Protein AF-0000000075585404 (afdb_homodimer)

Secondary structure (DSSP, 8-state):
--EEE---TT-SS-EEE-SSEEEE---GGGHHHHHHHHH-HHHHTTT-SSPPPHHHHHHHHHHHHHHHHHHS--EEEEEETTT--EEEEEEEE------SS--TTPPEEEEEE-GGGTTTTHHHHHHHHHHHHHHHH---SEEEEEE-TT-HHHHHHHHHTT-EEEEEEEETTEEEEEEEEE-----TT-------SGGGG---/--EEE---TT-SS-EEE-SSEEEE---GGGHHHHHHHHH-HHHHTTT-SSPPPHHHHHHHHHHHHHHHHHHS--EEEEEETTT--EEEEEEEE------SS--TTPPEEEEEE-GGGTTTTHHHHHHHHHHHHHHHH---SEEEEEE-TT-HHHHHHHHHTT-EEEEEEEETTEEEEEEEEE-----TT--------GGG----

Sequence (408 aa):
MQQQVDGGADSLAPVIETARLILSGPRLEDFDGSRALWADPDVTRLIRDEPFTSEECWLRLLRYVGHWRLLGFGYWMAREKDTGRFIGEVGFADAKRDIVPPLDDAPELGGALAPAAWGQGIAREGLHAVLEWADANLTARRTVCLIGPKNRFSMRLAAEFGYREVAVAEYKGEPIRVFERPAAGPRAGEARPPADAAERGGRAMQQQVDGGADSLAPVIETARLILSGPRLEDFDGSRALWADPDVTRLIRDEPFTSEECWLRLLRYVGHWRLLGFGYWMAREKDTGRFIGEVGFADAKRDIVPPLDDAPELGGALAPAAWGQGIAREGLHAVLEWADANLTARRTVCLIGPKNRFSMRLAAEFGYREVAVAEYKGEPIRVFERPAAGPRAGEARPPADAAERGGRA

Nearest PDB structures (foldseek):
  3juw-assembly1_A  TM=8.883E-01  e=2.682E-13  Bordetella pertussis
  3juw-assembly2_C-2  TM=8.925E-01  e=3.826E-12  Bordetella pertussis
  3juw-assembly1_B  TM=8.939E-01  e=5.371E-12  Bordetella pertussis
  6edd-assembly2_B  TM=8.218E-01  e=4.352E-11  Pseudomonas aeruginosa PAO1
  1u6m-assembly4_D  TM=6.354E-01  e=3.605E-05  Enterococcus faecalis

pLDDT: mean 89.32, std 19.7, range [23.06, 98.88]

InterPro domains:
  IPR000182 GNAT domain [PF13302] (20-163)
  IPR000182 GNAT domain [PS51186] (26-185)
  IPR016181 Acyl-CoA N-acyltransferase [SSF55729] (13-168)
  IPR051531 N-acetyltransferase [PTHR43792] (12-173)

Foldseek 3Di:
DWDFDPDPPPFLAIWTDDPWKIWGAFDPVCLVVQQVQQQDCVFCVQPDPHGDDSVRSVVLSVVQSVCCVPPVWGKTFIATPVPRDTWKIWTWDDPQFDKPPGPPPATETDMTTHPVCPPPCVVVRVCVRRVVVCLVPPPDQKHKYKGAPVCVVVVVSCVVVAWDWDDWIDGPRGIITMIMHGRDPDPVPPPPPDPDDVVVPDDD/DWDFDPDPPPFLAIWTDFPWKIWGAFDPVCLVVQQVQQQDCVFCVQPDPHGDDSVRSVVLSVVQSVCCVPPVWGKTFIATPVPRDTWKIWTWDDPQFDKPPGPPPATETDMTTHPVCPPPCVVVRVCVRRVVVCLVPPPDQKHKYKGAPVCVVVVVSCVVVAWDWDDWIDGPRGIITMIMHGRDPDPVPPPPPDPDPVVPPPDD

Structure (mmCIF, N/CA/C/O backbone):
data_AF-0000000075585404-model_v1
#
loop_
_entity.id
_entity.type
_entity.pdbx_description
1 polymer 'Acetyltransferase, GNAT family'
#
loop_
_atom_site.group_PDB
_atom_site.id
_atom_site.type_symbol
_atom_site.label_atom_id
_atom_site.label_alt_id
_atom_site.label_comp_id
_atom_site.label_asym_id
_atom_site.label_entity_id
_atom_site.label_seq_id
_atom_site.pdbx_PDB_ins_code
_atom_site.Cartn_x
_atom_site.Cartn_y
_atom_site.Cartn_z
_atom_site.occupancy
_atom_site.B_iso_or_equiv
_atom_site.auth_seq_id
_atom_site.auth_comp_id
_atom_site.auth_asym_id
_atom_site.auth_atom_id
_atom_site.pdbx_PDB_model_num
ATOM 1 N N . MET A 1 1 ? -5.906 -18.969 -26.625 1 39.25 1 MET A N 1
ATOM 2 C CA . MET A 1 1 ? -5.172 -17.828 -27.172 1 39.25 1 MET A CA 1
ATOM 3 C C . MET A 1 1 ? -5.348 -16.594 -26.297 1 39.25 1 MET A C 1
ATOM 5 O O . MET A 1 1 ? -6.477 -16.156 -26.047 1 39.25 1 MET A O 1
ATOM 9 N N . GLN A 1 2 ? -4.426 -16.344 -25.453 1 48.78 2 GLN A N 1
ATOM 10 C CA . GLN A 1 2 ? -4.449 -15.203 -24.547 1 48.78 2 GLN A CA 1
ATOM 11 C C . GLN A 1 2 ? -4.43 -13.883 -25.312 1 48.78 2 GLN A C 1
ATOM 13 O O . GLN A 1 2 ? -3.621 -13.695 -26.219 1 48.78 2 GLN A O 1
ATOM 18 N N . GLN A 1 3 ? -5.551 -13.133 -25.438 1 54.06 3 GLN A N 1
ATOM 19 C CA . GLN A 1 3 ? -5.516 -11.828 -26.094 1 54.06 3 GLN A CA 1
ATOM 20 C C . GLN A 1 3 ? -5.227 -10.719 -25.078 1 54.06 3 GLN A C 1
ATOM 22 O O . GLN A 1 3 ? -5.891 -10.617 -24.047 1 54.06 3 GLN A O 1
ATOM 27 N N . GLN A 1 4 ? -4.039 -10.203 -25.203 1 54.97 4 GLN A N 1
ATOM 28 C CA . GLN A 1 4 ? -3.779 -8.969 -24.469 1 54.97 4 GLN A CA 1
ATOM 29 C C . GLN A 1 4 ? -4.566 -7.805 -25.062 1 54.97 4 GLN A C 1
ATOM 31 O O . GLN A 1 4 ? -4.523 -7.57 -26.281 1 54.97 4 GLN A O 1
ATOM 36 N N . VAL A 1 5 ? -5.645 -7.352 -24.484 1 51.84 5 VAL A N 1
ATOM 37 C CA . VAL A 1 5 ? -6.41 -6.207 -24.969 1 51.84 5 VAL A CA 1
ATOM 38 C C . VAL A 1 5 ? -5.82 -4.918 -24.406 1 51.84 5 VAL A C 1
ATOM 40 O O . VAL A 1 5 ? -5.418 -4.867 -23.234 1 51.84 5 VAL A O 1
ATOM 43 N N . ASP A 1 6 ? -5.086 -4.23 -25.203 1 47.72 6 ASP A N 1
ATOM 44 C CA . ASP A 1 6 ? -4.461 -2.973 -24.812 1 47.72 6 ASP A CA 1
ATOM 45 C C . ASP A 1 6 ? -5.445 -2.082 -24.047 1 47.72 6 ASP A C 1
ATOM 47 O O . ASP A 1 6 ? -6.547 -1.818 -24.531 1 47.72 6 ASP A O 1
ATOM 51 N N . GLY A 1 7 ? -5.574 -2.266 -22.875 1 45.69 7 GLY A N 1
ATOM 52 C CA . GLY A 1 7 ? -6.316 -1.197 -22.219 1 45.69 7 GLY A CA 1
ATOM 53 C C . GLY A 1 7 ? -5.902 0.186 -22.688 1 45.69 7 GLY A C 1
ATOM 54 O O . GLY A 1 7 ? -4.84 0.352 -23.281 1 45.69 7 GLY A O 1
ATOM 55 N N . GLY A 1 8 ? -6.727 1.071 -22.938 1 46.19 8 GLY A N 1
ATOM 56 C CA . GLY A 1 8 ? -6.355 2.406 -23.391 1 46.19 8 GLY A CA 1
ATOM 57 C C . GLY A 1 8 ? -5.051 2.893 -22.781 1 46.19 8 GLY A C 1
ATOM 58 O O . GLY A 1 8 ? -4.559 2.314 -21.812 1 46.19 8 GLY A O 1
ATOM 59 N N . ALA A 1 9 ? -4.164 3.631 -23.5 1 48.88 9 ALA A N 1
ATOM 60 C CA . ALA A 1 9 ? -2.867 4.238 -23.219 1 48.88 9 ALA A CA 1
ATOM 61 C C . ALA A 1 9 ? -2.746 4.586 -21.734 1 48.88 9 ALA A C 1
ATOM 63 O O . ALA A 1 9 ? -1.646 4.586 -21.172 1 48.88 9 ALA A O 1
ATOM 64 N N . ASP A 1 10 ? -3.779 4.586 -21.031 1 64.06 10 ASP A N 1
ATOM 65 C CA . ASP A 1 10 ? -3.768 5.148 -19.688 1 64.06 10 ASP A CA 1
ATOM 66 C C . ASP A 1 10 ? -4.035 4.074 -18.641 1 64.06 10 ASP A C 1
ATOM 68 O O . ASP A 1 10 ? -4.281 4.383 -17.469 1 64.06 10 ASP A O 1
ATOM 72 N N . SER A 1 11 ? -3.803 2.719 -19.156 1 85.06 11 SER A N 1
ATOM 73 C CA . SER A 1 11 ? -4.227 1.703 -18.188 1 85.06 11 SER A CA 1
ATOM 74 C C . SER A 1 11 ? -3.098 1.345 -17.234 1 85.06 11 SER A C 1
ATOM 76 O O . SER A 1 11 ? -1.925 1.365 -17.609 1 85.06 11 SER A O 1
ATOM 78 N N . LEU A 1 12 ? -3.414 1.184 -16 1 92.19 12 LEU A N 1
ATOM 79 C CA . LEU A 1 12 ? -2.48 0.852 -14.938 1 92.19 12 LEU A CA 1
ATOM 80 C C . LEU A 1 12 ? -1.776 -0.471 -15.219 1 92.19 12 LEU A C 1
ATOM 82 O O . LEU A 1 12 ? -0.575 -0.605 -14.977 1 92.19 12 LEU A O 1
ATOM 86 N N . ALA A 1 13 ? -2.451 -1.46 -15.773 1 97.25 13 ALA A N 1
ATOM 87 C CA . ALA A 1 13 ? -2 -2.826 -16.031 1 97.25 13 ALA A CA 1
ATOM 88 C C . ALA A 1 13 ? -2.545 -3.346 -17.359 1 97.25 13 ALA A C 1
ATOM 90 O O . ALA A 1 13 ? -3.6 -2.902 -17.812 1 97.25 13 ALA A O 1
ATOM 91 N N . PRO A 1 14 ? -1.833 -4.223 -17.984 1 97.38 14 PRO A N 1
ATOM 92 C CA . PRO A 1 14 ? -2.432 -4.867 -19.156 1 97.38 14 PRO A CA 1
ATOM 93 C C . PRO A 1 14 ? -3.711 -5.629 -18.828 1 97.38 14 PRO A C 1
ATOM 95 O O . PRO A 1 14 ? -3.846 -6.164 -17.719 1 97.38 14 PRO A O 1
ATOM 98 N N . VAL A 1 15 ? -4.527 -5.656 -19.766 1 97.94 15 VAL A N 1
ATOM 99 C CA . VAL A 1 15 ? -5.734 -6.465 -19.641 1 97.94 15 VAL A CA 1
ATOM 100 C C . VAL A 1 15 ? -5.539 -7.805 -20.344 1 97.94 15 VAL A C 1
ATOM 102 O O . VAL A 1 15 ? -5.148 -7.848 -21.516 1 97.94 15 VAL A O 1
ATOM 105 N N . ILE A 1 16 ? -5.773 -8.906 -19.625 1 98 16 ILE A N 1
ATOM 106 C CA . ILE A 1 16 ? -5.66 -10.242 -20.188 1 98 16 ILE A CA 1
ATOM 107 C C . ILE A 1 16 ? -7.039 -10.898 -20.25 1 98 16 ILE A C 1
ATOM 109 O O . ILE A 1 16 ? -7.773 -10.914 -19.266 1 98 16 ILE A O 1
ATOM 113 N N . GLU A 1 17 ? -7.359 -11.359 -21.391 1 98.06 17 GLU A N 1
ATOM 114 C CA . GLU A 1 17 ? -8.602 -12.109 -21.562 1 98.06 17 GLU A CA 1
ATOM 115 C C . GLU A 1 17 ? -8.328 -13.586 -21.812 1 98.06 17 GLU A C 1
ATOM 117 O O . GLU A 1 17 ? -7.512 -13.938 -22.656 1 98.06 17 GLU A O 1
ATOM 122 N N . THR A 1 18 ? -8.953 -14.391 -21 1 98 18 THR A N 1
ATOM 123 C CA . THR A 1 18 ? -8.906 -15.836 -21.219 1 98 18 THR A CA 1
ATOM 124 C C . THR A 1 18 ? -10.266 -16.344 -21.688 1 98 18 THR A C 1
ATOM 126 O O . THR A 1 18 ? -11.109 -15.57 -22.141 1 98 18 THR A O 1
ATOM 129 N N . ALA A 1 19 ? -10.406 -17.656 -21.703 1 98.06 19 ALA A N 1
ATOM 130 C CA . ALA A 1 19 ? -11.672 -18.234 -22.141 1 98.06 19 ALA A CA 1
ATOM 131 C C . ALA A 1 19 ? -12.82 -17.781 -21.25 1 98.06 19 ALA A C 1
ATOM 133 O O . ALA A 1 19 ? -13.898 -17.438 -21.734 1 98.06 19 ALA A O 1
ATOM 134 N N . ARG A 1 20 ? -12.562 -17.719 -19.938 1 98.38 20 ARG A N 1
ATOM 135 C CA . ARG A 1 20 ? -13.664 -17.438 -19.016 1 98.38 20 ARG A CA 1
ATOM 136 C C . ARG A 1 20 ? -13.375 -16.203 -18.172 1 98.38 20 ARG A C 1
ATOM 138 O O . ARG A 1 20 ? -14.25 -15.719 -17.453 1 98.38 20 ARG A O 1
ATOM 145 N N . LEU A 1 21 ? -12.141 -15.617 -18.297 1 98.5 21 LEU A N 1
ATOM 146 C CA . LEU A 1 21 ? -11.75 -14.578 -17.344 1 98.5 21 LEU A CA 1
ATOM 147 C C . LEU A 1 21 ? -11.367 -13.297 -18.062 1 98.5 21 LEU A C 1
ATOM 149 O O . LEU A 1 21 ? -10.867 -13.336 -19.188 1 98.5 21 LEU A O 1
ATOM 153 N N . ILE A 1 22 ? -11.641 -12.156 -17.422 1 98.62 22 ILE A N 1
ATOM 154 C CA . ILE A 1 22 ? -10.961 -10.891 -17.688 1 98.62 22 ILE A CA 1
ATOM 155 C C . ILE A 1 22 ? -10.086 -10.516 -16.484 1 98.62 22 ILE A C 1
ATOM 157 O O . ILE A 1 22 ? -10.578 -10.422 -15.359 1 98.62 22 ILE A O 1
ATOM 161 N N . LEU A 1 23 ? -8.805 -10.391 -16.719 1 98.5 23 LEU A N 1
ATOM 162 C CA . LEU A 1 23 ? -7.828 -9.938 -15.727 1 98.5 23 LEU A CA 1
ATOM 163 C C . LEU A 1 23 ? -7.414 -8.492 -15.992 1 98.5 23 LEU A C 1
ATOM 165 O O . LEU A 1 23 ? -6.922 -8.172 -17.078 1 98.5 23 LEU A O 1
ATOM 169 N N . SER A 1 24 ? -7.652 -7.641 -15.062 1 98.38 24 SER A N 1
ATOM 170 C CA . SER A 1 24 ? -7.301 -6.23 -15.219 1 98.38 24 SER A CA 1
ATOM 171 C C . SER A 1 24 ? -6.703 -5.664 -13.938 1 98.38 24 SER A C 1
ATOM 173 O O . SER A 1 24 ? -6.734 -6.316 -12.891 1 98.38 24 SER A O 1
ATOM 175 N N . GLY A 1 25 ? -6.113 -4.5 -14.039 1 98.44 25 GLY A N 1
ATOM 176 C CA . GLY A 1 25 ? -5.531 -3.863 -12.867 1 98.44 25 GLY A CA 1
ATOM 177 C C . GLY A 1 25 ? -6.562 -3.473 -11.828 1 98.44 25 GLY A C 1
ATOM 178 O O . GLY A 1 25 ? -7.754 -3.375 -12.133 1 98.44 25 GLY A O 1
ATOM 179 N N . PRO A 1 26 ? -6.086 -3.244 -10.617 1 98.38 26 PRO A N 1
ATOM 180 C CA . PRO A 1 26 ? -7.012 -2.881 -9.539 1 98.38 26 PRO A CA 1
ATOM 181 C C . PRO A 1 26 ? -7.633 -1.5 -9.734 1 98.38 26 PRO A C 1
ATOM 183 O O . PRO A 1 26 ? -6.965 -0.583 -10.227 1 98.38 26 PRO A O 1
ATOM 186 N N . ARG A 1 27 ? -8.859 -1.422 -9.359 1 97 27 ARG A N 1
ATOM 187 C CA . ARG A 1 27 ? -9.625 -0.178 -9.328 1 97 27 ARG A CA 1
ATOM 188 C C . ARG A 1 27 ? -10.367 -0.023 -8.008 1 97 27 ARG A C 1
ATOM 190 O O . ARG A 1 27 ? -10.492 -0.981 -7.242 1 97 27 ARG A O 1
ATOM 197 N N . LEU A 1 28 ? -10.867 1.203 -7.828 1 97.38 28 LEU A N 1
ATOM 198 C CA . LEU A 1 28 ? -11.602 1.477 -6.602 1 97.38 28 LEU A CA 1
ATOM 199 C C . LEU A 1 28 ? -12.789 0.525 -6.453 1 97.38 28 LEU A C 1
ATOM 201 O O . LEU A 1 28 ? -13.078 0.059 -5.352 1 97.38 28 LEU A O 1
ATOM 205 N N . GLU A 1 29 ? -13.375 0.154 -7.484 1 97.44 29 GLU A N 1
ATOM 206 C CA . GLU A 1 29 ? -14.586 -0.662 -7.504 1 97.44 29 GLU A CA 1
ATOM 207 C C . GLU A 1 29 ? -14.281 -2.109 -7.125 1 97.44 29 GLU A C 1
ATOM 209 O O . GLU A 1 29 ? -15.195 -2.889 -6.852 1 97.44 29 GLU A O 1
ATOM 214 N N . ASP A 1 30 ? -13.078 -2.43 -7.109 1 98.31 30 ASP A N 1
ATOM 215 C CA . ASP A 1 30 ? -12.688 -3.801 -6.789 1 98.31 30 ASP A CA 1
ATOM 216 C C . ASP A 1 30 ? -12.672 -4.023 -5.277 1 98.31 30 ASP A C 1
ATOM 218 O O . ASP A 1 30 ? -12.617 -5.164 -4.812 1 98.31 30 ASP A O 1
ATOM 222 N N . PHE A 1 31 ? -12.812 -2.91 -4.5 1 98.62 31 PHE A N 1
ATOM 223 C CA . PHE A 1 31 ? -12.602 -3.014 -3.062 1 98.62 31 PHE A CA 1
ATOM 224 C C . PHE A 1 31 ? -13.641 -3.936 -2.428 1 98.62 31 PHE A C 1
ATOM 226 O O . PHE A 1 31 ? -13.297 -4.781 -1.596 1 98.62 31 PHE A O 1
ATOM 233 N N . ASP A 1 32 ? -14.812 -3.832 -2.801 1 98.56 32 ASP A N 1
ATOM 234 C CA . ASP A 1 32 ? -15.852 -4.645 -2.182 1 98.56 32 ASP A CA 1
ATOM 235 C C . ASP A 1 32 ? -15.609 -6.133 -2.428 1 98.56 32 ASP A C 1
ATOM 237 O O . ASP A 1 32 ? -15.742 -6.949 -1.515 1 98.56 32 ASP A O 1
ATOM 241 N N . GLY A 1 33 ? -15.281 -6.488 -3.646 1 98.69 33 GLY A N 1
ATOM 242 C CA . GLY A 1 33 ? -14.969 -7.871 -3.963 1 98.69 33 GLY A CA 1
ATOM 243 C C . GLY A 1 33 ? -13.742 -8.383 -3.238 1 98.69 33 GLY A C 1
ATOM 244 O O . GLY A 1 33 ? -13.742 -9.5 -2.711 1 98.69 33 GLY A O 1
ATOM 245 N N . SER A 1 34 ? -12.758 -7.574 -3.221 1 98.81 34 SER A N 1
ATOM 246 C CA . SER A 1 34 ? -11.523 -7.922 -2.521 1 98.81 34 SER A CA 1
ATOM 247 C C . SER A 1 34 ? -11.781 -8.148 -1.035 1 98.81 34 SER A C 1
ATOM 249 O O . SER A 1 34 ? -11.344 -9.156 -0.472 1 98.81 34 SER A O 1
ATOM 251 N N . ARG A 1 35 ? -12.484 -7.219 -0.443 1 98.75 35 ARG A N 1
ATOM 252 C CA . ARG A 1 35 ? -12.812 -7.316 0.976 1 98.75 35 ARG A CA 1
ATOM 253 C C . ARG A 1 35 ? -13.586 -8.594 1.272 1 98.75 35 ARG A C 1
ATOM 255 O O . ARG A 1 35 ? -13.281 -9.305 2.234 1 98.75 35 ARG A O 1
ATOM 262 N N . ALA A 1 36 ? -14.562 -8.898 0.464 1 98.75 36 ALA A N 1
ATOM 263 C CA . ALA A 1 36 ? -15.344 -10.117 0.657 1 98.75 36 ALA A CA 1
ATOM 264 C C . ALA A 1 36 ? -14.469 -11.359 0.537 1 98.75 36 ALA A C 1
ATOM 266 O O . ALA A 1 36 ? -14.594 -12.289 1.33 1 98.75 36 ALA A O 1
ATOM 267 N N . LEU A 1 37 ? -13.617 -11.383 -0.405 1 98.75 37 LEU A N 1
ATOM 268 C CA . LEU A 1 37 ? -12.695 -12.484 -0.649 1 98.75 37 LEU A CA 1
ATOM 269 C C . LEU A 1 37 ? -11.828 -12.75 0.577 1 98.75 37 LEU A C 1
ATOM 271 O O . LEU A 1 37 ? -11.789 -13.875 1.085 1 98.75 37 LEU A O 1
ATOM 275 N N . TRP A 1 38 ? -11.234 -11.734 1.101 1 98.56 38 TRP A N 1
ATOM 276 C CA . TRP A 1 38 ? -10.195 -11.883 2.113 1 98.56 38 TRP A CA 1
ATOM 277 C C . TRP A 1 38 ? -10.805 -11.922 3.512 1 98.56 38 TRP A C 1
ATOM 279 O O . TRP A 1 38 ? -10.125 -12.273 4.48 1 98.56 38 TRP A O 1
ATOM 289 N N . ALA A 1 39 ? -12.055 -11.594 3.555 1 98.12 39 ALA A N 1
ATOM 290 C CA . ALA A 1 39 ? -12.773 -11.742 4.82 1 98.12 39 ALA A CA 1
ATOM 291 C C . ALA A 1 39 ? -13.328 -13.148 4.98 1 98.12 39 ALA A C 1
ATOM 293 O O . ALA A 1 39 ? -13.789 -13.523 6.062 1 98.12 39 ALA A O 1
ATOM 294 N N . ASP A 1 40 ? -13.281 -13.938 4.004 1 98.31 40 ASP A N 1
ATOM 295 C CA . ASP A 1 40 ? -13.828 -15.289 4.023 1 98.31 40 ASP A CA 1
ATOM 296 C C . ASP A 1 40 ? -12.844 -16.266 4.66 1 98.31 40 ASP A C 1
ATOM 298 O O . ASP A 1 40 ? -11.766 -16.516 4.117 1 98.31 40 ASP A O 1
ATOM 302 N N . PRO A 1 41 ? -13.258 -16.891 5.754 1 97.62 41 PRO A N 1
ATOM 303 C CA . PRO A 1 41 ? -12.344 -17.812 6.434 1 97.62 41 PRO A CA 1
ATOM 304 C C . PRO A 1 41 ? -11.992 -19.031 5.582 1 97.62 41 PRO A C 1
ATOM 306 O O . PRO A 1 41 ? -10.906 -19.609 5.73 1 97.62 41 PRO A O 1
ATOM 309 N N . ASP A 1 42 ? -12.844 -19.422 4.727 1 97.06 42 ASP A N 1
ATOM 310 C CA . ASP A 1 42 ? -12.516 -20.547 3.846 1 97.06 42 ASP A CA 1
ATOM 311 C C . ASP A 1 42 ? -11.328 -20.203 2.943 1 97.06 42 ASP A C 1
ATOM 313 O O . ASP A 1 42 ? -10.523 -21.078 2.615 1 97.06 42 ASP A O 1
ATOM 317 N N . VAL A 1 43 ? -11.258 -19 2.594 1 97.56 43 VAL A N 1
ATOM 318 C CA . VAL A 1 43 ? -10.195 -18.531 1.708 1 97.56 43 VAL A CA 1
ATOM 319 C C . VAL A 1 43 ? -8.898 -18.359 2.498 1 97.56 43 VAL A C 1
ATOM 321 O O . VAL A 1 43 ? -7.82 -18.734 2.025 1 97.56 43 VAL A O 1
ATOM 324 N N . THR A 1 44 ? -9.023 -17.891 3.746 1 97.31 44 THR A N 1
ATOM 325 C CA . THR A 1 44 ? -7.828 -17.406 4.43 1 97.31 44 THR A CA 1
ATOM 326 C C . THR A 1 44 ? -7.297 -18.469 5.398 1 97.31 44 THR A C 1
ATOM 328 O O . THR A 1 44 ? -6.18 -18.344 5.906 1 97.31 44 THR A O 1
ATOM 331 N N . ARG A 1 45 ? -7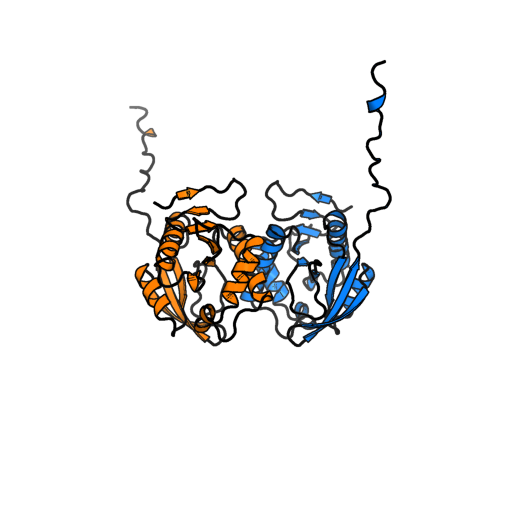.941 -19.531 5.633 1 94.5 45 ARG A N 1
ATOM 332 C CA . ARG A 1 45 ? -7.637 -20.453 6.727 1 94.5 45 ARG A CA 1
ATOM 333 C C . ARG A 1 45 ? -6.266 -21.094 6.539 1 94.5 45 ARG A C 1
ATOM 335 O O . ARG A 1 45 ? -5.645 -21.531 7.504 1 94.5 45 ARG A O 1
ATOM 342 N N . LEU A 1 46 ? -5.844 -21.203 5.336 1 92.25 46 LEU A N 1
ATOM 343 C CA . LEU A 1 46 ? -4.531 -21.797 5.105 1 92.25 46 LEU A CA 1
ATOM 344 C C . LEU A 1 46 ? -3.467 -20.719 4.949 1 92.25 46 LEU A C 1
ATOM 346 O O . LEU A 1 46 ? -2.295 -21.031 4.719 1 92.25 46 LEU A O 1
ATOM 350 N N . ILE A 1 47 ? -3.82 -19.484 5.02 1 91.31 47 ILE A N 1
ATOM 351 C CA . ILE A 1 47 ? -2.914 -18.359 4.844 1 91.31 47 ILE A CA 1
ATOM 352 C C . ILE A 1 47 ? -2.578 -17.75 6.203 1 91.31 47 ILE A C 1
ATOM 354 O O . ILE A 1 47 ? -1.419 -17.438 6.484 1 91.31 47 ILE A O 1
ATOM 358 N N . ARG A 1 48 ? -3.59 -17.562 7.055 1 91.75 48 ARG A N 1
ATOM 359 C CA . ARG A 1 48 ? -3.402 -16.984 8.383 1 91.75 48 ARG A CA 1
ATOM 360 C C . ARG A 1 48 ? -4.562 -17.344 9.305 1 91.75 48 ARG A C 1
ATOM 362 O O . ARG A 1 48 ? -5.598 -17.828 8.844 1 91.75 48 ARG A O 1
ATOM 369 N N . ASP A 1 49 ? -4.375 -17.094 10.57 1 90.31 49 ASP A N 1
ATOM 370 C CA . ASP A 1 49 ? -5.312 -17.562 11.594 1 90.31 49 ASP A CA 1
ATOM 371 C C . ASP A 1 49 ? -6.621 -16.766 11.531 1 90.31 49 ASP A C 1
ATOM 373 O O . ASP A 1 49 ? -7.703 -17.344 11.625 1 90.31 49 ASP A O 1
ATOM 377 N N . GLU A 1 50 ? -6.512 -15.477 11.492 1 94.5 50 GLU A N 1
ATOM 378 C CA . GLU A 1 50 ? -7.691 -14.625 11.43 1 94.5 50 GLU A CA 1
ATOM 379 C C . GLU A 1 50 ? -7.852 -14 10.039 1 94.5 50 GLU A C 1
ATOM 381 O O . GLU A 1 50 ? -6.867 -13.586 9.43 1 94.5 50 GLU A O 1
ATOM 386 N N . PRO A 1 51 ? -9.141 -13.891 9.609 1 97.12 51 PRO A N 1
ATOM 387 C CA . PRO A 1 51 ? -9.344 -13.234 8.32 1 97.12 51 PRO A CA 1
ATOM 388 C C . PRO A 1 51 ? -8.859 -11.789 8.305 1 97.12 51 PRO A C 1
ATOM 390 O O . PRO A 1 51 ? -8.625 -11.203 9.367 1 97.12 51 PRO A O 1
ATOM 393 N N . PHE A 1 52 ? -8.695 -11.344 7.129 1 97.69 52 PHE A N 1
ATOM 394 C CA . PHE A 1 52 ? -8.234 -9.969 6.988 1 97.69 52 PHE A CA 1
ATOM 395 C C . PHE A 1 52 ? -9.352 -8.984 7.332 1 97.69 52 PHE A C 1
ATOM 397 O O . PHE A 1 52 ? -10.516 -9.234 7.02 1 97.69 52 PHE A O 1
ATOM 404 N N . THR A 1 53 ? -8.945 -7.887 7.961 1 97.44 53 THR A N 1
ATOM 405 C CA . THR A 1 53 ? -9.883 -6.809 8.242 1 97.44 53 THR A CA 1
ATOM 406 C C . THR A 1 53 ? -10.117 -5.957 6.996 1 97.44 53 THR A C 1
ATOM 408 O O . THR A 1 53 ? -9.352 -6.031 6.035 1 97.44 53 THR A O 1
ATOM 411 N N . SER A 1 54 ? -11.18 -5.168 7.059 1 97.62 54 SER A N 1
ATOM 412 C CA . SER A 1 54 ? -11.469 -4.242 5.969 1 97.62 54 SER A CA 1
ATOM 413 C C . SER A 1 54 ? -10.297 -3.301 5.715 1 97.62 54 SER A C 1
ATOM 415 O O . SER A 1 54 ? -9.938 -3.039 4.566 1 97.62 54 SER A O 1
ATOM 417 N N . GLU A 1 55 ? -9.664 -2.787 6.73 1 97.75 55 GLU A N 1
ATOM 418 C CA . GLU A 1 55 ? -8.492 -1.922 6.629 1 97.75 55 GLU A CA 1
ATOM 419 C C . GLU A 1 55 ? -7.34 -2.631 5.922 1 97.75 55 GLU A C 1
ATOM 421 O O . GLU A 1 55 ? -6.727 -2.072 5.008 1 97.75 55 GLU A O 1
ATOM 426 N N . GLU A 1 56 ? -7.094 -3.83 6.312 1 97.88 56 GLU A N 1
ATOM 427 C CA . GLU A 1 56 ? -6.012 -4.598 5.703 1 97.88 56 GLU A CA 1
ATOM 428 C C . GLU A 1 56 ? -6.266 -4.816 4.215 1 97.88 56 GLU A C 1
ATOM 430 O O . GLU A 1 56 ? -5.34 -4.73 3.402 1 97.88 56 GLU A O 1
ATOM 435 N N . CYS A 1 57 ? -7.516 -5.074 3.869 1 98.62 57 CYS A N 1
ATOM 436 C CA . CYS A 1 57 ? -7.883 -5.297 2.475 1 98.62 57 CYS A CA 1
ATOM 437 C C . CYS A 1 57 ? -7.695 -4.027 1.651 1 98.62 57 CYS A C 1
ATOM 439 O O . CYS A 1 57 ? -7.199 -4.082 0.525 1 98.62 57 CYS A O 1
ATOM 441 N N . TRP A 1 58 ? -8.078 -2.961 2.219 1 98.62 58 TRP A N 1
ATOM 442 C CA . TRP A 1 58 ? -7.941 -1.666 1.561 1 98.62 58 TRP A CA 1
ATOM 443 C C . TRP A 1 58 ? -6.473 -1.338 1.303 1 98.62 58 TRP A C 1
ATOM 445 O O . TRP A 1 58 ? -6.098 -0.977 0.184 1 98.62 58 TRP A O 1
ATOM 455 N N . LEU A 1 59 ? -5.676 -1.521 2.279 1 98.56 59 LEU A N 1
ATOM 456 C CA . LEU A 1 59 ? -4.254 -1.222 2.158 1 98.56 59 LEU A CA 1
ATOM 457 C C . LEU A 1 59 ? -3.582 -2.164 1.166 1 98.56 59 LEU A C 1
ATOM 459 O O . LEU A 1 59 ? -2.648 -1.771 0.463 1 98.56 59 LEU A O 1
ATOM 463 N N . ARG A 1 60 ? -4.055 -3.371 1.116 1 98.56 60 ARG A N 1
ATOM 464 C CA . ARG A 1 60 ? -3.559 -4.316 0.123 1 98.56 60 ARG A CA 1
ATOM 465 C C . ARG A 1 60 ? -3.883 -3.85 -1.292 1 98.56 60 ARG A C 1
ATOM 467 O O . ARG A 1 60 ? -3.027 -3.893 -2.178 1 98.56 60 ARG A O 1
ATOM 474 N N . LEU A 1 61 ? -5.094 -3.369 -1.515 1 98.81 61 LEU A N 1
ATOM 475 C CA . LEU A 1 61 ? -5.496 -2.873 -2.826 1 98.81 61 LEU A CA 1
ATOM 476 C C . LEU A 1 61 ? -4.617 -1.704 -3.26 1 98.81 61 LEU A C 1
ATOM 478 O O . LEU A 1 61 ? -4.18 -1.646 -4.41 1 98.81 61 LEU A O 1
ATOM 482 N N . LEU A 1 62 ? -4.352 -0.83 -2.354 1 98.81 62 LEU A N 1
ATOM 483 C CA . LEU A 1 62 ? -3.48 0.302 -2.646 1 98.81 62 LEU A CA 1
ATOM 484 C C . LEU A 1 62 ? -2.086 -0.173 -3.043 1 98.81 62 LEU A C 1
ATOM 486 O O . LEU A 1 62 ? -1.484 0.365 -3.975 1 98.81 62 LEU A O 1
ATOM 490 N N . ARG A 1 63 ? -1.603 -1.153 -2.4 1 98.81 63 ARG A N 1
ATOM 491 C CA . ARG A 1 63 ? -0.268 -1.669 -2.689 1 98.81 63 ARG A CA 1
ATOM 492 C C . ARG A 1 63 ? -0.216 -2.311 -4.07 1 98.81 63 ARG A C 1
ATOM 494 O O . ARG A 1 63 ? 0.806 -2.24 -4.758 1 98.81 63 ARG A O 1
ATOM 501 N N . TYR A 1 64 ? -1.311 -2.916 -4.434 1 98.75 64 TYR A N 1
ATOM 502 C CA . TYR A 1 64 ? -1.353 -3.496 -5.77 1 98.75 64 TYR A CA 1
ATOM 503 C C . TYR A 1 64 ? -1.129 -2.428 -6.836 1 98.75 64 TYR A C 1
ATOM 505 O O . TYR A 1 64 ? -0.374 -2.641 -7.789 1 98.75 64 TYR A O 1
ATOM 513 N N . VAL A 1 65 ? -1.738 -1.351 -6.637 1 98.62 65 VAL A N 1
ATOM 514 C CA . VAL A 1 65 ? -1.574 -0.226 -7.551 1 98.62 65 VAL A CA 1
ATOM 515 C C . VAL A 1 65 ? -0.115 0.224 -7.562 1 98.62 65 VAL A C 1
ATOM 517 O O . VAL A 1 65 ? 0.468 0.434 -8.625 1 98.62 65 VAL A O 1
ATOM 520 N N . GLY A 1 66 ? 0.434 0.306 -6.422 1 98.62 66 GLY A N 1
ATOM 521 C CA . GLY A 1 66 ? 1.833 0.69 -6.316 1 98.62 66 GLY A CA 1
ATOM 522 C C . GLY A 1 66 ? 2.771 -0.264 -7.031 1 98.62 66 GLY A C 1
ATOM 523 O O . GLY A 1 66 ? 3.766 0.16 -7.621 1 98.62 66 GLY A O 1
ATOM 524 N N . HIS A 1 67 ? 2.453 -1.478 -6.977 1 98.75 67 HIS A N 1
ATOM 525 C CA . HIS A 1 67 ? 3.273 -2.477 -7.652 1 98.75 67 HIS A CA 1
ATOM 526 C C . HIS A 1 67 ? 3.316 -2.23 -9.156 1 98.75 67 HIS A C 1
ATOM 528 O O . HIS A 1 67 ? 4.395 -2.174 -9.75 1 98.75 67 HIS A O 1
ATOM 534 N N . TRP A 1 68 ? 2.188 -2.072 -9.727 1 98.44 68 TRP A N 1
ATOM 535 C CA . TRP A 1 68 ? 2.143 -1.851 -11.164 1 98.44 68 TRP A CA 1
ATOM 536 C C . TRP A 1 68 ? 2.857 -0.556 -11.539 1 98.44 68 TRP A C 1
ATOM 538 O O . TRP A 1 68 ? 3.637 -0.522 -12.492 1 98.44 68 TRP A O 1
ATOM 548 N N . ARG A 1 69 ? 2.643 0.425 -10.797 1 97.19 69 ARG A N 1
ATOM 549 C CA . ARG A 1 69 ? 3.154 1.744 -11.156 1 97.19 69 ARG A CA 1
ATOM 550 C C . ARG A 1 69 ? 4.664 1.814 -10.969 1 97.19 69 ARG A C 1
ATOM 552 O O . ARG A 1 69 ? 5.363 2.455 -11.758 1 97.19 69 ARG A O 1
ATOM 559 N N . LEU A 1 70 ? 5.168 1.191 -9.953 1 97.06 70 LEU A N 1
ATOM 560 C CA . LEU A 1 70 ? 6.578 1.377 -9.625 1 97.06 70 LEU A CA 1
ATOM 561 C C . LEU A 1 70 ? 7.426 0.252 -10.211 1 97.06 70 LEU A C 1
ATOM 563 O O . LEU A 1 70 ? 8.602 0.451 -10.516 1 97.06 70 LEU A O 1
ATOM 567 N N . LEU A 1 71 ? 6.781 -0.905 -10.375 1 97.62 71 LEU A N 1
ATOM 568 C CA . LEU A 1 71 ? 7.621 -2.061 -10.664 1 97.62 71 LEU A CA 1
ATOM 569 C C . LEU A 1 71 ? 7.297 -2.643 -12.031 1 97.62 71 LEU A C 1
ATOM 571 O O . LEU A 1 71 ? 8.055 -3.455 -12.57 1 97.62 71 LEU A O 1
ATOM 575 N N . GLY A 1 72 ? 6.141 -2.305 -12.555 1 97 72 GLY A N 1
ATOM 576 C CA . GLY A 1 72 ? 5.766 -2.797 -13.867 1 97 72 GLY A CA 1
ATOM 577 C C . GLY A 1 72 ? 5.098 -4.156 -13.828 1 97 72 GLY A C 1
ATOM 578 O O . GLY A 1 72 ? 4.867 -4.773 -14.875 1 97 72 GLY A O 1
ATOM 579 N N . PHE A 1 73 ? 4.922 -4.641 -12.633 1 98.31 73 PHE A N 1
ATOM 580 C CA . PHE A 1 73 ? 4.113 -5.836 -12.414 1 98.31 73 PHE A CA 1
ATOM 581 C C . PHE A 1 73 ? 3.262 -5.688 -11.156 1 98.31 73 PHE A C 1
ATOM 583 O O . PHE A 1 73 ? 3.504 -4.805 -10.336 1 98.31 73 PHE A O 1
ATOM 590 N N . GLY A 1 74 ? 2.238 -6.559 -11.031 1 98.69 74 GLY A N 1
ATOM 591 C CA . GLY A 1 74 ? 1.312 -6.52 -9.914 1 98.69 74 GLY A CA 1
ATOM 592 C C . GLY A 1 74 ? 0.2 -7.547 -10.016 1 98.69 74 GLY A C 1
ATOM 593 O O . GLY A 1 74 ? 0.304 -8.5 -10.789 1 98.69 74 GLY A O 1
ATOM 594 N N . TYR A 1 75 ? -0.754 -7.324 -9.164 1 98.88 75 TYR A N 1
ATOM 595 C CA . TYR A 1 75 ? -1.898 -8.227 -9.164 1 98.88 75 TYR A CA 1
ATOM 596 C C . TYR A 1 75 ? -2.949 -7.785 -10.172 1 98.88 75 TYR A C 1
ATOM 598 O O . TYR A 1 75 ? -3.209 -6.59 -10.32 1 98.88 75 TYR A O 1
ATOM 606 N N . TRP A 1 76 ? -3.518 -8.805 -10.781 1 98.88 76 TRP A N 1
ATOM 607 C CA . TRP A 1 76 ? -4.758 -8.594 -11.523 1 98.88 76 TRP A CA 1
ATOM 608 C C . TRP A 1 76 ? -5.969 -8.93 -10.656 1 98.88 76 TRP A C 1
ATOM 610 O O . TRP A 1 76 ? -5.914 -9.828 -9.82 1 98.88 76 TRP A O 1
ATOM 620 N N . MET A 1 77 ? -6.977 -8.195 -10.914 1 98.81 77 MET A N 1
ATOM 621 C CA . MET A 1 77 ? -8.312 -8.562 -10.453 1 98.81 77 MET A CA 1
ATOM 622 C C . MET A 1 77 ? -9.008 -9.453 -11.477 1 98.81 77 MET A C 1
ATOM 624 O O . MET A 1 77 ? -9.086 -9.109 -12.656 1 98.81 77 MET A O 1
ATOM 628 N N . ALA A 1 78 ? -9.5 -10.57 -11.031 1 98.88 78 ALA A N 1
ATOM 629 C CA . ALA A 1 78 ? -10.125 -11.547 -11.922 1 98.88 78 ALA A CA 1
ATOM 630 C C . ALA A 1 78 ? -11.641 -11.414 -11.898 1 98.88 78 ALA A C 1
ATOM 632 O O . ALA A 1 78 ? -12.258 -11.406 -10.828 1 98.88 78 ALA A O 1
ATOM 633 N N . ARG A 1 79 ? -12.172 -11.336 -13.086 1 98.69 79 ARG A N 1
ATOM 634 C CA . ARG A 1 79 ? -13.617 -11.289 -13.258 1 98.69 79 ARG A CA 1
ATOM 635 C C . ARG A 1 79 ? -14.086 -12.344 -14.258 1 98.69 79 ARG A C 1
ATOM 637 O O . ARG A 1 79 ? -13.375 -12.656 -15.219 1 98.69 79 ARG A O 1
ATOM 644 N N . GLU A 1 80 ? -15.266 -12.812 -13.953 1 98.19 80 GLU A N 1
ATOM 645 C CA . GLU A 1 80 ? -15.914 -13.664 -14.953 1 98.19 80 GLU A CA 1
ATOM 646 C C . GLU A 1 80 ? -16.281 -12.859 -16.203 1 98.19 80 GLU A C 1
ATOM 648 O O . GLU A 1 80 ? -16.891 -11.789 -16.094 1 98.19 80 GLU A O 1
ATOM 653 N N . LYS A 1 81 ? -15.969 -13.438 -17.312 1 96.44 81 LYS A N 1
ATOM 654 C CA . LYS A 1 81 ? -16.203 -12.742 -18.578 1 96.44 81 LYS A CA 1
ATOM 655 C C . LYS A 1 81 ? -17.703 -12.523 -18.812 1 96.44 81 LYS A C 1
ATOM 657 O O . LYS A 1 81 ? -18.125 -11.445 -19.234 1 96.44 81 LYS A O 1
ATOM 662 N N . ASP A 1 82 ? -18.453 -13.453 -18.547 1 95.62 82 ASP A N 1
ATOM 663 C CA . ASP A 1 82 ? -19.875 -13.445 -18.922 1 95.62 82 ASP A CA 1
ATOM 664 C C . ASP A 1 82 ? -20.672 -12.523 -18 1 95.62 82 ASP A C 1
ATOM 666 O O . ASP A 1 82 ? -21.625 -11.883 -18.438 1 95.62 82 ASP A O 1
ATOM 670 N N . THR A 1 83 ? -20.25 -12.344 -16.75 1 96.81 83 THR A N 1
ATOM 671 C CA . THR A 1 83 ? -21.094 -11.664 -15.773 1 96.81 83 THR A CA 1
ATOM 672 C C . THR A 1 83 ? -20.422 -10.398 -15.258 1 96.81 83 THR A C 1
ATOM 674 O O . THR A 1 83 ? -21.094 -9.531 -14.68 1 96.81 83 THR A O 1
ATOM 677 N N . GLY A 1 84 ? -19.172 -10.328 -15.359 1 97.19 84 GLY A N 1
ATOM 678 C CA . GLY A 1 84 ? -18.422 -9.219 -14.781 1 97.19 84 GLY A CA 1
ATOM 679 C C . GLY A 1 84 ? -18.188 -9.375 -13.297 1 97.19 84 GLY A C 1
ATOM 680 O O . GLY A 1 84 ? -17.578 -8.516 -12.664 1 97.19 84 GLY A O 1
ATOM 681 N N . ARG A 1 85 ? -18.547 -10.5 -12.805 1 97.62 85 ARG A N 1
ATOM 682 C CA . ARG A 1 85 ? -18.438 -10.734 -11.367 1 97.62 85 ARG A CA 1
ATOM 683 C C . ARG A 1 85 ? -16.984 -10.914 -10.945 1 97.62 85 ARG A C 1
ATOM 685 O O . ARG A 1 85 ? -16.234 -11.664 -11.578 1 97.62 85 ARG A O 1
ATOM 692 N N . PHE A 1 86 ? -16.625 -10.195 -9.867 1 98.69 86 PHE A N 1
ATOM 693 C CA . PHE A 1 86 ? -15.32 -10.398 -9.25 1 98.69 86 PHE A CA 1
ATOM 694 C C . PHE A 1 86 ? -15.211 -11.805 -8.664 1 98.69 86 PHE A C 1
ATOM 696 O O . PHE A 1 86 ? -16.094 -12.234 -7.91 1 98.69 86 PHE A O 1
ATOM 703 N N . ILE A 1 87 ? -14.07 -12.484 -8.969 1 98.56 87 ILE A N 1
ATOM 704 C CA . ILE A 1 87 ? -14.023 -13.844 -8.445 1 98.56 87 ILE A CA 1
ATOM 705 C C . ILE A 1 87 ? -12.664 -14.109 -7.805 1 98.56 87 ILE A C 1
ATOM 707 O O . ILE A 1 87 ? -12.406 -15.203 -7.297 1 98.56 87 ILE A O 1
ATOM 711 N N . GLY A 1 88 ? -11.727 -13.133 -7.902 1 98.81 88 GLY A N 1
ATOM 712 C CA . GLY A 1 88 ? -10.461 -13.352 -7.211 1 98.81 88 GLY A CA 1
ATOM 713 C C . GLY A 1 88 ? -9.359 -12.406 -7.656 1 98.81 88 GLY A C 1
ATOM 714 O O . GLY A 1 88 ? -9.633 -11.406 -8.32 1 98.81 88 GLY A O 1
ATOM 715 N N . GLU A 1 89 ? -8.172 -12.672 -7.203 1 98.88 89 GLU A N 1
ATOM 716 C CA . GLU A 1 89 ? -6.949 -11.922 -7.477 1 98.88 89 GLU A CA 1
ATOM 717 C C . GLU A 1 89 ? -5.785 -12.859 -7.781 1 98.88 89 GLU A C 1
ATOM 719 O O . GLU A 1 89 ? -5.684 -13.945 -7.199 1 98.88 89 GLU A O 1
ATOM 724 N N . VAL A 1 90 ? -4.961 -12.422 -8.664 1 98.88 90 VAL A N 1
ATOM 725 C CA . VAL A 1 90 ? -3.777 -13.219 -8.977 1 98.88 90 VAL A CA 1
ATOM 726 C C . VAL A 1 90 ? -2.695 -12.32 -9.57 1 98.88 90 VAL A C 1
ATOM 728 O O . VAL A 1 90 ? -2.994 -11.398 -10.336 1 98.88 90 VAL A O 1
ATOM 731 N N . GLY A 1 91 ? -1.5 -12.539 -9.211 1 98.81 91 GLY A N 1
ATOM 732 C CA . GLY A 1 91 ? -0.421 -11.773 -9.812 1 98.81 91 GLY A CA 1
ATOM 733 C C . GLY A 1 91 ? 0.869 -11.828 -9.016 1 98.81 91 GLY A C 1
ATOM 734 O O . GLY A 1 91 ? 1.165 -12.836 -8.375 1 98.81 91 GLY A O 1
ATOM 735 N N . PHE A 1 92 ? 1.687 -10.828 -9.18 1 98.88 92 PHE A N 1
ATOM 736 C CA . PHE A 1 92 ? 3.031 -10.805 -8.617 1 98.88 92 PHE A CA 1
ATOM 737 C C . PHE A 1 92 ? 3.205 -9.617 -7.68 1 98.88 92 PHE A C 1
ATOM 739 O O . PHE A 1 92 ? 2.666 -8.539 -7.93 1 98.88 92 PHE A O 1
ATOM 746 N N . ALA A 1 93 ? 3.953 -9.828 -6.672 1 98.81 93 ALA A N 1
ATOM 747 C CA . ALA A 1 93 ? 4.305 -8.758 -5.742 1 98.81 93 ALA A CA 1
ATOM 748 C C . ALA A 1 93 ? 5.781 -8.812 -5.367 1 98.81 93 ALA A C 1
ATOM 750 O O . ALA A 1 93 ? 6.441 -9.836 -5.586 1 98.81 93 ALA A O 1
ATOM 751 N N . ASP A 1 94 ? 6.309 -7.77 -4.961 1 98.5 94 ASP A N 1
ATOM 752 C CA . ASP A 1 94 ? 7.527 -7.66 -4.164 1 98.5 94 ASP A CA 1
ATOM 753 C C . ASP A 1 94 ? 7.246 -7.012 -2.811 1 98.5 94 ASP A C 1
ATOM 755 O O . ASP A 1 94 ? 7.16 -5.789 -2.707 1 98.5 94 ASP A O 1
ATOM 759 N N . ALA A 1 95 ? 7.16 -7.844 -1.827 1 97.62 95 ALA A N 1
ATOM 760 C CA . ALA A 1 95 ? 6.836 -7.34 -0.496 1 97.62 95 ALA A CA 1
ATOM 761 C C . ALA A 1 95 ? 8.102 -7.082 0.316 1 97.62 95 ALA A C 1
ATOM 763 O O . ALA A 1 95 ? 8.031 -6.609 1.453 1 97.62 95 ALA A O 1
ATOM 764 N N . LYS A 1 96 ? 9.266 -7.402 -0.309 1 97.88 96 LYS A N 1
ATOM 765 C CA . LYS A 1 96 ? 10.539 -7.277 0.397 1 97.88 96 LYS A CA 1
ATOM 766 C C . LYS A 1 96 ? 10.461 -7.906 1.785 1 97.88 96 LYS A C 1
ATOM 768 O O . LYS A 1 96 ? 10.844 -7.285 2.777 1 97.88 96 LYS A O 1
ATOM 773 N N . ARG A 1 97 ? 9.906 -9.094 1.786 1 97.62 97 ARG A N 1
ATOM 774 C CA . ARG A 1 97 ? 9.711 -9.82 3.037 1 97.62 97 ARG A CA 1
ATOM 775 C C . ARG A 1 97 ? 11.039 -10.07 3.744 1 97.62 97 ARG A C 1
ATOM 777 O O . ARG A 1 97 ? 12.031 -10.414 3.104 1 97.62 97 ARG A O 1
ATOM 784 N N . ASP A 1 98 ? 10.922 -9.898 5.012 1 94.75 98 ASP A N 1
ATOM 785 C CA . ASP A 1 98 ? 12.086 -10.164 5.848 1 94.75 98 ASP A CA 1
ATOM 786 C C . ASP A 1 98 ? 12.172 -11.648 6.215 1 94.75 98 ASP A C 1
ATOM 788 O O . ASP A 1 98 ? 11.758 -12.047 7.301 1 94.75 98 ASP A O 1
ATOM 792 N N . ILE A 1 99 ? 12.703 -12.445 5.301 1 96.81 99 ILE A N 1
ATOM 793 C CA . ILE A 1 99 ? 12.828 -13.875 5.531 1 96.81 99 ILE A CA 1
ATOM 794 C C . ILE A 1 99 ? 14.234 -14.336 5.152 1 96.81 99 ILE A C 1
ATOM 796 O O . ILE A 1 99 ? 14.969 -13.617 4.465 1 96.81 99 ILE A O 1
ATOM 800 N N . VAL A 1 100 ? 14.57 -15.547 5.641 1 96.38 100 VAL A N 1
ATOM 801 C CA . VAL A 1 100 ? 15.836 -16.188 5.324 1 96.38 100 VAL A CA 1
ATOM 802 C C . VAL A 1 100 ? 15.586 -17.547 4.68 1 96.38 100 VAL A C 1
ATOM 804 O O . VAL A 1 100 ? 14.938 -18.406 5.273 1 96.38 100 VAL A O 1
ATOM 807 N N . PRO A 1 101 ? 16.156 -17.719 3.49 1 96.81 101 PRO A N 1
ATOM 808 C CA . PRO A 1 101 ? 16.953 -16.797 2.684 1 96.81 101 PRO A CA 1
ATOM 809 C C . PRO A 1 101 ? 16.109 -15.68 2.062 1 96.81 101 PRO A C 1
ATOM 811 O O . PRO A 1 101 ? 14.898 -15.828 1.92 1 96.81 101 PRO A O 1
ATOM 814 N N . PRO A 1 102 ? 16.797 -14.586 1.719 1 96.75 102 PRO A N 1
ATOM 815 C CA . PRO A 1 102 ? 16.047 -13.508 1.069 1 96.75 102 PRO A CA 1
ATOM 816 C C . PRO A 1 102 ? 15.57 -13.883 -0.332 1 96.75 102 PRO A C 1
ATOM 818 O O . PRO A 1 102 ? 16.188 -14.711 -0.999 1 96.75 102 PRO A O 1
ATOM 821 N N . LEU A 1 103 ? 14.508 -13.219 -0.707 1 96.88 103 LEU A N 1
ATOM 822 C CA . LEU A 1 103 ? 13.953 -13.461 -2.037 1 96.88 103 LEU A CA 1
ATOM 823 C C . LEU A 1 103 ? 14.617 -12.555 -3.07 1 96.88 103 LEU A C 1
ATOM 825 O O . LEU A 1 103 ? 14.445 -12.742 -4.277 1 96.88 103 LEU A O 1
ATOM 829 N N . ASP A 1 104 ? 15.344 -11.594 -2.574 1 92.5 104 ASP A N 1
ATOM 830 C CA . ASP A 1 104 ? 15.93 -10.578 -3.438 1 92.5 104 ASP A CA 1
ATOM 831 C C . ASP A 1 104 ? 14.859 -9.859 -4.254 1 92.5 104 ASP A C 1
ATOM 833 O O . ASP A 1 104 ? 13.828 -9.445 -3.713 1 92.5 104 ASP A O 1
ATOM 837 N N . ASP A 1 105 ? 15.055 -9.617 -5.559 1 91.69 105 ASP A N 1
ATOM 838 C CA . ASP A 1 105 ? 14.109 -8.828 -6.336 1 91.69 105 ASP A CA 1
ATOM 839 C C . ASP A 1 105 ? 13.172 -9.727 -7.141 1 91.69 105 ASP A C 1
ATOM 841 O O . ASP A 1 105 ? 12.531 -9.281 -8.094 1 91.69 105 ASP A O 1
ATOM 845 N N . ALA A 1 106 ? 13.094 -11.016 -6.746 1 97.75 106 ALA A N 1
ATOM 846 C CA . ALA A 1 106 ? 12.242 -11.938 -7.484 1 97.75 106 ALA A CA 1
ATOM 847 C C . ALA A 1 106 ? 10.766 -11.617 -7.273 1 97.75 106 ALA A C 1
ATOM 849 O O . ALA A 1 106 ? 10.297 -11.547 -6.137 1 97.75 106 ALA A O 1
ATOM 850 N N . PRO A 1 107 ? 10.008 -11.43 -8.375 1 98.75 107 PRO A N 1
ATOM 851 C CA . PRO A 1 107 ? 8.555 -11.297 -8.219 1 98.75 107 PRO A CA 1
ATOM 852 C C . PRO A 1 107 ? 7.914 -12.516 -7.562 1 98.75 107 PRO A C 1
ATOM 854 O O . PRO A 1 107 ? 8.25 -13.656 -7.91 1 98.75 107 PRO A O 1
ATOM 857 N N . GLU A 1 108 ? 7.094 -12.281 -6.613 1 98.88 108 GLU A N 1
ATOM 858 C CA . GLU A 1 108 ? 6.398 -13.328 -5.879 1 98.88 108 GLU A CA 1
ATOM 859 C C . GLU A 1 108 ? 4.984 -13.539 -6.41 1 98.88 108 GLU A C 1
ATOM 861 O O . GLU A 1 108 ? 4.152 -12.633 -6.348 1 98.88 108 GLU A O 1
ATOM 866 N N . LEU A 1 109 ? 4.723 -14.727 -6.898 1 98.81 109 LEU A N 1
ATOM 867 C CA . LEU A 1 109 ? 3.404 -15.102 -7.398 1 98.81 109 LEU A CA 1
ATOM 868 C C . LEU A 1 109 ? 2.453 -15.406 -6.246 1 98.81 109 LEU A C 1
ATOM 870 O O . LEU A 1 109 ? 2.834 -16.078 -5.285 1 98.81 109 LEU A O 1
ATOM 874 N N . GLY A 1 110 ? 1.266 -14.891 -6.359 1 98.31 110 GLY A N 1
ATOM 875 C CA . GLY A 1 110 ? 0.224 -15.219 -5.398 1 98.31 110 GLY A CA 1
ATOM 876 C C . GLY A 1 110 ? -1.176 -14.961 -5.926 1 98.31 110 GLY A C 1
ATOM 877 O O . GLY A 1 110 ? -1.344 -14.5 -7.055 1 98.31 110 GLY A O 1
ATOM 878 N N . GLY A 1 111 ? -2.135 -15.375 -5.117 1 98 111 GLY A N 1
ATOM 879 C CA . GLY A 1 111 ? -3.527 -15.156 -5.477 1 98 111 GLY A CA 1
ATOM 880 C C . GLY A 1 111 ? -4.496 -15.961 -4.633 1 98 111 GLY A C 1
ATOM 881 O O . GLY A 1 111 ? -4.082 -16.719 -3.75 1 98 111 GLY A O 1
ATOM 882 N N . ALA A 1 112 ? -5.75 -15.695 -4.898 1 98.5 112 ALA A N 1
ATOM 883 C CA . ALA A 1 112 ? -6.871 -16.422 -4.301 1 98.5 112 ALA A CA 1
ATOM 884 C C . ALA A 1 112 ? -8.133 -16.266 -5.141 1 98.5 112 ALA A C 1
ATOM 886 O O . ALA A 1 112 ? -8.305 -15.266 -5.84 1 98.5 112 ALA A O 1
ATOM 887 N N . LEU A 1 113 ? -8.93 -17.297 -5.07 1 98.56 113 LEU A N 1
ATOM 888 C CA . LEU A 1 113 ? -10.234 -17.281 -5.715 1 98.56 113 LEU A CA 1
ATOM 889 C C . LEU A 1 113 ? -11.352 -17.391 -4.684 1 98.56 113 LEU A C 1
ATOM 891 O O . LEU A 1 113 ? -11.195 -18.062 -3.662 1 98.56 113 LEU A O 1
ATOM 895 N N . ALA A 1 114 ? -12.445 -16.766 -5.012 1 98.44 114 ALA A N 1
ATOM 896 C CA . ALA A 1 114 ? -13.648 -16.953 -4.215 1 98.44 114 ALA A CA 1
ATOM 897 C C . ALA A 1 114 ? -14.133 -18.406 -4.293 1 98.44 114 ALA A C 1
ATOM 899 O O . ALA A 1 114 ? -14.016 -19.047 -5.336 1 98.44 114 ALA A O 1
ATOM 900 N N . PRO A 1 115 ? -14.758 -18.844 -3.24 1 98 115 PRO A N 1
ATOM 901 C CA . PRO A 1 115 ? -15.18 -20.25 -3.178 1 98 115 PRO A CA 1
ATOM 902 C C . PRO A 1 115 ? -16.094 -20.641 -4.328 1 98 115 PRO A C 1
ATOM 904 O O . PRO A 1 115 ? -16.016 -21.766 -4.832 1 98 115 PRO A O 1
ATOM 907 N N . ALA A 1 116 ? -16.875 -19.797 -4.797 1 96.81 116 ALA A N 1
ATOM 908 C CA . ALA A 1 116 ? -17.812 -20.078 -5.879 1 96.81 116 ALA A CA 1
ATOM 909 C C . ALA A 1 116 ? -17.078 -20.469 -7.16 1 96.81 116 ALA A C 1
ATOM 911 O O . ALA A 1 116 ? -17.656 -21.062 -8.062 1 96.81 116 ALA A O 1
ATOM 912 N N . ALA A 1 117 ? -15.82 -20.156 -7.242 1 97.5 117 ALA A N 1
ATOM 913 C CA . ALA A 1 117 ? -15.039 -20.438 -8.445 1 97.5 117 ALA A CA 1
ATOM 914 C C . ALA A 1 117 ? -14.195 -21.703 -8.273 1 97.5 117 ALA A C 1
ATOM 916 O O . ALA A 1 117 ? -13.508 -22.141 -9.195 1 97.5 117 ALA A O 1
ATOM 917 N N . TRP A 1 118 ? -14.273 -22.328 -7.125 1 97.31 118 TRP A N 1
ATOM 918 C CA . TRP A 1 118 ? -13.438 -23.484 -6.84 1 97.31 118 TRP A CA 1
ATOM 919 C C . TRP A 1 118 ? -13.938 -24.719 -7.594 1 97.31 118 TRP A C 1
ATOM 921 O O . TRP A 1 118 ? -15.125 -24.844 -7.883 1 97.31 118 TRP A O 1
ATOM 931 N N . GLY A 1 119 ? -12.938 -25.547 -7.922 1 96.94 119 GLY A N 1
ATOM 932 C CA . GLY A 1 119 ? -13.281 -26.844 -8.508 1 96.94 119 GLY A CA 1
ATOM 933 C C . GLY A 1 119 ? -13.68 -26.75 -9.969 1 96.94 119 GLY A C 1
ATOM 934 O O . GLY A 1 119 ? -14.273 -27.672 -10.516 1 96.94 119 GLY A O 1
ATOM 935 N N . GLN A 1 120 ? -13.344 -25.641 -10.625 1 97.25 120 GLN A N 1
ATOM 936 C CA . GLN A 1 120 ? -13.797 -25.422 -11.992 1 97.25 120 GLN A CA 1
ATOM 937 C C . GLN A 1 120 ? -12.609 -25.203 -12.93 1 97.25 120 GLN A C 1
ATOM 939 O O . GLN A 1 120 ? -12.781 -24.812 -14.086 1 97.25 120 GLN A O 1
ATOM 944 N N . GLY A 1 121 ? -11.453 -25.359 -12.438 1 97.81 121 GLY A N 1
ATOM 945 C CA . GLY A 1 121 ? -10.266 -25.203 -13.25 1 97.81 121 GLY A CA 1
ATOM 946 C C . GLY A 1 121 ? -9.875 -23.75 -13.453 1 97.81 121 GLY A C 1
ATOM 947 O O . GLY A 1 121 ? -8.992 -23.438 -14.25 1 97.81 121 GLY A O 1
ATOM 948 N N . ILE A 1 122 ? -10.461 -22.844 -12.719 1 98.31 122 ILE A N 1
ATOM 949 C CA . ILE A 1 122 ? -10.273 -21.406 -12.891 1 98.31 122 ILE A CA 1
ATOM 950 C C . ILE A 1 122 ? -8.867 -21.016 -12.438 1 98.31 122 ILE A C 1
ATOM 952 O O . ILE A 1 122 ? -8.227 -20.156 -13.047 1 98.31 122 ILE A O 1
ATOM 956 N N . ALA A 1 123 ? -8.391 -21.594 -11.367 1 98.44 123 ALA A N 1
ATOM 957 C CA . ALA A 1 123 ? -7.043 -21.297 -10.883 1 98.44 123 ALA A CA 1
ATOM 958 C C . ALA A 1 123 ? -6 -21.594 -11.953 1 98.44 123 ALA A C 1
ATOM 960 O O . ALA A 1 123 ? -5.113 -20.781 -12.219 1 98.44 123 ALA A O 1
ATOM 961 N N . ARG A 1 124 ? -6.113 -22.75 -12.555 1 98.38 124 ARG A N 1
ATOM 962 C CA . ARG A 1 124 ? -5.18 -23.141 -13.602 1 98.38 124 ARG A CA 1
ATOM 963 C C . ARG A 1 124 ? -5.25 -22.188 -14.789 1 98.38 124 ARG A C 1
ATOM 965 O O . ARG A 1 124 ? -4.219 -21.781 -15.328 1 98.38 124 ARG A O 1
ATOM 972 N N . GLU A 1 125 ? -6.488 -21.859 -15.172 1 98.56 125 GLU A N 1
ATOM 973 C CA . GLU A 1 125 ? -6.703 -20.938 -16.281 1 98.56 125 GLU A CA 1
ATOM 974 C C . GLU A 1 125 ? -6.059 -19.578 -16 1 98.56 125 GLU A C 1
ATOM 976 O O . GLU A 1 125 ? -5.344 -19.047 -16.859 1 98.56 125 GLU A O 1
ATOM 981 N N . GLY A 1 126 ? -6.254 -19.016 -14.836 1 98.56 126 GLY A N 1
ATOM 982 C CA . GLY A 1 126 ? -5.66 -17.75 -14.445 1 98.56 126 GLY A CA 1
ATOM 983 C C . GLY A 1 126 ? -4.148 -17.797 -14.367 1 98.56 126 GLY A C 1
ATOM 984 O O . GLY A 1 126 ? -3.467 -16.891 -14.859 1 98.56 126 GLY A O 1
ATOM 985 N N . LEU A 1 127 ? -3.625 -18.828 -13.781 1 98.5 127 LEU A N 1
ATOM 986 C CA . LEU A 1 127 ? -2.182 -18.969 -13.625 1 98.5 127 LEU A CA 1
ATOM 987 C C . LEU A 1 127 ? -1.494 -19.094 -14.977 1 98.5 127 LEU A C 1
ATOM 989 O O . LEU A 1 127 ? -0.422 -18.516 -15.188 1 98.5 127 LEU A O 1
ATOM 993 N N . HIS A 1 128 ? -2.105 -19.844 -15.844 1 98.31 128 HIS A N 1
ATOM 994 C CA . HIS A 1 128 ? -1.55 -19.938 -17.188 1 98.31 128 HIS A CA 1
ATOM 995 C C . HIS A 1 128 ? -1.398 -18.547 -17.812 1 98.31 128 HIS A C 1
ATOM 997 O O . HIS A 1 128 ? -0.336 -18.219 -18.344 1 98.31 128 HIS A O 1
ATOM 1003 N N . ALA A 1 129 ? -2.414 -17.797 -17.734 1 98.44 129 ALA A N 1
ATOM 1004 C CA . ALA A 1 129 ? -2.43 -16.469 -18.359 1 98.44 129 ALA A CA 1
ATOM 1005 C C . ALA A 1 129 ? -1.389 -15.555 -17.719 1 98.44 129 ALA A C 1
ATOM 1007 O O . ALA A 1 129 ? -0.637 -14.875 -18.438 1 98.44 129 ALA A O 1
ATOM 1008 N N . VAL A 1 130 ? -1.296 -15.516 -16.391 1 98.38 130 VAL A N 1
ATOM 1009 C CA . VAL A 1 130 ? -0.416 -14.562 -15.719 1 98.38 130 VAL A CA 1
ATOM 1010 C C . VAL A 1 130 ? 1.037 -15.008 -15.875 1 98.38 130 VAL A C 1
ATOM 1012 O O . VAL A 1 130 ? 1.938 -14.172 -15.992 1 98.38 130 VAL A O 1
ATOM 1015 N N . LEU A 1 131 ? 1.254 -16.281 -15.906 1 98.06 131 LEU A N 1
ATOM 1016 C CA . LEU A 1 131 ? 2.621 -16.766 -16.062 1 98.06 131 LEU A CA 1
ATOM 1017 C C . LEU A 1 131 ? 3.1 -16.594 -17.5 1 98.06 131 LEU A C 1
ATOM 1019 O O . LEU A 1 131 ? 4.281 -16.328 -17.734 1 98.06 131 LEU A O 1
ATOM 1023 N N . GLU A 1 132 ? 2.211 -16.781 -18.438 1 97.31 132 GLU A N 1
ATOM 1024 C CA . GLU A 1 132 ? 2.559 -16.453 -19.828 1 97.31 132 GLU A CA 1
ATOM 1025 C C . GLU A 1 132 ? 2.961 -14.984 -19.969 1 97.31 132 GLU A C 1
ATOM 1027 O O . GLU A 1 132 ? 3.951 -14.672 -20.625 1 97.31 132 GLU A O 1
ATOM 1032 N N . TRP A 1 133 ? 2.201 -14.141 -19.406 1 97.56 133 TRP A N 1
ATOM 1033 C CA . TRP A 1 133 ? 2.551 -12.719 -19.406 1 97.56 133 TRP A CA 1
ATOM 1034 C C . TRP A 1 133 ? 3.916 -12.492 -18.766 1 97.56 133 TRP A C 1
ATOM 1036 O O . TRP A 1 133 ? 4.738 -11.734 -19.297 1 97.56 133 TRP A O 1
ATOM 1046 N N . ALA A 1 134 ? 4.113 -13.102 -17.609 1 97.69 134 ALA A N 1
ATOM 1047 C CA . ALA A 1 134 ? 5.367 -12.938 -16.875 1 97.69 134 ALA A CA 1
ATOM 1048 C C . ALA A 1 134 ? 6.559 -13.367 -17.734 1 97.69 134 ALA A C 1
ATOM 1050 O O . ALA A 1 134 ? 7.574 -12.664 -17.781 1 97.69 134 ALA A O 1
ATOM 1051 N N . ASP A 1 135 ? 6.434 -14.469 -18.344 1 96.75 135 ASP A N 1
ATOM 1052 C CA . ASP A 1 135 ? 7.504 -15 -19.188 1 96.75 135 ASP A CA 1
ATOM 1053 C C . ASP A 1 135 ? 7.836 -14.031 -20.328 1 96.75 135 ASP A C 1
ATOM 1055 O O . ASP A 1 135 ? 8.992 -13.922 -20.734 1 96.75 135 ASP A O 1
ATOM 1059 N N . ALA A 1 136 ? 6.875 -13.305 -20.75 1 95.62 136 ALA A N 1
ATOM 1060 C CA . ALA A 1 136 ? 7.039 -12.422 -21.906 1 95.62 136 ALA A CA 1
ATOM 1061 C C . ALA A 1 136 ? 7.504 -11.039 -21.469 1 95.62 136 ALA A C 1
ATOM 1063 O O . ALA A 1 136 ? 8.109 -10.305 -22.266 1 95.62 136 ALA A O 1
ATOM 1064 N N . ASN A 1 137 ? 7.242 -10.672 -20.25 1 96 137 ASN A N 1
ATOM 1065 C CA . ASN A 1 137 ? 7.352 -9.25 -19.953 1 96 137 ASN A CA 1
ATOM 1066 C C . ASN A 1 137 ? 8.312 -8.992 -18.812 1 96 137 ASN A C 1
ATOM 1068 O O . ASN A 1 137 ? 8.828 -7.879 -18.656 1 96 137 ASN A O 1
ATOM 1072 N N . LEU A 1 138 ? 8.5 -9.953 -17.969 1 96.56 138 LEU A N 1
ATOM 1073 C CA . LEU A 1 138 ? 9.383 -9.734 -16.828 1 96.56 138 LEU A CA 1
ATOM 1074 C C . LEU A 1 138 ? 10.844 -9.984 -17.219 1 96.56 138 LEU A C 1
ATOM 1076 O O . LEU A 1 138 ? 11.133 -10.898 -17.984 1 96.56 138 LEU A O 1
ATOM 1080 N N . THR A 1 139 ? 11.734 -9.156 -16.594 1 94.38 139 THR A N 1
ATOM 1081 C CA . THR A 1 139 ? 13.164 -9.312 -16.828 1 94.38 139 THR A CA 1
ATOM 1082 C C . THR A 1 139 ? 13.828 -10.102 -15.703 1 94.38 139 THR A C 1
ATOM 1084 O O . THR A 1 139 ? 15.008 -10.438 -15.781 1 94.38 139 THR A O 1
ATOM 1087 N N . ALA A 1 140 ? 13.086 -10.461 -14.742 1 95.25 140 ALA A N 1
ATOM 1088 C CA . ALA A 1 140 ? 13.609 -11.203 -13.594 1 95.25 140 ALA A CA 1
ATOM 1089 C C . ALA A 1 140 ? 14.086 -12.586 -14.016 1 95.25 140 ALA A C 1
ATOM 1091 O O . ALA A 1 140 ? 13.492 -13.219 -14.891 1 95.25 140 ALA A O 1
ATOM 1092 N N . ARG A 1 141 ? 15.102 -13.102 -13.32 1 94.75 141 ARG A N 1
ATOM 1093 C CA . ARG A 1 141 ? 15.688 -14.406 -13.633 1 94.75 141 ARG A CA 1
ATOM 1094 C C . ARG A 1 141 ? 14.805 -15.539 -13.133 1 94.75 141 ARG A C 1
ATOM 1096 O O . ARG A 1 141 ? 14.961 -16.688 -13.547 1 94.75 141 ARG A O 1
ATOM 1103 N N . ARG A 1 142 ? 13.992 -15.211 -12.234 1 97.75 142 ARG A N 1
ATOM 1104 C CA . ARG A 1 142 ? 13.078 -16.172 -11.648 1 97.75 142 ARG A CA 1
ATOM 1105 C C . ARG A 1 142 ? 11.883 -15.484 -11.008 1 97.75 142 ARG A C 1
ATOM 1107 O O . ARG A 1 142 ? 11.93 -14.281 -10.719 1 97.75 142 ARG A O 1
ATOM 1114 N N . THR A 1 143 ? 10.836 -16.234 -10.859 1 98.62 143 THR A N 1
ATOM 1115 C CA . THR A 1 143 ? 9.758 -15.891 -9.945 1 98.62 143 THR A CA 1
ATOM 1116 C C . THR A 1 143 ? 9.711 -16.859 -8.773 1 98.62 143 THR A C 1
ATOM 1118 O O . THR A 1 143 ? 10.305 -17.938 -8.828 1 98.62 143 THR A O 1
ATOM 1121 N N . VAL A 1 144 ? 9.062 -16.406 -7.691 1 98.81 144 VAL A N 1
ATOM 1122 C CA . VAL A 1 144 ? 8.961 -17.25 -6.512 1 98.81 144 VAL A CA 1
ATOM 1123 C C . VAL A 1 144 ? 7.516 -17.281 -6.023 1 98.81 144 VAL A C 1
ATOM 1125 O O . VAL A 1 144 ? 6.684 -16.484 -6.473 1 98.81 144 VAL A O 1
ATOM 1128 N N . CYS A 1 145 ? 7.188 -18.188 -5.195 1 98.62 145 CYS A N 1
ATOM 1129 C CA . CYS A 1 145 ? 5.973 -18.172 -4.395 1 98.62 145 CYS A CA 1
ATOM 1130 C C . CYS A 1 145 ? 6.219 -18.797 -3.021 1 98.62 145 CYS A C 1
ATOM 1132 O O . CYS A 1 145 ? 7.117 -19.625 -2.863 1 98.62 145 CYS A O 1
ATOM 1134 N N . LEU A 1 146 ? 5.523 -18.312 -2.107 1 98.56 146 LEU A N 1
ATOM 1135 C CA . LEU A 1 146 ? 5.57 -18.781 -0.725 1 98.56 146 LEU A CA 1
ATOM 1136 C C . LEU A 1 146 ? 4.273 -19.484 -0.338 1 98.56 146 LEU A C 1
ATOM 1138 O O . LEU A 1 146 ? 3.189 -18.906 -0.475 1 98.56 146 LEU A O 1
ATOM 1142 N N . ILE A 1 147 ? 4.371 -20.734 0.161 1 98.38 147 ILE A N 1
ATOM 1143 C CA . ILE A 1 147 ? 3.191 -21.547 0.428 1 98.38 147 ILE A CA 1
ATOM 1144 C C . ILE A 1 147 ? 3.281 -22.141 1.833 1 98.38 147 ILE A C 1
ATOM 1146 O O . ILE A 1 147 ? 4.305 -22.719 2.207 1 98.38 147 ILE A O 1
ATOM 1150 N N . GLY A 1 148 ? 2.193 -21.953 2.623 1 97.5 148 GLY A N 1
ATOM 1151 C CA . GLY A 1 148 ? 2.139 -22.609 3.914 1 97.5 148 GLY A CA 1
ATOM 1152 C C . GLY A 1 148 ? 2.232 -24.125 3.812 1 97.5 148 GLY A C 1
ATOM 1153 O O . GLY A 1 148 ? 1.688 -24.719 2.881 1 97.5 148 GLY A O 1
ATOM 1154 N N . PRO A 1 149 ? 2.797 -24.734 4.828 1 96.38 149 PRO A N 1
ATOM 1155 C CA . PRO A 1 149 ? 3.074 -26.172 4.723 1 96.38 149 PRO A CA 1
ATOM 1156 C C . PRO A 1 149 ? 1.804 -27.016 4.684 1 96.38 149 PRO A C 1
ATOM 1158 O O . PRO A 1 149 ? 1.834 -28.156 4.234 1 96.38 149 PRO A O 1
ATOM 1161 N N . LYS A 1 150 ? 0.715 -26.5 5.082 1 96.31 150 LYS A N 1
ATOM 1162 C CA . LYS A 1 150 ? -0.526 -27.266 5.113 1 96.31 150 LYS A CA 1
ATOM 1163 C C . LYS A 1 150 ? -1.299 -27.109 3.805 1 96.31 150 LYS A C 1
ATOM 1165 O O . LYS A 1 150 ? -2.287 -27.812 3.576 1 96.31 150 LYS A O 1
ATOM 1170 N N . ASN A 1 151 ? -0.84 -26.25 2.938 1 96.81 151 ASN A N 1
ATOM 1171 C CA . ASN A 1 151 ? -1.561 -25.969 1.702 1 96.81 151 ASN A CA 1
ATOM 1172 C C . ASN A 1 151 ? -1.108 -26.875 0.564 1 96.81 151 ASN A C 1
ATOM 1174 O O . ASN A 1 151 ? -0.458 -26.422 -0.379 1 96.81 151 ASN A O 1
ATOM 1178 N N . ARG A 1 152 ? -1.589 -28.031 0.581 1 96.44 152 ARG A N 1
ATOM 1179 C CA . ARG A 1 152 ? -1.162 -29.047 -0.369 1 96.44 152 ARG A CA 1
ATOM 1180 C C . ARG A 1 152 ? -1.654 -28.719 -1.776 1 96.44 152 ARG A C 1
ATOM 1182 O O . ARG A 1 152 ? -0.963 -29 -2.76 1 96.44 152 ARG A O 1
ATOM 1189 N N . PHE A 1 153 ? -2.799 -28.25 -1.843 1 94.94 153 PHE A N 1
ATOM 1190 C CA . PHE A 1 153 ? -3.35 -27.875 -3.143 1 94.94 153 PHE A CA 1
ATOM 1191 C C . PHE A 1 153 ? -2.443 -26.875 -3.852 1 94.94 153 PHE A C 1
ATOM 1193 O O . PHE A 1 153 ? -2.088 -27.078 -5.016 1 94.94 153 PHE A O 1
ATOM 1200 N N . SER A 1 154 ? -2.066 -25.812 -3.207 1 97.44 154 SER A N 1
ATOM 1201 C CA . SER A 1 154 ? -1.213 -24.781 -3.803 1 97.44 154 SER A CA 1
ATOM 1202 C C . SER A 1 154 ? 0.151 -25.359 -4.18 1 97.44 154 SER A C 1
ATOM 1204 O O . SER A 1 154 ? 0.731 -24.969 -5.195 1 97.44 154 SER A O 1
ATOM 1206 N N . MET A 1 155 ? 0.633 -26.266 -3.34 1 97.94 155 MET A N 1
ATOM 1207 C CA . MET A 1 155 ? 1.924 -26.875 -3.637 1 97.94 155 MET A CA 1
ATOM 1208 C C . MET A 1 155 ? 1.855 -27.688 -4.922 1 97.94 155 MET A C 1
ATOM 1210 O O . MET A 1 155 ? 2.746 -27.594 -5.77 1 97.94 155 MET A O 1
ATOM 1214 N N . ARG A 1 156 ? 0.865 -28.469 -5.074 1 97.56 156 ARG A N 1
ATOM 1215 C CA . ARG A 1 156 ? 0.679 -29.266 -6.285 1 97.56 156 ARG A CA 1
ATOM 1216 C C . ARG A 1 156 ? 0.51 -28.359 -7.504 1 97.56 156 ARG A C 1
ATOM 1218 O O . ARG A 1 156 ? 1.107 -28.609 -8.555 1 97.56 156 ARG A O 1
ATOM 1225 N N . LEU A 1 157 ? -0.327 -27.406 -7.34 1 98.12 157 LEU A N 1
ATOM 1226 C CA . LEU A 1 157 ? -0.572 -26.453 -8.43 1 98.12 157 LEU A CA 1
ATOM 1227 C C . LEU A 1 157 ? 0.722 -25.781 -8.852 1 98.12 157 LEU A C 1
ATOM 1229 O O . LEU A 1 157 ? 1.003 -25.656 -10.047 1 98.12 157 LEU A O 1
ATOM 1233 N N . ALA A 1 158 ? 1.489 -25.281 -7.902 1 98.5 158 ALA A N 1
ATOM 1234 C CA . ALA A 1 158 ? 2.775 -24.656 -8.195 1 98.5 158 ALA A CA 1
ATOM 1235 C C . ALA A 1 158 ? 3.674 -25.594 -9 1 98.5 158 ALA A C 1
ATOM 1237 O O . ALA A 1 158 ? 4.312 -25.172 -9.961 1 98.5 158 ALA A O 1
ATOM 1238 N N . ALA A 1 159 ? 3.699 -26.812 -8.609 1 98.19 159 ALA A N 1
ATOM 1239 C CA . ALA A 1 159 ? 4.523 -27.812 -9.289 1 98.19 159 ALA A CA 1
ATOM 1240 C C . ALA A 1 159 ? 4.078 -27.984 -10.742 1 98.19 159 ALA A C 1
ATOM 1242 O O . ALA A 1 159 ? 4.91 -28.125 -11.641 1 98.19 159 ALA A O 1
ATOM 1243 N N . GLU A 1 160 ? 2.836 -27.969 -10.938 1 98.25 160 GLU A N 1
ATOM 1244 C CA . GLU A 1 160 ? 2.281 -28.094 -12.281 1 98.25 160 GLU A CA 1
ATOM 1245 C C . GLU A 1 160 ? 2.785 -26.984 -13.195 1 98.25 160 GLU A C 1
ATOM 1247 O O . GLU A 1 160 ? 2.855 -27.156 -14.414 1 98.25 160 GLU A O 1
ATOM 1252 N N . PHE A 1 161 ? 3.145 -25.875 -12.641 1 98.12 161 PHE A N 1
ATOM 1253 C CA . PHE A 1 161 ? 3.525 -24.719 -13.445 1 98.12 161 PHE A CA 1
ATOM 1254 C C . PHE A 1 161 ? 5.027 -24.484 -13.367 1 98.12 161 PHE A C 1
ATOM 1256 O O . PHE A 1 161 ? 5.504 -23.391 -13.672 1 98.12 161 PHE A O 1
ATOM 1263 N N . GLY A 1 162 ? 5.766 -25.359 -12.922 1 97.94 162 GLY A N 1
ATOM 1264 C CA . GLY A 1 162 ? 7.215 -25.328 -13.039 1 97.94 162 GLY A CA 1
ATOM 1265 C C . GLY A 1 162 ? 7.902 -24.797 -11.805 1 97.94 162 GLY A C 1
ATOM 1266 O O . GLY A 1 162 ? 9.117 -24.578 -11.805 1 97.94 162 GLY A O 1
ATOM 1267 N N . TYR A 1 163 ? 7.18 -24.641 -10.742 1 98.75 163 TYR A N 1
ATOM 1268 C CA . TYR A 1 163 ? 7.797 -24.234 -9.492 1 98.75 163 TYR A CA 1
ATOM 1269 C C . TYR A 1 163 ? 8.367 -25.422 -8.742 1 98.75 163 TYR A C 1
ATOM 1271 O O . TYR A 1 163 ? 7.746 -26.5 -8.703 1 98.75 163 TYR A O 1
ATOM 1279 N N . ARG A 1 164 ? 9.586 -25.172 -8.156 1 98.56 164 ARG A N 1
ATOM 1280 C CA . ARG A 1 164 ? 10.234 -26.188 -7.328 1 98.56 164 ARG A CA 1
ATOM 1281 C C . ARG A 1 164 ? 10.594 -25.625 -5.957 1 98.56 164 ARG A C 1
ATOM 1283 O O . ARG A 1 164 ? 11.039 -24.484 -5.844 1 98.56 164 ARG A O 1
ATOM 1290 N N . GLU A 1 165 ? 10.445 -26.469 -4.984 1 98.56 165 GLU A N 1
ATOM 1291 C CA . GLU A 1 165 ? 10.805 -26.047 -3.633 1 98.56 165 GLU A CA 1
ATOM 1292 C C . GLU A 1 165 ? 12.305 -25.828 -3.502 1 98.56 165 GLU A C 1
ATOM 1294 O O . GLU A 1 165 ? 13.102 -26.672 -3.914 1 98.56 165 GLU A O 1
ATOM 1299 N N . VAL A 1 166 ? 12.68 -24.688 -2.848 1 98.31 166 VAL A N 1
ATOM 1300 C CA . VAL A 1 166 ? 14.109 -24.391 -2.791 1 98.31 166 VAL A CA 1
ATOM 1301 C C . VAL A 1 166 ? 14.516 -24.078 -1.354 1 98.31 166 VAL A C 1
ATOM 1303 O O . VAL A 1 166 ? 15.703 -24.047 -1.032 1 98.31 166 VAL A O 1
ATOM 1306 N N . ALA A 1 167 ? 13.57 -23.859 -0.487 1 98.44 167 ALA A N 1
ATOM 1307 C CA . ALA A 1 167 ? 13.922 -23.516 0.891 1 98.44 167 ALA A CA 1
ATOM 1308 C C . ALA A 1 167 ? 12.719 -23.641 1.813 1 98.44 167 ALA A C 1
ATOM 1310 O O . ALA A 1 167 ? 11.57 -23.641 1.352 1 98.44 167 ALA A O 1
ATOM 1311 N N . VAL A 1 168 ? 12.977 -23.797 3.055 1 98.06 168 VAL A N 1
ATOM 1312 C CA . VAL A 1 168 ? 12.031 -23.594 4.145 1 98.06 168 VAL A CA 1
ATOM 1313 C C . VAL A 1 168 ? 12.406 -22.344 4.93 1 98.06 168 VAL A C 1
ATOM 1315 O O . VAL A 1 168 ? 13.586 -22.109 5.203 1 98.06 168 VAL A O 1
ATOM 1318 N N . ALA A 1 169 ? 11.414 -21.547 5.207 1 98.06 169 ALA A N 1
ATOM 1319 C CA . ALA A 1 169 ? 11.656 -20.297 5.918 1 98.06 169 ALA A CA 1
ATOM 1320 C C . ALA A 1 169 ? 10.562 -20.031 6.949 1 98.06 169 ALA A C 1
ATOM 1322 O O . ALA A 1 169 ? 9.68 -20.875 7.16 1 98.06 169 ALA A O 1
ATOM 1323 N N . GLU A 1 170 ? 10.781 -19 7.711 1 97.75 170 GLU A N 1
ATOM 1324 C CA . GLU A 1 170 ? 9.797 -18.5 8.664 1 97.75 170 GLU A CA 1
ATOM 1325 C C . GLU A 1 170 ? 9.422 -17.062 8.367 1 97.75 170 GLU A C 1
ATOM 1327 O O . GLU A 1 170 ? 10.297 -16.219 8.125 1 97.75 170 GLU A O 1
ATOM 1332 N N . TYR A 1 171 ? 8.211 -16.812 8.312 1 97.06 171 TYR A N 1
ATOM 1333 C CA . TYR A 1 171 ? 7.727 -15.453 8.102 1 97.06 171 TYR A CA 1
ATOM 1334 C C . TYR A 1 171 ? 6.738 -15.055 9.188 1 97.06 171 TYR A C 1
ATOM 1336 O O . TYR A 1 171 ? 5.68 -15.672 9.328 1 97.06 171 TYR A O 1
ATOM 1344 N N . LYS A 1 172 ? 7.082 -14.016 9.875 1 94.5 172 LYS A N 1
ATOM 1345 C CA . LYS A 1 172 ? 6.277 -13.5 10.977 1 94.5 172 LYS A CA 1
ATOM 1346 C C . LYS A 1 172 ? 5.879 -14.625 11.93 1 94.5 172 LYS A C 1
ATOM 1348 O O . LYS A 1 172 ? 4.711 -14.734 12.32 1 94.5 172 LYS A O 1
ATOM 1353 N N . GLY A 1 173 ? 6.758 -15.453 12.172 1 94.38 173 GLY A N 1
ATOM 1354 C CA . GLY A 1 173 ? 6.609 -16.5 13.172 1 94.38 173 GLY A CA 1
ATOM 1355 C C . GLY A 1 173 ? 5.957 -17.766 12.625 1 94.38 173 GLY A C 1
ATOM 1356 O O . GLY A 1 173 ? 5.781 -18.734 13.352 1 94.38 173 GLY A O 1
ATOM 1357 N N . GLU A 1 174 ? 5.605 -17.766 11.359 1 95.69 174 GLU A N 1
ATOM 1358 C CA . GLU A 1 174 ? 4.938 -18.922 10.75 1 95.69 174 GLU A CA 1
ATOM 1359 C C . GLU A 1 174 ? 5.832 -19.594 9.719 1 95.69 174 GLU A C 1
ATOM 1361 O O . GLU A 1 174 ? 6.512 -18.922 8.938 1 95.69 174 GLU A O 1
ATOM 1366 N N . PRO A 1 175 ? 5.785 -20.906 9.75 1 96.44 175 PRO A N 1
ATOM 1367 C CA . PRO A 1 175 ? 6.57 -21.609 8.734 1 96.44 175 PRO A CA 1
ATOM 1368 C C . PRO A 1 175 ? 6.023 -21.422 7.324 1 96.44 175 PRO A C 1
ATOM 1370 O O . PRO A 1 175 ? 4.805 -21.375 7.133 1 96.44 175 PRO A O 1
ATOM 1373 N N . ILE A 1 176 ? 7.027 -21.297 6.34 1 97.88 176 ILE A N 1
ATOM 1374 C CA . ILE A 1 176 ? 6.645 -21.203 4.934 1 97.88 176 ILE A CA 1
ATOM 1375 C C . ILE A 1 176 ? 7.633 -21.984 4.078 1 97.88 176 ILE A C 1
ATOM 1377 O O . ILE A 1 176 ? 8.789 -22.172 4.461 1 97.88 176 ILE A O 1
ATOM 1381 N N . ARG A 1 177 ? 7.109 -22.484 3.004 1 98.5 177 ARG A N 1
ATOM 1382 C CA . ARG A 1 177 ? 7.938 -23.109 1.975 1 98.5 177 ARG A CA 1
ATOM 1383 C C . ARG A 1 177 ? 8.148 -22.156 0.798 1 98.5 177 ARG A C 1
ATOM 1385 O O . ARG A 1 177 ? 7.215 -21.484 0.358 1 98.5 177 ARG A O 1
ATOM 1392 N N . VAL A 1 178 ? 9.391 -22.109 0.347 1 98.81 178 VAL A N 1
ATOM 1393 C CA . VAL A 1 178 ? 9.742 -21.219 -0.757 1 98.81 178 VAL A CA 1
ATOM 1394 C C . VAL A 1 178 ? 9.914 -22.031 -2.039 1 98.81 178 VAL A C 1
ATOM 1396 O O . VAL A 1 178 ? 10.672 -23 -2.07 1 98.81 178 VAL A O 1
ATOM 1399 N N . PHE A 1 179 ? 9.203 -21.641 -3.07 1 98.81 179 PHE A N 1
ATOM 1400 C CA . PHE A 1 179 ? 9.281 -22.25 -4.391 1 98.81 179 PHE A CA 1
ATOM 1401 C C . PHE A 1 179 ? 9.797 -21.25 -5.418 1 98.81 179 PHE A C 1
ATOM 1403 O O . PHE A 1 179 ? 9.523 -20.047 -5.32 1 98.81 179 PHE A O 1
ATOM 1410 N N . GLU A 1 180 ? 10.539 -21.734 -6.402 1 98.69 180 GLU A N 1
ATOM 1411 C CA . GLU A 1 180 ? 11.016 -20.844 -7.469 1 98.69 180 GLU A CA 1
ATOM 1412 C C . GLU A 1 180 ? 10.727 -21.438 -8.844 1 98.69 180 GLU A C 1
ATOM 1414 O O . GLU A 1 180 ? 10.586 -22.656 -8.984 1 98.69 180 GLU A O 1
ATOM 1419 N N . ARG A 1 181 ? 10.594 -20.609 -9.82 1 98.5 181 ARG A N 1
ATOM 1420 C CA . ARG A 1 181 ? 10.438 -20.906 -11.234 1 98.5 181 ARG A CA 1
ATOM 1421 C C . ARG A 1 181 ? 11.375 -20.047 -12.078 1 98.5 181 ARG A C 1
ATOM 1423 O O . ARG A 1 181 ? 11.242 -18.812 -12.109 1 98.5 181 ARG A O 1
ATOM 1430 N N . PRO A 1 182 ? 12.367 -20.688 -12.719 1 96.62 182 PRO A N 1
ATOM 1431 C CA . PRO A 1 182 ? 13.281 -19.906 -13.555 1 96.62 182 PRO A CA 1
ATOM 1432 C C . PRO A 1 182 ? 12.578 -19.25 -14.75 1 96.62 182 PRO A C 1
ATOM 1434 O O . PRO A 1 182 ? 11.609 -19.797 -15.273 1 96.62 182 PRO A O 1
ATOM 1437 N N . ALA A 1 183 ? 13.094 -18.109 -15.062 1 91.44 183 ALA A N 1
ATOM 1438 C CA . ALA A 1 183 ? 12.586 -17.469 -16.266 1 91.44 183 ALA A CA 1
ATOM 1439 C C . ALA A 1 183 ? 12.805 -18.344 -17.5 1 91.44 183 ALA A C 1
ATOM 1441 O O . ALA A 1 183 ? 13.781 -19.109 -17.547 1 91.44 183 ALA A O 1
ATOM 1442 N N . ALA A 1 184 ? 11.852 -18.219 -18.344 1 74.62 184 ALA A N 1
ATOM 1443 C CA . ALA A 1 184 ? 12.016 -18.953 -19.594 1 74.62 184 ALA A CA 1
ATOM 1444 C C . ALA A 1 184 ? 13.227 -18.438 -20.375 1 74.62 184 ALA A C 1
ATOM 1446 O O . ALA A 1 184 ? 13.469 -17.234 -20.438 1 74.62 184 ALA A O 1
ATOM 1447 N N . GLY A 1 185 ? 14.398 -19.125 -20.203 1 61.41 185 GLY A N 1
ATOM 1448 C CA . GLY A 1 185 ? 15.523 -18.719 -21.031 1 61.41 185 GLY A CA 1
ATOM 1449 C C . GLY A 1 185 ? 15.102 -18.188 -22.391 1 61.41 185 GLY A C 1
ATOM 1450 O O . GLY A 1 185 ? 13.945 -18.328 -22.781 1 61.41 185 GLY A O 1
ATOM 1451 N N . PRO A 1 186 ? 15.969 -17.078 -22.828 1 54.69 186 PRO A N 1
ATOM 1452 C CA . PRO A 1 186 ? 15.633 -16.625 -24.188 1 54.69 186 PRO A CA 1
ATOM 1453 C C . PRO A 1 186 ? 15.188 -17.766 -25.094 1 54.69 186 PRO A C 1
ATOM 1455 O O . PRO A 1 186 ? 15.68 -18.891 -24.969 1 54.69 186 PRO A O 1
ATOM 1458 N N . ARG A 1 187 ? 13.922 -17.75 -25.422 1 46.47 187 ARG A N 1
ATOM 1459 C CA . ARG A 1 187 ? 13.586 -18.75 -26.438 1 46.47 187 ARG A CA 1
ATOM 1460 C C . ARG A 1 187 ? 14.664 -18.812 -27.516 1 46.47 187 ARG A C 1
ATOM 1462 O O . ARG A 1 187 ? 15.195 -17.781 -27.922 1 46.47 187 ARG A O 1
ATOM 1469 N N . ALA A 1 188 ? 15.406 -19.828 -27.672 1 43.75 188 ALA A N 1
ATOM 1470 C CA . ALA A 1 188 ? 16.531 -20.047 -28.578 1 43.75 188 ALA A CA 1
ATOM 1471 C C . ALA A 1 188 ? 16.375 -19.219 -29.844 1 43.75 188 ALA A C 1
ATOM 1473 O O . ALA A 1 188 ? 17.375 -18.828 -30.469 1 43.75 188 ALA A O 1
ATOM 1474 N N . GLY A 1 189 ? 15.219 -19.109 -30.562 1 42.75 189 GLY A N 1
ATOM 1475 C CA . GLY A 1 189 ? 15.148 -18.641 -31.938 1 42.75 189 GLY A CA 1
ATOM 1476 C C . GLY A 1 189 ? 15.414 -17.156 -32.062 1 42.75 189 GLY A C 1
ATOM 1477 O O . GLY A 1 189 ? 15.461 -16.625 -33.188 1 42.75 189 GLY A O 1
ATOM 1478 N N . GLU A 1 190 ? 15.031 -16.375 -31.062 1 42.41 190 GLU A N 1
ATOM 1479 C CA . GLU A 1 190 ? 14.984 -14.969 -31.469 1 42.41 190 GLU A CA 1
ATOM 1480 C C . GLU A 1 190 ? 16.375 -14.328 -31.422 1 42.41 190 GLU A C 1
ATOM 1482 O O . GLU A 1 190 ? 16.688 -13.609 -30.469 1 42.41 190 GLU A O 1
ATOM 1487 N N . ALA A 1 191 ? 17.391 -15.07 -31.484 1 43.94 191 ALA A N 1
ATOM 1488 C CA . ALA A 1 191 ? 18.656 -14.414 -31.844 1 43.94 191 ALA A CA 1
ATOM 1489 C C . ALA A 1 191 ? 18.469 -13.5 -33.062 1 43.94 191 ALA A C 1
ATOM 1491 O O . ALA A 1 191 ? 18.141 -13.969 -34.125 1 43.94 191 ALA A O 1
ATOM 1492 N N . ARG A 1 192 ? 18.141 -12.203 -32.875 1 41.78 192 ARG A N 1
ATOM 1493 C CA . ARG A 1 192 ? 18.203 -11.305 -34.031 1 41.78 192 ARG A CA 1
ATOM 1494 C C . ARG A 1 192 ? 19.578 -11.367 -34.688 1 41.78 192 ARG A C 1
ATOM 1496 O O . ARG A 1 192 ? 20.609 -11.195 -34.062 1 41.78 192 ARG A O 1
ATOM 1503 N N . PRO A 1 193 ? 19.719 -11.844 -35.875 1 40.19 193 PRO A N 1
ATOM 1504 C CA . PRO A 1 193 ? 21 -11.875 -36.562 1 40.19 193 PRO A CA 1
ATOM 1505 C C . PRO A 1 193 ? 21.719 -10.523 -36.531 1 40.19 193 PRO A C 1
ATOM 1507 O O . PRO A 1 193 ? 21.062 -9.477 -36.5 1 40.19 193 PRO A O 1
ATOM 1510 N N . PRO A 1 194 ? 22.844 -10.547 -36 1 40.34 194 PRO A N 1
ATOM 1511 C CA . PRO A 1 194 ? 23.562 -9.266 -36.031 1 40.34 194 PRO A CA 1
ATOM 1512 C C . PRO A 1 194 ? 23.438 -8.562 -37.375 1 40.34 194 PRO A C 1
ATOM 1514 O O . PRO A 1 194 ? 23.312 -9.211 -38.406 1 40.34 194 PRO A O 1
ATOM 1517 N N . ALA A 1 195 ? 22.859 -7.426 -37.594 1 41.09 195 ALA A N 1
ATOM 1518 C CA . ALA A 1 195 ? 22.922 -6.605 -38.812 1 41.09 195 ALA A CA 1
ATOM 1519 C C . ALA A 1 195 ? 24.328 -6.586 -39.406 1 41.09 195 ALA A C 1
ATOM 1521 O O . ALA A 1 195 ? 25.266 -6.062 -38.781 1 41.09 195 ALA A O 1
ATOM 1522 N N . ASP A 1 196 ? 24.797 -7.562 -40.062 1 34.97 196 ASP A N 1
ATOM 1523 C CA . ASP A 1 196 ? 26.047 -7.797 -40.781 1 34.97 196 ASP A CA 1
ATOM 1524 C C . ASP A 1 196 ? 26.531 -6.52 -41.469 1 34.97 196 ASP A C 1
ATOM 1526 O O . ASP A 1 196 ? 25.75 -5.609 -41.75 1 34.97 196 ASP A O 1
ATOM 1530 N N . ALA A 1 197 ? 27.891 -6.562 -42 1 38.5 197 ALA A N 1
ATOM 1531 C CA . ALA A 1 197 ? 29.078 -5.922 -42.562 1 38.5 197 ALA A CA 1
ATOM 1532 C C . ALA A 1 197 ? 28.781 -5.367 -43.969 1 38.5 197 ALA A C 1
ATOM 1534 O O . ALA A 1 197 ? 29.688 -5.246 -44.78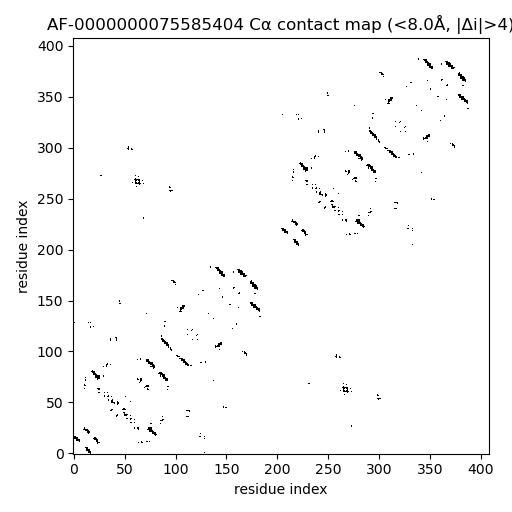1 1 38.5 197 ALA A O 1
ATOM 1535 N N . ALA A 1 198 ? 27.578 -5.367 -44.438 1 37.53 198 ALA A N 1
ATOM 1536 C CA . ALA A 1 198 ? 27.531 -5.059 -45.875 1 37.53 198 ALA A CA 1
ATOM 1537 C C . ALA A 1 198 ? 28.172 -3.703 -46.156 1 37.53 198 ALA A C 1
ATOM 1539 O O . 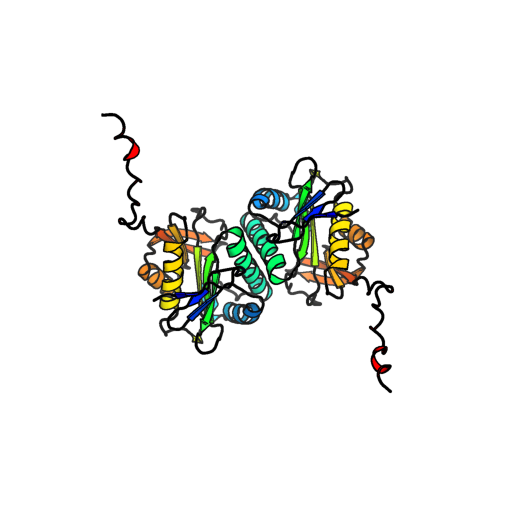ALA A 1 198 ? 28.234 -3.281 -47.312 1 37.53 198 ALA A O 1
ATOM 1540 N N . GLU A 1 199 ? 28.203 -2.885 -45.094 1 35.22 199 GLU A N 1
ATOM 1541 C CA . GLU A 1 199 ? 28.438 -1.568 -45.688 1 35.22 199 GLU A CA 1
ATOM 1542 C C . GLU A 1 199 ? 29.859 -1.439 -46.219 1 35.22 199 GLU A C 1
ATOM 1544 O O . GLU A 1 199 ? 30.281 -0.348 -46.594 1 35.22 199 GLU A O 1
ATOM 1549 N N . ARG A 1 200 ? 30.734 -2.484 -46 1 34.97 200 ARG A N 1
ATOM 1550 C CA . ARG A 1 200 ? 32.031 -2.004 -46.406 1 34.97 200 ARG A CA 1
ATOM 1551 C C . ARG A 1 200 ? 32.125 -1.896 -47.938 1 34.97 200 ARG A C 1
ATOM 1553 O O . ARG A 1 200 ? 33.219 -1.671 -48.469 1 34.97 200 ARG A O 1
ATOM 1560 N N . GLY A 1 201 ? 31.156 -2.502 -48.688 1 31.19 201 GLY A N 1
ATOM 1561 C CA . GLY A 1 201 ? 31.578 -2.666 -50.062 1 31.19 201 GLY A CA 1
ATOM 1562 C C . GLY A 1 201 ? 31.828 -1.348 -50.781 1 31.19 201 GLY A C 1
ATOM 1563 O O . GLY A 1 201 ? 32.094 -1.325 -51.969 1 31.19 201 GLY A O 1
ATOM 1564 N N . GLY A 1 202 ? 31.25 -0.259 -50.25 1 28.2 202 GLY A N 1
ATOM 1565 C CA . GLY A 1 202 ? 31.125 0.583 -51.406 1 28.2 202 GLY A CA 1
ATOM 1566 C C . GLY A 1 202 ? 32.438 0.799 -52.125 1 28.2 202 GLY A C 1
ATOM 1567 O O . GLY A 1 202 ? 32.656 0.293 -53.25 1 28.2 202 GLY A O 1
ATOM 1568 N N . ARG A 1 203 ? 32.906 2.145 -52.344 1 27.16 203 ARG A N 1
ATOM 1569 C CA . ARG A 1 203 ? 33.469 2.846 -53.5 1 27.16 203 ARG A CA 1
ATOM 1570 C C . ARG A 1 203 ? 34.969 2.615 -53.625 1 27.16 203 ARG A C 1
ATOM 1572 O O . ARG A 1 203 ? 35.719 2.906 -52.688 1 27.16 203 ARG A O 1
ATOM 1579 N N . ALA A 1 204 ? 35.375 1.646 -54.438 1 24.19 204 ALA A N 1
ATOM 1580 C CA . ALA A 1 204 ? 36.5 1.798 -55.312 1 24.19 204 ALA A CA 1
ATOM 1581 C C . ALA A 1 204 ? 36.469 3.141 -56.062 1 24.19 204 ALA A C 1
ATOM 1583 O O . ALA A 1 204 ? 35.375 3.594 -56.469 1 24.19 204 ALA A O 1
ATOM 1584 N N . MET B 1 1 ? 5.094 32.281 -2.402 1 39.59 1 MET B N 1
ATOM 1585 C CA . MET B 1 1 ? 4.273 32 -3.572 1 39.59 1 MET B CA 1
ATOM 1586 C C . MET B 1 1 ? 4.453 30.547 -4.008 1 39.59 1 MET B C 1
ATOM 1588 O O . MET B 1 1 ? 5.57 30.109 -4.301 1 39.59 1 MET B O 1
ATOM 1592 N N . GLN B 1 2 ? 3.555 29.703 -3.66 1 49.38 2 GLN B N 1
ATOM 1593 C CA . GLN B 1 2 ? 3.584 28.281 -3.98 1 49.38 2 GLN B CA 1
ATOM 1594 C C . GLN B 1 2 ? 3.465 28.062 -5.484 1 49.38 2 GLN B C 1
ATOM 1596 O O . GLN B 1 2 ? 2.592 28.641 -6.137 1 49.38 2 GLN B O 1
ATOM 1601 N N . GLN B 1 3 ? 4.543 27.719 -6.215 1 54.06 3 GLN B N 1
ATOM 1602 C CA . GLN B 1 3 ? 4.414 27.406 -7.637 1 54.06 3 GLN B CA 1
ATOM 1603 C C . GLN B 1 3 ? 4.156 25.922 -7.855 1 54.06 3 GLN B C 1
ATOM 1605 O O . GLN B 1 3 ? 4.891 25.078 -7.336 1 54.06 3 GLN B O 1
ATOM 1610 N N . GLN B 1 4 ? 2.951 25.641 -8.25 1 54.97 4 GLN B N 1
ATOM 1611 C CA . GLN B 1 4 ? 2.703 24.297 -8.742 1 54.97 4 GLN B CA 1
ATOM 1612 C C . GLN B 1 4 ? 3.408 24.062 -10.07 1 54.97 4 GLN B C 1
ATOM 1614 O O . GLN B 1 4 ? 3.27 24.859 -11.008 1 54.97 4 GLN B O 1
ATOM 1619 N N . VAL B 1 5 ? 4.5 23.344 -10.148 1 51.5 5 VAL B N 1
ATOM 1620 C CA . VAL B 1 5 ? 5.191 23.031 -11.391 1 51.5 5 VAL B CA 1
ATOM 1621 C C . VAL B 1 5 ? 4.598 21.766 -12 1 51.5 5 VAL B C 1
ATOM 1623 O O . VAL B 1 5 ? 4.293 20.797 -11.281 1 51.5 5 VAL B O 1
ATOM 1626 N N . ASP B 1 6 ? 3.775 21.906 -12.953 1 47.56 6 ASP B N 1
ATOM 1627 C CA . ASP B 1 6 ? 3.137 20.781 -13.633 1 47.56 6 ASP B CA 1
ATOM 1628 C C . ASP B 1 6 ? 4.145 19.672 -13.938 1 47.56 6 ASP B C 1
ATOM 1630 O O . ASP B 1 6 ? 5.191 19.938 -14.539 1 47.56 6 ASP B O 1
ATOM 1634 N N . GLY B 1 7 ? 4.348 18.859 -13.094 1 45.66 7 GLY B N 1
ATOM 1635 C CA . GLY B 1 7 ? 5.094 17.719 -13.578 1 45.66 7 GLY B CA 1
ATOM 1636 C C . GLY B 1 7 ? 4.598 17.203 -14.914 1 45.66 7 GLY B C 1
ATOM 1637 O O . GLY B 1 7 ? 3.482 17.516 -15.336 1 45.66 7 GLY B O 1
ATOM 1638 N N . GLY B 1 8 ? 5.355 16.906 -15.836 1 46.66 8 GLY B N 1
ATOM 1639 C CA . GLY B 1 8 ? 4.902 16.406 -17.125 1 46.66 8 GLY B CA 1
ATOM 1640 C C . GLY B 1 8 ? 3.637 15.57 -17.031 1 46.66 8 GLY B C 1
ATOM 1641 O O . GLY B 1 8 ? 3.24 15.156 -15.945 1 46.66 8 GLY B O 1
ATOM 1642 N N . ALA B 1 9 ? 2.701 15.625 -18.016 1 48.16 9 ALA B N 1
ATOM 1643 C CA . ALA B 1 9 ? 1.405 14.977 -18.219 1 48.16 9 ALA B CA 1
ATOM 1644 C C . ALA B 1 9 ? 1.371 13.602 -17.562 1 48.16 9 ALA B C 1
ATOM 1646 O O . ALA B 1 9 ? 0.309 13.125 -17.156 1 48.16 9 ALA B O 1
ATOM 1647 N N . ASP B 1 10 ? 2.434 13.117 -17.188 1 64.25 10 ASP B N 1
ATOM 1648 C CA . ASP B 1 10 ? 2.498 11.711 -16.797 1 64.25 10 ASP B CA 1
ATOM 1649 C C . ASP B 1 10 ? 2.881 11.57 -15.32 1 64.25 10 ASP B C 1
ATOM 1651 O O . ASP B 1 10 ? 3.189 10.469 -14.852 1 64.25 10 ASP B O 1
ATOM 1655 N N . SER B 1 11 ? 2.656 12.82 -14.555 1 85.25 11 SER B N 1
ATOM 1656 C CA . SER B 1 11 ? 3.18 12.727 -13.203 1 85.25 11 SER B CA 1
ATOM 1657 C C . SER B 1 11 ? 2.133 12.172 -12.242 1 85.25 11 SER B C 1
ATOM 1659 O O . SER B 1 11 ? 0.936 12.406 -12.414 1 85.25 11 SER B O 1
ATOM 1661 N N . LEU B 1 12 ? 2.539 11.328 -11.359 1 92.19 12 LEU B N 1
ATOM 1662 C CA . LEU B 1 12 ? 1.693 10.672 -10.367 1 92.19 12 LEU B CA 1
ATOM 1663 C C . LEU B 1 12 ? 1.021 11.695 -9.461 1 92.19 12 LEU B C 1
ATOM 1665 O O . LEU B 1 12 ? -0.155 11.547 -9.117 1 92.19 12 LEU B O 1
ATOM 1669 N N . ALA B 1 13 ? 1.695 12.766 -9.094 1 97.31 13 ALA B N 1
ATOM 1670 C CA . ALA B 1 13 ? 1.277 13.805 -8.148 1 97.31 13 ALA B CA 1
ATOM 1671 C C . ALA B 1 13 ? 1.749 15.18 -8.602 1 97.31 13 ALA B C 1
ATOM 1673 O O . ALA B 1 13 ? 2.754 15.297 -9.312 1 97.31 13 ALA B O 1
ATOM 1674 N N . PRO B 1 14 ? 1.029 16.219 -8.266 1 97.38 14 PRO B N 1
ATOM 1675 C CA . PRO B 1 14 ? 1.567 17.547 -8.539 1 97.38 14 PRO B CA 1
ATOM 1676 C C . PRO B 1 14 ? 2.893 17.812 -7.82 1 97.38 14 PRO B C 1
ATOM 1678 O O . PRO B 1 14 ? 3.119 17.281 -6.727 1 97.38 14 PRO B O 1
ATOM 1681 N N . VAL B 1 15 ? 3.645 18.578 -8.445 1 98 15 VAL B N 1
ATOM 1682 C CA . VAL B 1 15 ? 4.883 19.016 -7.809 1 98 15 VAL B CA 1
ATOM 1683 C C . VAL B 1 15 ? 4.684 20.406 -7.188 1 98 15 VAL B C 1
ATOM 1685 O O . VAL B 1 15 ? 4.211 21.328 -7.852 1 98 15 VAL B O 1
ATOM 1688 N N . ILE B 1 16 ? 5 20.547 -5.906 1 98 16 ILE B N 1
ATOM 1689 C CA . ILE B 1 16 ? 4.887 21.812 -5.199 1 98 16 ILE B CA 1
ATOM 1690 C C . ILE B 1 16 ? 6.277 22.312 -4.82 1 98 16 ILE B C 1
ATOM 1692 O O . ILE B 1 16 ? 7.078 21.578 -4.242 1 98 16 ILE B O 1
ATOM 1696 N N . GLU B 1 17 ? 6.535 23.5 -5.191 1 98.06 17 GLU B N 1
ATOM 1697 C CA . GLU B 1 17 ? 7.785 24.141 -4.809 1 98.06 17 GLU B CA 1
ATOM 1698 C C . GLU B 1 17 ? 7.543 25.25 -3.789 1 98.06 17 GLU B C 1
ATOM 1700 O O . GLU B 1 17 ? 6.684 26.109 -3.99 1 98.06 17 GLU B O 1
ATOM 1705 N N . THR B 1 18 ? 8.242 25.141 -2.699 1 98 18 THR B N 1
ATOM 1706 C CA . THR B 1 18 ? 8.234 26.203 -1.709 1 98 18 THR B CA 1
ATOM 1707 C C . THR B 1 18 ? 9.57 26.938 -1.692 1 98 18 THR B C 1
ATOM 1709 O O . THR B 1 18 ? 10.352 26.844 -2.641 1 98 18 THR B O 1
ATOM 1712 N N . ALA B 1 19 ? 9.75 27.781 -0.701 1 98 19 ALA B N 1
ATOM 1713 C CA . ALA B 1 19 ? 11.008 28.516 -0.613 1 98 19 ALA B CA 1
ATOM 1714 C C . ALA B 1 19 ? 12.195 27.562 -0.489 1 98 19 ALA B C 1
ATOM 1716 O O . ALA B 1 19 ? 13.234 27.781 -1.125 1 98 19 ALA B O 1
ATOM 1717 N N . ARG B 1 20 ? 12.023 26.5 0.3 1 98.38 20 ARG B N 1
ATOM 1718 C CA . ARG B 1 20 ? 13.172 25.641 0.578 1 98.38 20 ARG B CA 1
ATOM 1719 C C . ARG B 1 20 ? 12.906 24.203 0.153 1 98.38 20 ARG B C 1
ATOM 1721 O O . ARG B 1 20 ? 13.805 23.359 0.17 1 98.38 20 A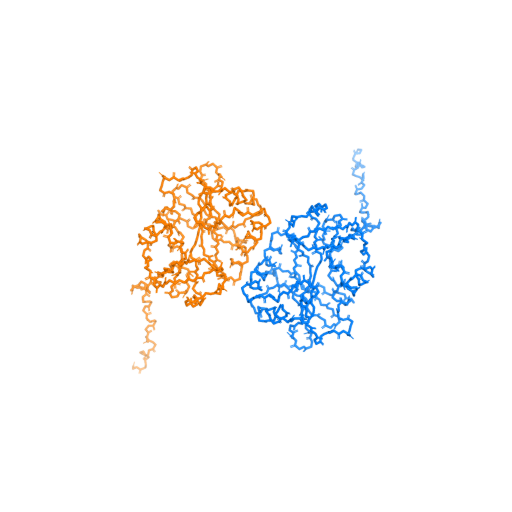RG B O 1
ATOM 1728 N N . LEU B 1 21 ? 11.648 23.891 -0.278 1 98.5 21 LEU B N 1
ATOM 1729 C CA . LEU B 1 21 ? 11.289 22.484 -0.47 1 98.5 21 LEU B CA 1
ATOM 1730 C C . LEU B 1 21 ? 10.812 22.234 -1.898 1 98.5 21 LEU B C 1
ATOM 1732 O O . LEU B 1 21 ? 10.234 23.125 -2.529 1 98.5 21 LEU B O 1
ATOM 1736 N N . ILE B 1 22 ? 11.086 21.047 -2.395 1 98.62 22 ILE B N 1
ATOM 1737 C CA . ILE B 1 22 ? 10.359 20.438 -3.5 1 98.62 22 ILE B CA 1
ATOM 1738 C C . ILE B 1 22 ? 9.555 19.25 -2.988 1 98.62 22 ILE B C 1
ATOM 1740 O O . ILE B 1 22 ? 10.109 18.312 -2.4 1 98.62 22 ILE B O 1
ATOM 1744 N N . LEU B 1 23 ? 8.258 19.297 -3.148 1 98.5 23 LEU B N 1
ATOM 1745 C CA . LEU B 1 23 ? 7.336 18.203 -2.822 1 98.5 23 LEU B CA 1
ATOM 1746 C C . LEU B 1 23 ? 6.863 17.5 -4.086 1 98.5 23 LEU B C 1
ATOM 1748 O O . LEU B 1 23 ? 6.297 18.125 -4.98 1 98.5 23 LEU B O 1
ATOM 1752 N N . SER B 1 24 ? 7.129 16.25 -4.172 1 98.38 24 SER B N 1
ATOM 1753 C CA . SER B 1 24 ? 6.727 15.484 -5.348 1 98.38 24 SER B CA 1
ATOM 1754 C C . SER B 1 24 ? 6.191 14.109 -4.953 1 98.38 24 SER B C 1
ATOM 1756 O O . SER B 1 24 ? 6.316 13.695 -3.797 1 98.38 24 SER B O 1
ATOM 1758 N N . GLY B 1 25 ? 5.559 13.453 -5.891 1 98.44 25 GLY B N 1
ATOM 1759 C CA . GLY B 1 25 ? 5.035 12.117 -5.621 1 98.44 25 GLY B CA 1
ATOM 1760 C C . GLY B 1 25 ? 6.121 11.094 -5.352 1 98.44 25 GLY B C 1
ATOM 1761 O O . GLY B 1 25 ? 7.285 11.312 -5.691 1 98.44 25 GLY B O 1
ATOM 1762 N N . PRO B 1 26 ? 5.719 9.984 -4.742 1 98.38 26 PRO B N 1
ATOM 1763 C CA . PRO B 1 26 ? 6.699 8.945 -4.418 1 98.38 26 PRO B CA 1
ATOM 1764 C C . PRO B 1 26 ? 7.262 8.258 -5.66 1 98.38 26 PRO B C 1
ATOM 1766 O O . PRO B 1 26 ? 6.535 8.039 -6.633 1 98.38 26 PRO B O 1
ATOM 1769 N N . ARG B 1 27 ? 8.516 7.953 -5.559 1 97 27 ARG B N 1
ATOM 1770 C CA . ARG B 1 27 ? 9.242 7.18 -6.559 1 97 27 ARG B CA 1
ATOM 1771 C C . ARG B 1 27 ? 10.062 6.07 -5.91 1 97 27 ARG B C 1
ATOM 1773 O O . ARG B 1 27 ? 10.258 6.07 -4.691 1 97 27 ARG B O 1
ATOM 1780 N N . LEU B 1 28 ? 10.523 5.172 -6.801 1 97.31 28 LEU B N 1
ATOM 1781 C CA . LEU B 1 28 ? 11.328 4.066 -6.301 1 97.31 28 LEU B CA 1
ATOM 1782 C C . LEU B 1 28 ? 12.555 4.582 -5.547 1 97.31 28 LEU B C 1
ATOM 1784 O O . LEU B 1 28 ? 12.938 4.02 -4.516 1 97.31 28 LEU B O 1
ATOM 1788 N N . GLU B 1 29 ? 13.078 5.641 -5.93 1 97.38 29 GLU B N 1
ATOM 1789 C CA . GLU B 1 29 ? 14.305 6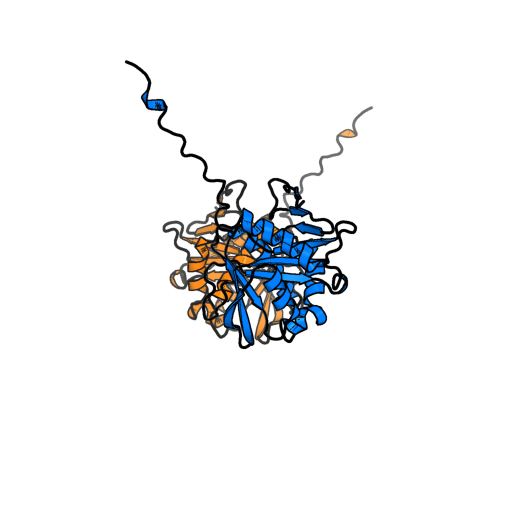.203 -5.383 1 97.38 29 GLU B CA 1
ATOM 1790 C C . GLU B 1 29 ? 14.078 6.801 -4 1 97.38 29 GLU B C 1
ATOM 1792 O O . GLU B 1 29 ? 15.031 7.105 -3.281 1 97.38 29 GLU B O 1
ATOM 1797 N N . ASP B 1 30 ? 12.883 6.949 -3.668 1 98.31 30 ASP B N 1
ATOM 1798 C CA . ASP B 1 30 ? 12.562 7.543 -2.373 1 98.31 30 ASP B CA 1
ATOM 1799 C C . ASP B 1 30 ? 12.656 6.508 -1.257 1 98.31 30 ASP B C 1
ATOM 1801 O O . ASP B 1 30 ? 12.664 6.859 -0.075 1 98.31 30 ASP B O 1
ATOM 1805 N N . PHE B 1 31 ? 12.828 5.207 -1.646 1 98.62 31 PHE B N 1
ATOM 1806 C CA . PHE B 1 31 ? 12.711 4.145 -0.654 1 98.62 31 PHE B CA 1
ATOM 1807 C C . PHE B 1 31 ? 13.812 4.258 0.392 1 98.62 31 PHE B C 1
ATOM 1809 O O . PHE B 1 31 ? 13.555 4.129 1.591 1 98.62 31 PHE B O 1
ATOM 1816 N N . ASP B 1 32 ? 14.953 4.527 0.007 1 98.56 32 ASP B N 1
ATOM 1817 C CA . ASP B 1 32 ? 16.062 4.582 0.958 1 98.56 32 ASP B CA 1
ATOM 1818 C C . ASP B 1 32 ? 15.844 5.699 1.979 1 98.56 32 ASP B C 1
ATOM 1820 O O . ASP B 1 32 ? 16.062 5.5 3.176 1 98.56 32 ASP B O 1
ATOM 1824 N N . GLY B 1 33 ? 15.461 6.859 1.514 1 98.69 33 GLY B N 1
ATOM 1825 C CA . GLY B 1 33 ? 15.172 7.965 2.416 1 98.69 33 GLY B CA 1
ATOM 1826 C C . GLY B 1 33 ? 14.008 7.68 3.348 1 98.69 33 GLY B C 1
ATOM 1827 O O . GLY B 1 33 ? 14.078 7.965 4.543 1 98.69 33 GLY B O 1
ATOM 1828 N N . SER B 1 34 ? 13 7.121 2.795 1 98.75 34 SER B N 1
ATOM 1829 C CA . SER B 1 34 ? 11.828 6.754 3.584 1 98.75 34 SER B CA 1
ATOM 1830 C C . SER B 1 34 ? 12.188 5.746 4.672 1 98.75 34 SER B C 1
ATOM 1832 O O . SER B 1 34 ? 11.82 5.926 5.836 1 98.75 34 SER B O 1
ATOM 1834 N N . ARG B 1 35 ? 12.898 4.73 4.262 1 98.75 35 ARG B N 1
ATOM 1835 C CA . ARG B 1 35 ? 13.32 3.697 5.203 1 98.75 35 ARG B CA 1
ATOM 1836 C C . ARG B 1 35 ? 14.148 4.293 6.332 1 98.75 35 ARG B C 1
ATOM 1838 O O . ARG B 1 35 ? 13.93 3.975 7.504 1 98.75 35 ARG B O 1
ATOM 1845 N N . ALA B 1 36 ? 15.078 5.133 6 1 98.75 36 ALA B N 1
ATOM 1846 C CA . ALA B 1 36 ? 15.914 5.77 7.016 1 98.75 36 ALA B CA 1
ATOM 1847 C C . ALA B 1 36 ? 15.062 6.609 7.969 1 98.75 36 ALA B C 1
ATOM 1849 O O . ALA B 1 36 ? 15.273 6.582 9.188 1 98.75 36 ALA B O 1
ATOM 1850 N N . LEU B 1 37 ? 14.156 7.336 7.461 1 98.75 37 LEU B N 1
ATOM 1851 C CA . LEU B 1 37 ? 13.258 8.188 8.234 1 98.75 37 LEU B CA 1
ATOM 1852 C C . LEU B 1 37 ? 12.477 7.367 9.258 1 98.75 37 LEU B C 1
ATOM 1854 O O . LEU B 1 37 ? 12.508 7.672 10.453 1 98.75 37 LEU B O 1
ATOM 1858 N N . TRP B 1 38 ? 11.891 6.301 8.82 1 98.56 38 TRP B N 1
ATOM 1859 C CA . TRP B 1 38 ? 10.93 5.57 9.641 1 98.56 38 TRP B CA 1
ATOM 1860 C C . TRP B 1 38 ? 11.625 4.523 10.5 1 98.56 38 TRP B C 1
ATOM 1862 O O . TRP B 1 38 ? 11.023 3.971 11.422 1 98.56 38 TRP B O 1
ATOM 1872 N N . ALA B 1 39 ? 12.867 4.332 10.188 1 98.12 39 ALA B N 1
ATOM 1873 C CA . ALA B 1 39 ? 13.664 3.455 11.039 1 98.12 39 ALA B CA 1
ATOM 1874 C C . ALA B 1 39 ? 14.281 4.23 12.203 1 98.12 39 ALA B C 1
ATOM 1876 O O . ALA B 1 39 ? 14.82 3.633 13.141 1 98.12 39 ALA B O 1
ATOM 1877 N N . ASP B 1 40 ? 14.203 5.473 12.203 1 98.25 40 ASP B N 1
ATOM 1878 C CA . ASP B 1 40 ? 14.797 6.324 13.234 1 98.25 40 ASP B CA 1
ATOM 1879 C C . ASP B 1 40 ? 13.891 6.41 14.461 1 98.25 40 ASP B C 1
ATOM 1881 O O . ASP B 1 40 ? 12.789 6.949 14.391 1 98.25 40 ASP B O 1
ATOM 1885 N N . PRO B 1 41 ? 14.391 5.961 15.609 1 97.62 41 PRO B N 1
ATOM 1886 C CA . PRO B 1 41 ? 13.562 5.977 16.812 1 97.62 41 PRO B CA 1
ATOM 1887 C C . PRO B 1 41 ? 13.188 7.391 17.25 1 97.62 41 PRO B C 1
ATOM 1889 O O . PRO B 1 41 ? 12.141 7.594 17.875 1 97.62 41 PRO B O 1
ATOM 1892 N N . ASP B 1 42 ? 13.992 8.336 16.969 1 97.06 42 ASP B N 1
ATOM 1893 C CA . ASP B 1 42 ? 13.648 9.711 17.328 1 97.06 42 ASP B CA 1
ATOM 1894 C C . ASP B 1 42 ? 12.398 10.164 16.578 1 97.06 42 ASP B C 1
ATOM 1896 O O . ASP B 1 42 ? 11.594 10.938 17.109 1 97.06 42 ASP B O 1
ATOM 1900 N N . VAL B 1 43 ? 12.25 9.68 15.414 1 97.56 43 VAL B N 1
ATOM 1901 C CA . VAL B 1 43 ? 11.117 10.047 14.57 1 97.56 43 VAL B CA 1
ATOM 1902 C C . VAL B 1 43 ? 9.875 9.273 15.008 1 97.56 43 VAL B C 1
ATOM 1904 O O . VAL B 1 43 ? 8.781 9.844 15.078 1 97.56 43 VAL B O 1
ATOM 1907 N N . THR B 1 44 ? 10.07 8.008 15.422 1 97.31 44 THR B N 1
ATOM 1908 C CA . THR B 1 44 ? 8.914 7.133 15.547 1 97.31 44 THR B CA 1
ATOM 1909 C C . THR B 1 44 ? 8.484 7.012 17 1 97.31 44 THR B C 1
ATOM 1911 O O . THR B 1 44 ? 7.398 6.5 17.297 1 97.31 44 THR B O 1
ATOM 1914 N N . ARG B 1 45 ? 9.172 7.52 17.953 1 94.5 45 ARG B N 1
ATOM 1915 C CA . ARG B 1 45 ? 8.977 7.23 19.359 1 94.5 45 ARG B CA 1
ATOM 1916 C C . ARG B 1 45 ? 7.613 7.73 19.828 1 94.5 45 ARG B C 1
ATOM 1918 O O . ARG B 1 45 ? 7.07 7.227 20.828 1 94.5 45 ARG B O 1
ATOM 1925 N N . LEU B 1 46 ? 7.117 8.734 19.203 1 92.25 46 LEU B N 1
ATOM 1926 C CA . LEU B 1 46 ? 5.812 9.234 19.609 1 92.25 46 LEU B CA 1
ATOM 1927 C C . LEU B 1 46 ? 4.703 8.648 18.734 1 92.25 46 LEU B C 1
ATOM 1929 O O . LEU B 1 46 ? 3.529 8.969 18.922 1 92.25 46 LEU B O 1
ATOM 1933 N N . ILE B 1 47 ? 5.016 7.828 17.797 1 91.44 47 ILE B N 1
ATOM 1934 C CA . ILE B 1 47 ? 4.059 7.23 16.875 1 91.44 47 ILE B CA 1
ATOM 1935 C C . ILE B 1 47 ? 3.797 5.777 17.266 1 91.44 47 ILE B C 1
ATOM 1937 O O . ILE B 1 47 ? 2.648 5.328 17.281 1 91.44 47 ILE B O 1
ATOM 1941 N N . ARG B 1 48 ? 4.863 5.031 17.594 1 91.88 48 ARG B N 1
ATOM 1942 C CA . ARG B 1 48 ? 4.75 3.631 17.984 1 91.88 48 ARG B CA 1
ATOM 1943 C C . ARG B 1 48 ? 5.98 3.178 18.766 1 91.88 48 ARG B C 1
ATOM 1945 O O . ARG B 1 48 ? 6.996 3.875 18.797 1 91.88 48 ARG B O 1
ATOM 1952 N N . ASP B 1 49 ? 5.863 2.031 19.375 1 90.38 49 ASP B N 1
ATOM 1953 C CA . ASP B 1 49 ? 6.883 1.557 20.297 1 90.38 49 ASP B CA 1
ATOM 1954 C C . ASP B 1 49 ? 8.156 1.156 19.562 1 90.38 49 ASP B C 1
ATOM 1956 O O . ASP B 1 49 ? 9.266 1.473 20 1 90.38 49 ASP B O 1
ATOM 1960 N N . GLU B 1 50 ? 8.016 0.382 18.547 1 94.5 50 GLU B N 1
ATOM 1961 C CA . GLU B 1 50 ? 9.164 -0.06 17.75 1 94.5 50 GLU B CA 1
ATOM 1962 C C . GLU B 1 50 ? 9.203 0.638 16.391 1 94.5 50 GLU B C 1
ATOM 1964 O O . GLU B 1 50 ? 8.164 0.824 15.758 1 94.5 50 GLU B O 1
ATOM 1969 N N . PRO B 1 51 ? 10.461 0.941 15.953 1 97.19 51 PRO B N 1
ATOM 1970 C CA . PRO B 1 51 ? 10.547 1.546 14.625 1 97.19 51 PRO B CA 1
ATOM 1971 C C . PRO B 1 51 ? 10.016 0.632 13.523 1 97.19 51 PRO B C 1
ATOM 1973 O O . PRO B 1 51 ? 9.836 -0.567 13.742 1 97.19 51 PRO B O 1
ATOM 1976 N N . PHE B 1 52 ? 9.758 1.273 12.453 1 97.69 52 PHE B N 1
ATOM 1977 C CA . PHE B 1 52 ? 9.25 0.505 11.32 1 97.69 52 PHE B CA 1
ATOM 1978 C C . PHE B 1 52 ? 10.352 -0.34 10.703 1 97.69 52 PHE B C 1
ATOM 1980 O O . PHE B 1 52 ? 11.508 0.088 10.633 1 97.69 52 PHE B O 1
ATOM 1987 N N . THR B 1 53 ? 9.945 -1.529 10.258 1 97.44 53 THR B N 1
ATOM 1988 C CA . THR B 1 53 ? 10.867 -2.395 9.531 1 97.44 53 THR B CA 1
ATOM 1989 C C . THR B 1 53 ? 10.992 -1.946 8.078 1 97.44 53 THR B C 1
ATOM 1991 O O . THR B 1 53 ? 10.172 -1.173 7.586 1 97.44 53 THR B O 1
ATOM 1994 N N . SER B 1 54 ? 12.031 -2.451 7.43 1 97.62 54 SER B N 1
ATOM 1995 C CA . SER B 1 54 ? 12.219 -2.166 6.008 1 97.62 54 SER B CA 1
ATOM 1996 C C . SER B 1 54 ? 11.008 -2.598 5.195 1 97.62 54 SER B C 1
ATOM 1998 O O . SER B 1 54 ? 10.562 -1.875 4.297 1 97.62 54 SER B O 1
ATOM 2000 N N . GLU B 1 55 ? 10.422 -3.725 5.465 1 97.75 55 GLU B N 1
ATOM 2001 C CA . GLU B 1 55 ? 9.219 -4.223 4.805 1 97.75 55 GLU B CA 1
ATOM 2002 C C . GLU B 1 55 ? 8.047 -3.264 4.992 1 97.75 55 GLU B C 1
ATOM 2004 O O . GLU B 1 55 ? 7.355 -2.922 4.031 1 97.75 55 GLU B O 1
ATOM 2009 N N . GLU B 1 56 ? 7.863 -2.832 6.188 1 97.88 56 GLU B N 1
ATOM 2010 C CA . GLU B 1 56 ? 6.77 -1.907 6.477 1 97.88 56 GLU B CA 1
ATOM 2011 C C . GLU B 1 56 ? 6.934 -0.602 5.703 1 97.88 56 GLU B C 1
ATOM 2013 O O . GLU B 1 56 ? 5.957 -0.051 5.191 1 97.88 56 GLU B O 1
ATOM 2018 N N . CYS B 1 57 ? 8.164 -0.132 5.613 1 98.62 57 CYS B N 1
ATOM 2019 C CA . CYS B 1 57 ? 8.445 1.106 4.895 1 98.62 57 CYS B CA 1
ATOM 2020 C C . CYS B 1 57 ? 8.164 0.949 3.404 1 98.62 57 CYS B C 1
ATOM 2022 O O . CYS B 1 57 ? 7.598 1.847 2.777 1 98.62 57 CYS B O 1
ATOM 2024 N N . TRP B 1 58 ? 8.547 -0.151 2.898 1 98.62 58 TRP B N 1
ATOM 2025 C CA . TRP B 1 58 ? 8.328 -0.451 1.487 1 98.62 58 TRP B CA 1
ATOM 2026 C C . TRP B 1 58 ? 6.836 -0.502 1.168 1 98.62 58 TRP B C 1
ATOM 2028 O O . TRP B 1 58 ? 6.375 0.131 0.215 1 98.62 58 TRP B O 1
ATOM 2038 N N . LEU B 1 59 ? 6.109 -1.165 1.974 1 98.56 59 LEU B N 1
ATOM 2039 C CA . LEU B 1 59 ? 4.672 -1.303 1.761 1 98.56 59 LEU B CA 1
ATOM 2040 C C . LEU B 1 59 ? 3.969 0.041 1.92 1 98.56 59 LEU B C 1
ATOM 2042 O O . LEU B 1 59 ? 2.979 0.312 1.236 1 98.56 59 LEU B O 1
ATOM 2046 N N . ARG B 1 60 ? 4.469 0.845 2.795 1 98.56 60 ARG B N 1
ATOM 2047 C CA . ARG B 1 60 ? 3.936 2.195 2.947 1 98.56 60 ARG B CA 1
ATOM 2048 C C . ARG B 1 60 ? 4.152 3.016 1.681 1 98.56 60 ARG B C 1
ATOM 2050 O O . ARG B 1 60 ? 3.24 3.707 1.219 1 98.56 60 ARG B O 1
ATOM 2057 N N . LEU B 1 61 ? 5.328 2.93 1.09 1 98.81 61 LEU B N 1
ATOM 2058 C CA . LEU B 1 61 ? 5.633 3.654 -0.139 1 98.81 61 LEU B CA 1
ATOM 2059 C C . LEU B 1 61 ? 4.691 3.234 -1.264 1 98.81 61 LEU B C 1
ATOM 2061 O O . LEU B 1 61 ? 4.176 4.082 -1.995 1 98.81 61 LEU B O 1
ATOM 2065 N N . LEU B 1 62 ? 4.461 1.969 -1.366 1 98.81 62 LEU B N 1
ATOM 2066 C CA . LEU B 1 62 ? 3.537 1.462 -2.375 1 98.81 62 LEU B CA 1
ATOM 2067 C C . LEU B 1 62 ? 2.137 2.021 -2.16 1 98.81 62 LEU B C 1
ATOM 2069 O O . LEU B 1 62 ? 1.456 2.391 -3.119 1 98.81 62 LEU B O 1
ATOM 2073 N N . ARG B 1 63 ? 1.726 2.119 -0.963 1 98.81 63 ARG B N 1
ATOM 2074 C CA . ARG B 1 63 ? 0.39 2.621 -0.652 1 98.81 63 ARG B CA 1
ATOM 2075 C C . ARG B 1 63 ? 0.264 4.098 -1.007 1 98.81 63 ARG B C 1
ATOM 2077 O O . ARG B 1 63 ? -0.804 4.555 -1.42 1 98.81 63 ARG B O 1
ATOM 2084 N N . TYR B 1 64 ? 1.353 4.797 -0.826 1 98.75 64 TYR B N 1
ATOM 2085 C CA . TYR B 1 64 ? 1.321 6.203 -1.208 1 98.75 64 TYR B CA 1
ATOM 2086 C C . TYR B 1 64 ? 0.996 6.359 -2.688 1 98.75 64 TYR B C 1
ATOM 2088 O O . TYR B 1 64 ? 0.186 7.207 -3.066 1 98.75 64 TYR B O 1
ATOM 2096 N N . VAL B 1 65 ? 1.584 5.559 -3.449 1 98.62 65 VAL B N 1
ATOM 2097 C CA . VAL B 1 65 ? 1.327 5.562 -4.887 1 98.62 65 VAL B CA 1
ATOM 2098 C C . VAL B 1 65 ? -0.143 5.246 -5.148 1 98.62 65 VAL B C 1
ATOM 2100 O O . VAL B 1 65 ? -0.801 5.926 -5.938 1 98.62 65 VAL B O 1
ATOM 2103 N N . GLY B 1 66 ? -0.614 4.285 -4.465 1 98.62 66 GLY B N 1
ATOM 2104 C CA . GLY B 1 66 ? -2.014 3.916 -4.605 1 98.62 66 GLY B CA 1
ATOM 2105 C C . GLY B 1 66 ? -2.965 5.039 -4.242 1 98.62 66 GLY B C 1
ATOM 2106 O O . GLY B 1 66 ? -4.008 5.207 -4.879 1 98.62 66 GLY B O 1
ATOM 2107 N N . HIS B 1 67 ? -2.615 5.766 -3.283 1 98.75 67 HIS B N 1
ATOM 2108 C CA . HIS B 1 67 ? -3.445 6.891 -2.869 1 98.75 67 HIS B CA 1
ATOM 2109 C C . HIS B 1 67 ? -3.592 7.91 -3.994 1 98.75 67 HIS B C 1
ATOM 2111 O O . HIS B 1 67 ? -4.711 8.305 -4.336 1 98.75 67 HIS B O 1
ATOM 2117 N N . TRP B 1 68 ? -2.508 8.289 -4.539 1 98.44 68 TRP B N 1
ATOM 2118 C CA . TRP B 1 68 ? -2.562 9.281 -5.613 1 98.44 68 TRP B CA 1
ATOM 2119 C C . TRP B 1 68 ? -3.342 8.742 -6.809 1 98.44 68 TRP B C 1
ATOM 2121 O O . TRP B 1 68 ? -4.176 9.453 -7.379 1 98.44 68 TRP B O 1
ATOM 2131 N N . ARG B 1 69 ? -3.117 7.555 -7.129 1 97.19 69 ARG B N 1
ATOM 2132 C CA . ARG B 1 69 ? -3.695 6.996 -8.352 1 97.19 69 ARG B CA 1
ATOM 2133 C C . ARG B 1 69 ? -5.191 6.758 -8.188 1 97.19 69 ARG B C 1
ATOM 2135 O O . ARG B 1 69 ? -5.961 6.957 -9.133 1 97.19 69 ARG B O 1
ATOM 2142 N N . LEU B 1 70 ? -5.609 6.34 -7.035 1 97.06 70 LEU B N 1
ATOM 2143 C CA . LEU B 1 70 ? -6.996 5.922 -6.883 1 97.06 70 LEU B CA 1
ATOM 2144 C C . LEU B 1 70 ? -7.844 7.055 -6.309 1 97.06 70 LEU B C 1
ATOM 2146 O O . LEU B 1 70 ? -9.047 7.137 -6.578 1 97.06 70 LEU B O 1
ATOM 2150 N N . LEU B 1 71 ? -7.172 7.922 -5.551 1 97.62 71 LEU B N 1
ATOM 2151 C CA . LEU B 1 71 ? -7.992 8.844 -4.773 1 97.62 71 LEU B CA 1
ATOM 2152 C C . LEU B 1 71 ? -7.738 10.289 -5.191 1 97.62 71 LEU B C 1
ATOM 2154 O O . LEU B 1 71 ? -8.5 11.188 -4.832 1 97.62 71 LEU B O 1
ATOM 2158 N N . GLY B 1 72 ? -6.641 10.523 -5.871 1 97 72 GLY B N 1
ATOM 2159 C CA . GLY B 1 72 ? -6.34 11.875 -6.328 1 97 72 GLY B CA 1
ATOM 2160 C C . GLY B 1 72 ? -5.625 12.711 -5.289 1 97 72 GLY B C 1
ATOM 2161 O O . GLY B 1 72 ? -5.453 13.922 -5.469 1 97 72 GLY B O 1
ATOM 2162 N N . PHE B 1 73 ? -5.348 12.086 -4.184 1 98.31 73 PHE B N 1
ATOM 2163 C CA . PHE B 1 73 ? -4.488 12.688 -3.17 1 98.31 73 PHE B CA 1
ATOM 2164 C C . PHE B 1 73 ? -3.561 11.641 -2.559 1 98.31 73 PHE B C 1
ATOM 2166 O O . PHE B 1 73 ? -3.777 10.438 -2.719 1 98.31 73 PHE B O 1
ATOM 2173 N N . GLY B 1 74 ? -2.496 12.109 -1.866 1 98.69 74 GLY B N 1
ATOM 2174 C CA . GLY B 1 74 ? -1.501 11.242 -1.261 1 98.69 74 GLY B CA 1
ATOM 2175 C C . GLY B 1 74 ? -0.368 12 -0.597 1 98.69 74 GLY B C 1
ATOM 2176 O O . GLY B 1 74 ? -0.496 13.195 -0.314 1 98.69 74 GLY B O 1
ATOM 2177 N N . TYR B 1 75 ? 0.632 11.234 -0.31 1 98.88 75 TYR B N 1
ATOM 2178 C CA . TYR B 1 75 ? 1.803 11.828 0.326 1 98.88 75 TYR B CA 1
ATOM 2179 C C . TYR B 1 75 ? 2.771 12.375 -0.717 1 98.88 75 TYR B C 1
ATOM 2181 O O . TYR B 1 75 ? 2.984 11.75 -1.76 1 98.88 75 TYR B O 1
ATOM 2189 N N . TRP B 1 76 ? 3.33 13.5 -0.337 1 98.81 76 TRP B N 1
ATOM 2190 C CA . TRP B 1 76 ? 4.512 13.984 -1.04 1 98.81 76 TRP B CA 1
ATOM 2191 C C . TRP B 1 76 ? 5.785 13.555 -0.324 1 98.81 76 TRP B C 1
ATOM 2193 O O . TRP B 1 76 ? 5.816 13.469 0.906 1 98.81 76 TRP B O 1
ATOM 2203 N N . MET B 1 77 ? 6.75 13.328 -1.131 1 98.81 77 MET B N 1
ATOM 2204 C CA . MET B 1 77 ? 8.125 13.242 -0.647 1 98.81 77 MET B CA 1
ATOM 2205 C C . MET B 1 77 ? 8.781 14.617 -0.634 1 98.81 77 MET B C 1
ATOM 2207 O O . MET B 1 77 ? 8.766 15.328 -1.642 1 98.81 77 MET B O 1
ATOM 2211 N N . ALA B 1 78 ? 9.336 14.984 0.478 1 98.88 78 ALA B N 1
ATOM 2212 C CA . ALA B 1 78 ? 9.93 16.312 0.643 1 98.88 78 ALA B CA 1
ATOM 2213 C C . ALA B 1 78 ? 11.445 16.266 0.449 1 98.88 78 ALA B C 1
ATOM 2215 O O . ALA B 1 78 ? 12.133 15.438 1.067 1 98.88 78 ALA B O 1
ATOM 2216 N N . ARG B 1 79 ? 11.891 17.156 -0.383 1 98.69 79 ARG B N 1
ATOM 2217 C CA . ARG B 1 79 ? 13.32 17.312 -0.623 1 98.69 79 ARG B CA 1
ATOM 2218 C C . ARG B 1 79 ? 13.75 18.766 -0.45 1 98.69 79 ARG B C 1
ATOM 2220 O O . ARG B 1 79 ? 12.992 19.688 -0.765 1 98.69 79 ARG B O 1
ATOM 2227 N N . GLU B 1 80 ? 14.953 18.859 0.033 1 98.19 80 GLU B N 1
ATOM 2228 C CA . GLU B 1 80 ? 15.57 20.188 0.029 1 98.19 80 GLU B CA 1
ATOM 2229 C C . GLU B 1 80 ? 15.828 20.672 -1.395 1 98.19 80 GLU B C 1
ATOM 2231 O O . GLU B 1 80 ? 16.422 19.938 -2.203 1 98.19 80 GLU B O 1
ATOM 2236 N N . LYS B 1 81 ? 15.461 21.891 -1.631 1 96.44 81 LYS B N 1
ATOM 2237 C CA . LYS B 1 81 ? 15.602 22.453 -2.975 1 96.44 81 LYS B CA 1
ATOM 2238 C C . LYS B 1 81 ? 17.078 22.547 -3.381 1 96.44 81 LYS B C 1
ATOM 2240 O O . LYS B 1 81 ? 17.438 22.219 -4.512 1 96.44 81 LYS B O 1
ATOM 2245 N N . ASP B 1 82 ? 17.875 22.938 -2.545 1 95.62 82 ASP B N 1
ATOM 2246 C CA . ASP B 1 82 ? 19.266 23.266 -2.875 1 95.62 82 ASP B CA 1
ATOM 2247 C C . ASP B 1 82 ? 20.094 22 -3.062 1 95.62 82 ASP B C 1
ATOM 2249 O O . ASP B 1 82 ? 21 21.969 -3.9 1 95.62 82 ASP B O 1
ATOM 2253 N N . THR B 1 83 ? 19.75 20.891 -2.398 1 96.81 83 THR B N 1
ATOM 2254 C CA . THR B 1 83 ? 20.641 19.734 -2.375 1 96.81 83 THR B CA 1
ATOM 2255 C C . THR B 1 83 ? 19.953 18.516 -2.998 1 96.81 83 THR B C 1
ATOM 2257 O O . THR B 1 83 ? 20.625 17.547 -3.357 1 96.81 83 THR B O 1
ATOM 2260 N N . GLY B 1 84 ? 18.688 18.516 -3.027 1 97.19 84 GLY B N 1
ATOM 2261 C CA . GLY B 1 84 ? 17.953 17.359 -3.484 1 97.19 84 GLY B CA 1
ATOM 2262 C C . GLY B 1 84 ? 17.812 16.281 -2.42 1 97.19 84 GLY B C 1
ATOM 2263 O O . GLY B 1 84 ? 17.219 15.234 -2.664 1 97.19 84 GLY B O 1
ATOM 2264 N N . ARG B 1 85 ? 18.25 16.609 -1.265 1 97.62 85 ARG B N 1
ATOM 2265 C CA . ARG B 1 85 ? 18.25 15.641 -0.18 1 97.62 85 ARG B CA 1
ATOM 2266 C C . ARG B 1 85 ? 16.828 15.375 0.311 1 97.62 85 ARG B C 1
ATOM 2268 O O . ARG B 1 85 ? 16.062 16.312 0.555 1 97.62 85 ARG B O 1
ATOM 2275 N N . PHE B 1 86 ? 16.516 14.07 0.449 1 98.69 86 PHE B N 1
ATOM 2276 C CA . PHE B 1 86 ? 15.258 13.672 1.078 1 98.69 86 PHE B CA 1
ATOM 2277 C C . PHE B 1 86 ? 15.234 14.086 2.543 1 98.69 86 PHE B C 1
ATOM 2279 O O . PHE B 1 86 ? 16.172 13.797 3.295 1 98.69 86 PHE B O 1
ATOM 2286 N N . ILE B 1 87 ? 14.094 14.719 2.957 1 98.56 87 ILE B N 1
ATOM 2287 C CA . ILE B 1 87 ? 14.125 15.164 4.348 1 98.56 87 ILE B CA 1
ATOM 2288 C C . ILE B 1 87 ? 12.82 14.789 5.039 1 98.56 87 ILE B C 1
ATOM 2290 O O . ILE B 1 87 ? 12.633 15.07 6.227 1 98.56 87 ILE B O 1
ATOM 2294 N N . GLY B 1 88 ? 11.844 14.211 4.277 1 98.81 88 GLY B N 1
ATOM 2295 C CA . GLY B 1 88 ? 10.641 13.773 4.965 1 98.81 88 GLY B CA 1
ATOM 2296 C C . GLY B 1 88 ? 9.484 13.492 4.023 1 98.81 88 GLY B C 1
ATOM 2297 O O . GLY B 1 88 ? 9.672 13.391 2.809 1 98.81 88 GLY B O 1
ATOM 2298 N N . GLU B 1 89 ? 8.336 13.266 4.594 1 98.88 89 GLU B N 1
ATOM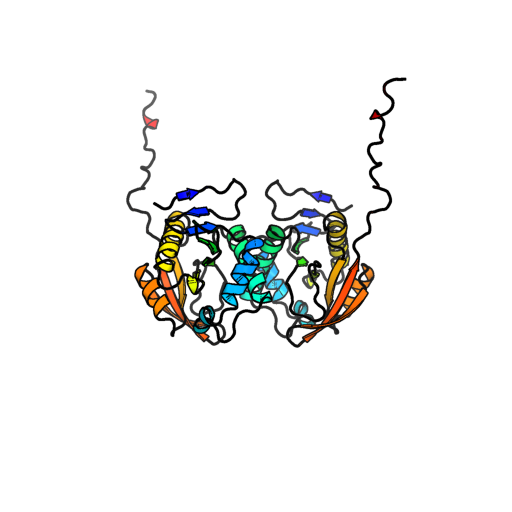 2299 C CA . GLU B 1 89 ? 7.07 12.977 3.922 1 98.88 89 GLU B CA 1
ATOM 2300 C C . GLU B 1 89 ? 5.922 13.766 4.539 1 98.88 89 GLU B C 1
ATOM 2302 O O . GLU B 1 89 ? 5.895 13.984 5.75 1 98.88 89 GLU B O 1
ATOM 2307 N N . VAL B 1 90 ? 5.031 14.156 3.713 1 98.88 90 VAL B N 1
ATOM 2308 C CA . VAL B 1 90 ? 3.857 14.859 4.215 1 98.88 90 VAL B CA 1
ATOM 2309 C C . VAL B 1 90 ? 2.709 14.734 3.217 1 98.88 90 VAL B C 1
ATOM 2311 O O . VAL B 1 90 ? 2.926 14.758 2.004 1 98.88 90 VAL B O 1
ATOM 2314 N N . GLY B 1 91 ? 1.542 14.547 3.699 1 98.81 91 GLY B N 1
ATOM 2315 C CA . GLY B 1 91 ? 0.401 14.508 2.799 1 98.81 91 GLY B CA 1
ATOM 2316 C C . GLY B 1 91 ? -0.831 13.883 3.424 1 98.81 91 GLY B C 1
ATOM 2317 O O . GLY B 1 91 ? -1.051 14 4.629 1 98.81 91 GLY B O 1
ATOM 2318 N N . PHE B 1 92 ? -1.691 13.352 2.598 1 98.88 92 PHE B N 1
ATOM 2319 C CA . PHE B 1 92 ? -2.996 12.859 3.016 1 98.88 92 PHE B CA 1
ATOM 2320 C C . PHE B 1 92 ? -3.146 11.383 2.68 1 98.88 92 PHE B C 1
ATOM 2322 O O . PHE B 1 92 ? -2.658 10.922 1.646 1 98.88 92 PHE B O 1
ATOM 2329 N N . ALA B 1 93 ? -3.824 10.703 3.521 1 98.81 93 ALA B N 1
ATOM 2330 C CA . ALA B 1 93 ? -4.148 9.297 3.287 1 98.81 93 ALA B CA 1
ATOM 2331 C C . ALA B 1 93 ? -5.598 9 3.666 1 98.81 93 ALA B C 1
ATOM 2333 O O . ALA B 1 93 ? -6.238 9.789 4.363 1 98.81 93 ALA B O 1
ATOM 2334 N N . ASP B 1 94 ? -6.129 8.008 3.137 1 98.5 94 ASP B N 1
ATOM 2335 C CA . ASP B 1 94 ? -7.297 7.281 3.627 1 98.5 94 ASP B CA 1
ATOM 2336 C C . ASP B 1 94 ? -6.941 5.828 3.939 1 98.5 94 ASP B C 1
ATOM 2338 O O . ASP B 1 94 ? -6.883 4.992 3.035 1 98.5 94 ASP B O 1
ATOM 2342 N N . ALA B 1 95 ? -6.773 5.57 5.191 1 97.62 95 ALA B N 1
ATOM 2343 C CA . ALA B 1 95 ? -6.375 4.227 5.598 1 97.62 95 ALA B CA 1
ATOM 2344 C C . ALA B 1 95 ? -7.59 3.391 5.996 1 97.62 95 ALA B C 1
ATOM 2346 O O . ALA B 1 95 ? -7.457 2.213 6.336 1 97.62 95 ALA B O 1
ATOM 2347 N N . LYS B 1 96 ? -8.781 4.039 5.941 1 97.81 96 LYS B N 1
ATOM 2348 C CA . LYS B 1 96 ? -10.008 3.369 6.375 1 97.81 96 LYS B CA 1
ATOM 2349 C C . LYS B 1 96 ? -9.82 2.691 7.727 1 97.81 96 LYS B C 1
ATOM 2351 O O . LYS B 1 96 ? -10.156 1.518 7.891 1 97.81 96 LYS B O 1
ATOM 2356 N N . ARG B 1 97 ? -9.211 3.443 8.609 1 97.62 97 ARG B N 1
ATOM 2357 C CA . ARG B 1 97 ? -8.914 2.932 9.938 1 97.62 97 ARG B CA 1
ATOM 2358 C C . ARG B 1 97 ? -10.18 2.5 10.664 1 97.62 97 ARG B C 1
ATOM 2360 O O . ARG B 1 97 ? -11.203 3.184 10.594 1 97.62 97 ARG B O 1
ATOM 2367 N N . ASP B 1 98 ? -9.992 1.428 11.32 1 94.75 98 ASP B N 1
ATOM 2368 C CA . ASP B 1 98 ? -11.102 0.914 12.125 1 94.75 98 ASP B CA 1
ATOM 2369 C C . ASP B 1 98 ? -11.102 1.55 13.516 1 94.75 98 ASP B C 1
ATOM 2371 O O . ASP B 1 98 ? -10.602 0.961 14.477 1 94.75 98 ASP B O 1
ATOM 2375 N N . ILE B 1 99 ? -11.664 2.732 13.602 1 96.81 99 ILE B N 1
ATOM 2376 C CA . ILE B 1 99 ? -11.727 3.445 14.875 1 96.81 99 ILE B CA 1
ATOM 2377 C C . ILE B 1 99 ? -13.141 3.988 15.086 1 96.81 99 ILE B C 1
ATOM 2379 O O . ILE B 1 99 ? -13.93 4.059 14.148 1 96.81 99 ILE B O 1
ATOM 2383 N N . VAL B 1 100 ? -13.398 4.34 16.344 1 96.38 100 VAL B N 1
ATOM 2384 C CA . VAL B 1 100 ? -14.664 4.957 16.734 1 96.38 100 VAL B CA 1
ATOM 2385 C C . VAL B 1 100 ? -14.398 6.312 17.375 1 96.38 100 VAL B C 1
ATOM 2387 O O . VAL B 1 100 ? -13.688 6.402 18.391 1 96.38 100 VAL B O 1
ATOM 2390 N N . PRO B 1 101 ? -15.039 7.34 16.828 1 96.88 101 PRO B N 1
ATOM 2391 C CA . PRO B 1 101 ? -15.922 7.367 15.656 1 96.88 101 PRO B CA 1
ATOM 2392 C C . PRO B 1 101 ? -15.156 7.18 14.352 1 96.88 101 PRO B C 1
ATOM 2394 O O . PRO B 1 101 ? -13.953 7.426 14.289 1 96.88 101 PRO B O 1
ATOM 2397 N N . PRO B 1 102 ? -15.906 6.738 13.32 1 96.81 102 PRO B N 1
ATOM 2398 C CA . PRO B 1 102 ? -15.242 6.59 12.023 1 96.81 102 PRO B CA 1
ATOM 2399 C C . PRO B 1 102 ? -14.844 7.93 11.406 1 96.81 102 PRO B C 1
ATOM 2401 O O . PRO B 1 102 ? -15.484 8.953 11.68 1 96.81 102 PRO B O 1
ATOM 2404 N N . LEU B 1 103 ? -13.828 7.844 10.594 1 96.94 103 LEU B N 1
ATOM 2405 C CA . LEU B 1 103 ? -13.359 9.047 9.914 1 96.94 103 LEU B CA 1
ATOM 2406 C C . LEU B 1 103 ? -14.125 9.266 8.609 1 96.94 103 LEU B C 1
ATOM 2408 O O . LEU B 1 103 ? -14.039 10.336 8.008 1 96.94 103 LEU B O 1
ATOM 2412 N N . ASP B 1 104 ? -14.844 8.258 8.227 1 92.5 104 ASP B N 1
ATOM 2413 C CA . ASP B 1 104 ? -15.523 8.273 6.938 1 92.5 104 ASP B CA 1
ATOM 2414 C C . ASP B 1 104 ? -14.531 8.5 5.801 1 92.5 104 ASP B C 1
ATOM 2416 O O . ASP B 1 104 ? -13.477 7.859 5.75 1 92.5 104 ASP B O 1
ATOM 2420 N N . ASP B 1 105 ? -14.836 9.352 4.801 1 91.75 105 ASP B N 1
ATOM 2421 C CA . ASP B 1 105 ? -13.969 9.492 3.635 1 91.75 105 ASP B CA 1
ATOM 2422 C C . ASP B 1 105 ? -13.055 10.711 3.771 1 91.75 105 ASP B C 1
ATOM 2424 O O . ASP B 1 105 ? -12.5 11.195 2.783 1 91.75 105 ASP B O 1
ATOM 2428 N N . ALA B 1 106 ? -12.906 11.211 5.004 1 97.75 106 ALA B N 1
ATOM 2429 C CA . ALA B 1 106 ? -12.07 12.391 5.211 1 97.75 106 ALA B CA 1
ATOM 2430 C C . ALA B 1 106 ? -10.594 12.07 4.988 1 97.75 106 ALA B C 1
ATOM 2432 O O . ALA B 1 106 ? -10.055 11.156 5.609 1 97.75 106 ALA B O 1
ATOM 2433 N N . PRO B 1 107 ? -9.914 12.844 4.121 1 98.75 107 PRO B N 1
ATOM 2434 C CA . PRO B 1 107 ? -8.461 12.68 4.012 1 98.75 107 PRO B CA 1
ATOM 2435 C C . PRO B 1 107 ? -7.742 12.953 5.328 1 98.75 107 PRO B C 1
ATOM 2437 O O . PRO B 1 107 ? -8.055 13.93 6.02 1 98.75 107 PRO B O 1
ATOM 2440 N N . GLU B 1 108 ? -6.867 12.094 5.68 1 98.88 108 GLU B N 1
ATOM 2441 C CA . GLU B 1 108 ? -6.09 12.195 6.91 1 98.88 108 GLU B CA 1
ATOM 2442 C C . GLU B 1 108 ? -4.711 12.789 6.645 1 98.88 108 GLU B C 1
ATOM 2444 O O . GLU B 1 108 ? -3.906 12.203 5.918 1 98.88 108 GLU B O 1
ATOM 2449 N N . LEU B 1 109 ? -4.441 13.914 7.25 1 98.81 109 LEU B N 1
ATOM 2450 C CA . LEU B 1 109 ? -3.145 14.578 7.141 1 98.81 109 LEU B CA 1
ATOM 2451 C C . LEU B 1 109 ? -2.111 13.906 8.031 1 98.81 109 LEU B C 1
ATOM 2453 O O . LEU B 1 109 ? -2.404 13.562 9.18 1 98.81 109 LEU B O 1
ATOM 2457 N N . GLY B 1 110 ? -0.941 13.695 7.48 1 98.31 110 GLY B N 1
ATOM 2458 C CA . GLY B 1 110 ? 0.172 13.18 8.266 1 98.31 110 GLY B CA 1
ATOM 2459 C C . GLY B 1 110 ? 1.524 13.477 7.641 1 98.31 110 GLY B C 1
ATOM 2460 O O . GLY B 1 110 ? 1.601 14.07 6.562 1 98.31 110 GLY B O 1
ATOM 2461 N N . GLY B 1 111 ? 2.545 13.133 8.406 1 98 111 GLY B N 1
ATOM 2462 C CA . GLY B 1 111 ? 3.9 13.32 7.914 1 98 111 GLY B CA 1
ATOM 2463 C C . GLY B 1 111 ? 4.953 13.203 9 1 98 111 GLY B C 1
ATOM 2464 O O . GLY B 1 111 ? 4.621 12.977 10.164 1 98 111 GLY B O 1
ATOM 2465 N N . ALA B 1 112 ? 6.172 13.273 8.547 1 98.56 112 ALA B N 1
ATOM 2466 C CA . ALA B 1 112 ? 7.355 13.289 9.406 1 98.56 112 ALA B CA 1
ATOM 2467 C C . ALA B 1 112 ? 8.555 13.898 8.68 1 98.56 112 ALA B C 1
ATOM 2469 O O . ALA B 1 112 ? 8.641 13.836 7.449 1 98.56 112 ALA B O 1
ATOM 2470 N N . LEU B 1 113 ? 9.383 14.516 9.477 1 98.56 113 LEU B N 1
ATOM 2471 C CA . LEU B 1 113 ? 10.648 15.047 8.977 1 98.56 113 LEU B CA 1
ATOM 2472 C C . LEU B 1 113 ? 11.828 14.344 9.625 1 98.56 113 LEU B C 1
ATOM 2474 O O . LEU B 1 113 ? 11.766 13.969 10.797 1 98.56 113 LEU B O 1
ATOM 2478 N N . ALA B 1 114 ? 12.867 14.242 8.859 1 98.44 114 ALA B N 1
ATOM 2479 C CA . ALA B 1 114 ? 14.133 13.781 9.43 1 98.44 114 ALA B CA 1
ATOM 2480 C C . ALA B 1 114 ? 14.656 14.758 10.477 1 98.44 114 ALA B C 1
ATOM 2482 O O . ALA B 1 114 ? 14.492 15.977 10.336 1 98.44 114 ALA B O 1
ATOM 2483 N N . PRO B 1 115 ? 15.367 14.234 11.438 1 98 115 PRO B N 1
ATOM 2484 C CA . PRO B 1 115 ? 15.828 15.078 12.539 1 98 115 PRO B CA 1
ATOM 2485 C C . PRO B 1 115 ? 16.688 16.25 12.07 1 98 115 PRO B C 1
ATOM 2487 O O . PRO B 1 115 ? 16.609 17.344 12.641 1 98 115 PRO B O 1
ATOM 2490 N N . ALA B 1 116 ? 17.391 16.125 11.062 1 96.81 116 ALA B N 1
ATOM 2491 C CA . ALA B 1 116 ? 18.266 17.188 10.547 1 96.81 116 ALA B CA 1
ATOM 2492 C C . ALA B 1 116 ? 17.453 18.391 10.102 1 96.81 116 ALA B C 1
ATOM 2494 O O . ALA B 1 116 ? 17.984 19.5 9.977 1 96.81 116 ALA B O 1
ATOM 2495 N N . ALA B 1 117 ? 16.188 18.219 9.906 1 97.5 117 ALA B N 1
ATOM 2496 C CA . ALA B 1 117 ? 15.336 19.312 9.43 1 97.5 117 ALA B CA 1
ATOM 2497 C C . ALA B 1 117 ? 14.555 19.938 10.578 1 97.5 117 ALA B C 1
ATOM 2499 O O . ALA B 1 117 ? 13.82 20.906 10.383 1 97.5 117 ALA B O 1
ATOM 2500 N N . TRP B 1 118 ? 14.727 19.422 11.766 1 97.31 118 TRP B N 1
ATOM 2501 C CA . TRP B 1 118 ? 13.945 19.906 12.906 1 97.31 118 TRP B CA 1
ATOM 2502 C C . TRP B 1 118 ? 14.43 21.266 13.359 1 97.31 118 TRP B C 1
ATOM 2504 O O . TRP B 1 118 ? 15.609 21.609 13.195 1 97.31 118 TRP B O 1
ATOM 2514 N N . GLY B 1 119 ? 13.438 22.031 13.875 1 96.88 119 GLY B N 1
ATOM 2515 C CA . GLY B 1 119 ? 13.789 23.297 14.492 1 96.88 119 GLY B CA 1
ATOM 2516 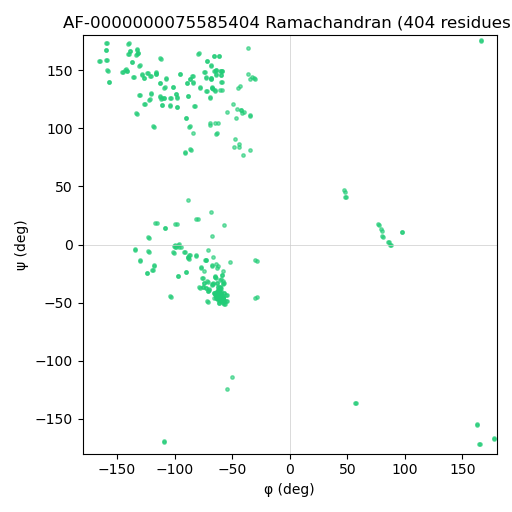C C . GLY B 1 119 ? 14.086 24.391 13.484 1 96.88 119 GLY B C 1
ATOM 2517 O O . GLY B 1 119 ? 14.68 25.406 13.828 1 96.88 119 GLY B O 1
ATOM 2518 N N . GLN B 1 120 ? 13.672 24.203 12.234 1 97.25 120 GLN B N 1
ATOM 2519 C CA . GLN B 1 120 ? 14.016 25.156 11.18 1 97.25 120 GLN B CA 1
ATOM 2520 C C . GLN B 1 120 ? 12.766 25.719 10.516 1 97.25 120 GLN B C 1
ATOM 2522 O O . GLN B 1 120 ? 12.852 26.359 9.469 1 97.25 120 GLN B O 1
ATOM 2527 N N . GLY B 1 121 ? 11.656 25.391 11.016 1 97.81 121 GLY B N 1
ATOM 2528 C CA . GLY B 1 121 ? 10.406 25.875 10.461 1 97.81 121 GLY B CA 1
ATOM 2529 C C . GLY B 1 121 ? 9.961 25.125 9.227 1 97.81 121 GLY B C 1
ATOM 2530 O O . GLY B 1 121 ? 9.016 25.516 8.547 1 97.81 121 GLY B O 1
ATOM 2531 N N . ILE B 1 122 ? 10.57 24 8.953 1 98.31 122 ILE B N 1
ATOM 2532 C CA . ILE B 1 122 ? 10.328 23.234 7.734 1 98.31 122 ILE B CA 1
ATOM 2533 C C . ILE B 1 122 ? 8.945 22.594 7.801 1 98.31 122 ILE B C 1
ATOM 2535 O O . ILE B 1 122 ? 8.242 22.5 6.793 1 98.31 122 ILE B O 1
ATOM 2539 N N . ALA B 1 123 ? 8.562 22.094 8.938 1 98.44 123 ALA B N 1
ATOM 2540 C CA . ALA B 1 123 ? 7.238 21.484 9.102 1 98.44 123 ALA B CA 1
ATOM 2541 C C . ALA B 1 123 ? 6.137 22.484 8.734 1 98.44 123 ALA B C 1
ATOM 2543 O O . ALA B 1 123 ? 5.211 22.141 7.992 1 98.44 123 ALA B O 1
ATOM 2544 N N . ARG B 1 124 ? 6.25 23.672 9.258 1 98.38 124 ARG B N 1
ATOM 2545 C CA . ARG B 1 124 ? 5.266 24.703 8.977 1 98.38 124 ARG B CA 1
ATOM 2546 C C . ARG B 1 124 ? 5.227 25.047 7.484 1 98.38 124 ARG B C 1
ATOM 2548 O O . ARG B 1 124 ? 4.148 25.172 6.902 1 98.38 124 ARG B O 1
ATOM 2555 N N . GLU B 1 125 ? 6.426 25.188 6.91 1 98.56 125 GLU B N 1
ATOM 2556 C CA . GLU B 1 125 ? 6.535 25.484 5.484 1 98.56 125 GLU B CA 1
ATOM 2557 C C . GLU B 1 125 ? 5.867 24.391 4.645 1 98.56 125 GLU B C 1
ATOM 2559 O O . GLU B 1 125 ? 5.086 24.703 3.74 1 98.56 125 GLU B O 1
ATOM 2564 N N . GLY B 1 126 ? 6.117 23.125 4.91 1 98.56 126 GLY B N 1
ATOM 2565 C CA . GLY B 1 126 ? 5.508 22.016 4.203 1 98.56 126 GLY B CA 1
ATOM 2566 C C . GLY B 1 126 ? 4.008 21.938 4.391 1 98.56 126 GLY B C 1
ATOM 2567 O O . GLY B 1 126 ? 3.266 21.734 3.426 1 98.56 126 GLY B O 1
ATOM 2568 N N . LEU B 1 127 ? 3.559 22.109 5.602 1 98.5 127 LEU B N 1
ATOM 2569 C CA . LEU B 1 127 ? 2.135 22.031 5.906 1 98.5 127 LEU B CA 1
ATOM 2570 C C . LEU B 1 127 ? 1.363 23.141 5.199 1 98.5 127 LEU B C 1
ATOM 2572 O O . LEU B 1 127 ? 0.261 22.906 4.695 1 98.5 127 LEU B O 1
ATOM 2576 N N . HIS B 1 128 ? 1.941 24.312 5.219 1 98.31 128 HIS B N 1
ATOM 2577 C CA . HIS B 1 128 ? 1.3 25.391 4.488 1 98.31 128 HIS B CA 1
ATOM 2578 C C . HIS B 1 128 ? 1.061 25.016 3.029 1 98.31 128 HIS B C 1
ATOM 2580 O O . HIS B 1 128 ? -0.046 25.188 2.512 1 98.31 128 HIS B O 1
ATOM 2586 N N . ALA B 1 129 ? 2.057 24.516 2.418 1 98.44 129 ALA B N 1
ATOM 2587 C CA . ALA B 1 129 ? 1.988 24.172 0.998 1 98.44 129 ALA B CA 1
ATOM 2588 C C . ALA B 1 129 ? 0.962 23.078 0.745 1 98.44 129 ALA B C 1
ATOM 2590 O O . ALA B 1 129 ? 0.145 23.188 -0.173 1 98.44 129 ALA B O 1
ATOM 2591 N N . VAL B 1 130 ? 0.954 22 1.563 1 98.38 130 VAL B N 1
ATOM 2592 C CA . VAL B 1 130 ? 0.091 20.859 1.291 1 98.38 130 VAL B CA 1
ATOM 2593 C C . VAL B 1 130 ? -1.355 21.203 1.636 1 98.38 130 VAL B C 1
ATOM 2595 O O . VAL B 1 130 ? -2.287 20.75 0.969 1 98.38 130 VAL B O 1
ATOM 2598 N N . LEU B 1 131 ? -1.529 22.016 2.623 1 98.06 131 LEU B N 1
ATOM 2599 C CA . LEU B 1 131 ? -2.887 22.391 2.994 1 98.06 131 LEU B CA 1
ATOM 2600 C C . LEU B 1 131 ? -3.465 23.391 1.995 1 98.06 131 LEU B C 1
ATOM 2602 O O . LEU B 1 131 ? -4.668 23.375 1.725 1 98.06 131 LEU B O 1
ATOM 2606 N N . GLU B 1 132 ? -2.633 24.281 1.493 1 97.38 132 GLU B N 1
ATOM 2607 C CA . GLU B 1 132 ? -3.082 25.141 0.407 1 97.38 132 GLU B CA 1
ATOM 2608 C C . GLU B 1 132 ? -3.539 24.328 -0.797 1 97.38 132 GLU B C 1
ATOM 2610 O O . GLU B 1 132 ? -4.582 24.609 -1.39 1 97.38 132 GLU B O 1
ATOM 2615 N N . TRP B 1 133 ? -2.771 23.375 -1.164 1 97.56 133 TRP B N 1
ATOM 2616 C CA . TRP B 1 133 ? -3.168 22.484 -2.25 1 97.56 133 TRP B CA 1
ATOM 2617 C C . TRP B 1 133 ? -4.492 21.797 -1.937 1 97.56 133 TRP B C 1
ATOM 2619 O O . TRP B 1 133 ? -5.371 21.719 -2.797 1 97.56 133 TRP B O 1
ATOM 2629 N N . ALA B 1 134 ? -4.59 21.266 -0.724 1 97.69 134 ALA B N 1
ATOM 2630 C CA . ALA B 1 134 ? -5.801 20.547 -0.322 1 97.69 134 ALA B CA 1
ATOM 2631 C C . ALA B 1 134 ? -7.031 21.438 -0.434 1 97.69 134 ALA B C 1
ATOM 2633 O O . ALA B 1 134 ? -8.07 21.016 -0.949 1 97.69 134 ALA B O 1
ATOM 2634 N N . ASP B 1 135 ? -6.91 22.625 0.032 1 96.75 135 ASP B N 1
ATOM 2635 C CA . ASP B 1 135 ? -8.016 23.578 -0.01 1 96.75 135 ASP B CA 1
ATOM 2636 C C . ASP B 1 135 ? -8.453 23.844 -1.447 1 96.75 135 ASP B C 1
ATOM 2638 O O . ASP B 1 135 ? -9.641 24.047 -1.712 1 96.75 135 ASP B O 1
ATOM 2642 N N . ALA B 1 136 ? -7.5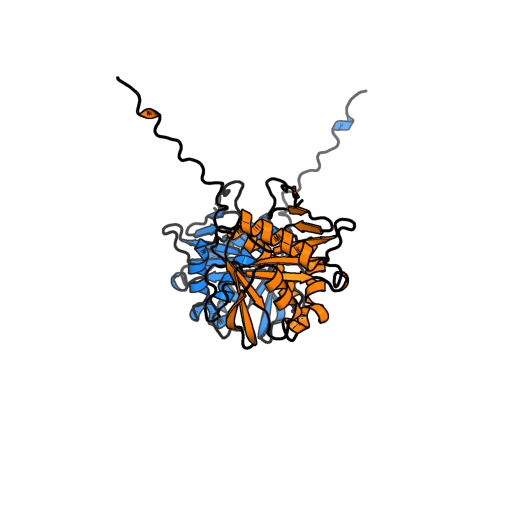47 23.766 -2.342 1 95.56 136 ALA B N 1
ATOM 2643 C CA . ALA B 1 136 ? -7.816 24.109 -3.734 1 95.56 136 ALA B CA 1
ATOM 2644 C C . ALA B 1 136 ? -8.297 22.891 -4.52 1 95.56 136 ALA B C 1
ATOM 2646 O O . ALA B 1 136 ? -8.984 23.016 -5.535 1 95.56 136 ALA B O 1
ATOM 2647 N N . ASN B 1 137 ? -7.965 21.719 -4.051 1 96 137 ASN B N 1
ATOM 2648 C CA . ASN B 1 137 ? -8.102 20.594 -4.969 1 96 137 ASN B CA 1
ATOM 2649 C C . ASN B 1 137 ? -8.992 19.5 -4.391 1 96 137 ASN B C 1
ATOM 2651 O O . ASN B 1 137 ? -9.531 18.672 -5.133 1 96 137 ASN B O 1
ATOM 2655 N N . LEU B 1 138 ? -9.094 19.438 -3.107 1 96.56 138 LEU B N 1
ATOM 2656 C CA . LEU B 1 138 ? -9.906 18.391 -2.514 1 96.56 138 LEU B CA 1
ATOM 2657 C C . LEU B 1 138 ? -11.375 18.797 -2.465 1 96.56 138 LEU B C 1
ATOM 2659 O O . LEU B 1 138 ? -11.688 19.969 -2.203 1 96.56 138 LEU B O 1
ATOM 2663 N N . THR B 1 139 ? -12.25 17.781 -2.65 1 94.38 139 THR B N 1
ATOM 2664 C CA . THR B 1 139 ? -13.688 18.031 -2.59 1 94.38 139 THR B CA 1
ATOM 2665 C C . THR B 1 139 ? -14.25 17.625 -1.229 1 94.38 139 THR B C 1
ATOM 2667 O O . THR B 1 139 ? -15.422 17.859 -0.938 1 94.38 139 THR B O 1
ATOM 2670 N N . ALA B 1 140 ? -13.438 17.109 -0.404 1 95.12 140 ALA B N 1
ATOM 2671 C CA . ALA B 1 140 ? -13.859 16.656 0.922 1 95.12 140 ALA B CA 1
ATOM 2672 C C . ALA B 1 140 ? -14.32 17.844 1.771 1 95.12 140 ALA B C 1
ATOM 2674 O O . ALA B 1 140 ? -13.773 18.938 1.67 1 95.12 140 ALA B O 1
ATOM 2675 N N . ARG B 1 141 ? -15.266 17.594 2.674 1 94.62 141 ARG B N 1
ATOM 2676 C CA . ARG B 1 141 ? -15.828 18.641 3.531 1 94.62 141 ARG B CA 1
ATOM 2677 C C . ARG B 1 141 ? -14.875 18.984 4.672 1 94.62 141 ARG B C 1
ATOM 2679 O O . ARG B 1 141 ? -15.023 20.016 5.32 1 94.62 141 ARG B O 1
ATOM 2686 N N . ARG B 1 142 ? -14.008 18.109 4.91 1 97.75 142 ARG B N 1
ATOM 2687 C CA . ARG B 1 142 ? -13.023 18.281 5.973 1 97.75 142 ARG B CA 1
ATOM 2688 C C . ARG B 1 142 ? -11.812 17.375 5.754 1 97.75 142 ARG B C 1
ATOM 2690 O O . ARG B 1 142 ? -11.883 16.406 5 1 97.75 142 ARG B O 1
ATOM 2697 N N . THR B 1 143 ? -10.742 17.766 6.367 1 98.62 143 THR B N 1
ATOM 2698 C CA . THR B 1 143 ? -9.617 16.859 6.598 1 98.62 143 THR B CA 1
ATOM 2699 C C . THR B 1 143 ? -9.461 16.562 8.086 1 98.62 143 THR B C 1
ATOM 2701 O O . THR B 1 143 ? -10.023 17.25 8.93 1 98.62 143 THR B O 1
ATOM 2704 N N . VAL B 1 144 ? -8.758 15.453 8.352 1 98.81 144 VAL B N 1
ATOM 2705 C CA . VAL B 1 144 ? -8.547 15.07 9.742 1 98.81 144 VAL B CA 1
ATOM 2706 C C . VAL B 1 144 ? -7.074 14.75 9.977 1 98.81 144 VAL B C 1
ATOM 2708 O O . VAL B 1 144 ? -6.301 14.625 9.023 1 98.81 144 VAL B O 1
ATOM 2711 N N . CYS B 1 145 ? -6.664 14.68 11.172 1 98.62 145 CYS B N 1
ATOM 2712 C CA . CYS B 1 145 ? -5.398 14.086 11.578 1 98.62 145 CYS B CA 1
ATOM 2713 C C . CYS B 1 145 ? -5.531 13.391 12.93 1 98.62 145 CYS B C 1
ATOM 2715 O O . CYS B 1 145 ? -6.391 13.758 13.734 1 98.62 145 CYS B O 1
ATOM 2717 N N . LEU B 1 146 ? -4.801 12.398 13.086 1 98.56 146 LEU B N 1
ATOM 2718 C CA . LEU B 1 146 ? -4.746 11.602 14.305 1 98.56 146 LEU B CA 1
ATOM 2719 C C . LEU B 1 146 ? -3.404 11.773 15.008 1 98.56 146 LEU B C 1
ATOM 2721 O O . LEU B 1 146 ? -2.352 11.562 14.406 1 98.56 146 LEU B O 1
ATOM 2725 N N . ILE B 1 147 ? -3.422 12.164 16.297 1 98.38 147 ILE B N 1
ATOM 2726 C CA . ILE B 1 147 ? -2.201 12.508 17.031 1 98.38 147 ILE B CA 1
ATOM 2727 C C . ILE B 1 147 ? -2.176 11.773 18.359 1 98.38 147 ILE B C 1
ATOM 2729 O O . ILE B 1 147 ? -3.152 11.805 19.109 1 98.38 147 ILE B O 1
ATOM 2733 N N . GLY B 1 148 ? -1.043 11.07 18.641 1 97.5 148 GLY B N 1
ATOM 2734 C CA . GLY B 1 148 ? -0.879 10.477 19.953 1 97.5 148 GLY B CA 1
ATOM 2735 C C . GLY B 1 148 ? -0.93 11.5 21.078 1 97.5 148 GLY B C 1
ATOM 2736 O O . GLY B 1 148 ? -0.433 12.617 20.922 1 97.5 148 GLY B O 1
ATOM 2737 N N . PRO B 1 149 ? -1.409 11.07 22.219 1 96.31 149 PRO B N 1
ATOM 2738 C CA . PRO B 1 149 ? -1.647 12.047 23.297 1 96.31 149 PRO B CA 1
ATOM 2739 C C . PRO B 1 149 ? -0.356 12.641 23.844 1 96.31 149 PRO B C 1
ATOM 2741 O O . PRO B 1 149 ? -0.38 13.711 24.453 1 96.31 149 PRO B O 1
ATOM 2744 N N . LYS B 1 150 ? 0.744 12.047 23.625 1 96.25 150 LYS B N 1
ATOM 2745 C CA . LYS B 1 150 ? 2.008 12.547 24.156 1 96.25 150 LYS B CA 1
ATOM 2746 C C . LYS B 1 150 ? 2.686 13.492 23.172 1 96.25 150 LYS B C 1
ATOM 2748 O O . LYS B 1 150 ? 3.68 14.141 23.516 1 96.25 150 LYS B O 1
ATOM 2753 N N . ASN B 1 151 ? 2.148 13.625 21.984 1 96.81 151 ASN B N 1
ATOM 2754 C CA . ASN B 1 151 ? 2.773 14.43 20.938 1 96.81 151 ASN B CA 1
ATOM 2755 C C . ASN B 1 151 ? 2.275 15.875 20.984 1 96.81 151 ASN B C 1
ATOM 2757 O O . ASN B 1 151 ? 1.544 16.297 20.078 1 96.81 151 ASN B O 1
ATOM 2761 N N . ARG B 1 152 ? 2.787 16.594 21.859 1 96.44 152 ARG B N 1
ATOM 2762 C CA . ARG B 1 152 ? 2.332 17.953 22.094 1 96.44 152 ARG B CA 1
ATOM 2763 C C . ARG B 1 152 ? 2.719 18.875 20.922 1 96.44 152 ARG B C 1
ATOM 2765 O O . ARG B 1 152 ? 1.972 19.781 20.578 1 96.44 152 ARG B O 1
ATOM 2772 N N . PHE B 1 153 ? 3.848 18.656 20.422 1 95.06 153 PHE B N 1
ATOM 2773 C CA . PHE B 1 153 ? 4.301 19.453 19.297 1 95.06 153 PHE B CA 1
ATOM 2774 C C . PHE B 1 153 ? 3.318 19.359 18.141 1 95.06 153 PHE B C 1
ATOM 2776 O O . PHE B 1 153 ? 2.893 20.391 17.594 1 95.06 153 PHE B O 1
ATOM 2783 N N . SER B 1 154 ? 2.936 18.172 17.734 1 97.5 154 SER B N 1
ATOM 2784 C CA . SER B 1 154 ? 2.014 17.969 16.625 1 97.5 154 SER B CA 1
ATOM 2785 C C . SER B 1 154 ? 0.646 18.578 16.922 1 97.5 154 SER B C 1
ATOM 2787 O O . SER B 1 154 ? -0.012 19.109 16.016 1 97.5 154 SER B O 1
ATOM 2789 N N . MET B 1 155 ? 0.253 18.484 18.172 1 97.94 155 MET B N 1
ATOM 2790 C CA . MET B 1 155 ? -1.035 19.047 18.547 1 97.94 155 MET B CA 1
ATOM 2791 C C . MET B 1 155 ? -1.026 20.562 18.391 1 97.94 155 MET B C 1
ATOM 2793 O O . MET B 1 155 ? -1.973 21.141 17.844 1 97.94 155 MET B O 1
ATOM 2797 N N . ARG B 1 156 ? -0.019 21.203 18.844 1 97.62 156 ARG B N 1
ATOM 2798 C CA . ARG B 1 156 ? 0.112 22.641 18.688 1 97.62 156 ARG B CA 1
ATOM 2799 C C . ARG B 1 156 ? 0.171 23.047 17.219 1 97.62 156 ARG B C 1
ATOM 2801 O O . ARG B 1 156 ? -0.484 24 16.797 1 97.62 156 ARG B O 1
ATOM 2808 N N . LEU B 1 157 ? 0.984 22.344 16.516 1 98.12 157 LEU B N 1
ATOM 2809 C CA . LEU B 1 157 ? 1.125 22.609 15.086 1 98.12 157 LEU B CA 1
ATOM 2810 C C . LEU B 1 157 ? -0.216 22.469 14.375 1 98.12 157 LEU B C 1
ATOM 2812 O O . LEU B 1 157 ? -0.577 23.312 13.555 1 98.12 157 LEU B O 1
ATOM 2816 N N . ALA B 1 158 ? -0.934 21.406 14.641 1 98.44 158 ALA B N 1
ATOM 2817 C CA . ALA B 1 158 ? -2.256 21.203 14.055 1 98.44 158 ALA B CA 1
ATOM 2818 C C . ALA B 1 158 ? -3.176 22.375 14.352 1 98.44 158 ALA B C 1
ATOM 2820 O O . ALA B 1 158 ? -3.889 22.859 13.461 1 98.44 158 ALA B O 1
ATOM 2821 N N . ALA B 1 159 ? -3.135 22.828 15.547 1 98.19 159 ALA B N 1
ATOM 2822 C CA . ALA B 1 159 ? -3.971 23.953 15.945 1 98.19 159 ALA B CA 1
ATOM 2823 C C . ALA B 1 159 ? -3.619 25.219 15.156 1 98.19 159 ALA B C 1
ATOM 2825 O O . ALA B 1 159 ? -4.504 25.969 14.758 1 98.19 159 ALA B O 1
ATOM 2826 N N . GLU B 1 160 ? -2.395 25.406 14.938 1 98.25 160 GLU B N 1
ATOM 2827 C CA . GLU B 1 160 ? -1.927 26.547 14.164 1 98.25 160 GLU B CA 1
ATOM 2828 C C . GLU B 1 160 ? -2.523 26.547 12.758 1 98.25 160 GLU B C 1
ATOM 2830 O O . GLU B 1 160 ? -2.672 27.609 12.141 1 98.25 160 GLU B O 1
ATOM 2835 N N . PHE B 1 161 ? -2.877 25.422 12.273 1 98.19 161 PHE B N 1
ATOM 2836 C CA . PHE B 1 161 ? -3.35 25.312 10.898 1 98.19 161 PHE B CA 1
ATOM 2837 C C . PHE B 1 161 ? -4.852 25.047 10.859 1 98.19 161 PHE B C 1
ATOM 2839 O O . PHE B 1 161 ? -5.379 24.594 9.844 1 98.19 161 PHE B O 1
ATOM 2846 N N . GLY B 1 162 ? -5.531 25.219 11.875 1 97.94 162 GLY B N 1
ATOM 2847 C CA . GLY B 1 162 ? -6.984 25.25 11.867 1 97.94 162 GLY B CA 1
ATOM 2848 C C . GLY B 1 162 ? -7.605 23.922 12.266 1 97.94 162 GLY B C 1
ATOM 2849 O O . GLY B 1 162 ? -8.82 23.766 12.188 1 97.94 162 GLY B O 1
ATOM 2850 N N . TYR B 1 163 ? -6.816 23.031 12.75 1 98.75 163 TYR B N 1
ATOM 2851 C CA . TYR B 1 163 ? -7.363 21.781 13.25 1 98.75 163 TYR B CA 1
ATOM 2852 C C . TYR B 1 163 ? -7.844 21.922 14.688 1 98.75 163 TYR B C 1
ATOM 2854 O O . TYR B 1 163 ? -7.188 22.578 15.508 1 98.75 163 TYR B O 1
ATOM 2862 N N . ARG B 1 164 ? -9.023 21.266 14.945 1 98.56 164 ARG B N 1
ATOM 2863 C CA . ARG B 1 164 ? -9.578 21.234 16.297 1 98.56 164 ARG B CA 1
ATOM 2864 C C . ARG B 1 164 ? -9.867 19.812 16.734 1 98.56 164 ARG B C 1
ATOM 2866 O O . ARG B 1 164 ? -10.344 19 15.945 1 98.56 164 ARG B O 1
ATOM 2873 N N . GLU B 1 165 ? -9.625 19.578 17.984 1 98.56 165 GLU B N 1
ATOM 2874 C CA . GLU B 1 165 ? -9.906 18.25 18.516 1 98.56 165 GLU B CA 1
ATOM 2875 C C . GLU B 1 165 ? -11.406 17.969 18.531 1 98.56 165 GLU B C 1
ATOM 2877 O O . GLU B 1 165 ? -12.195 18.797 19 1 98.56 165 GLU B O 1
ATOM 2882 N N . VAL B 1 166 ? -11.766 16.734 18.078 1 98.31 166 VAL B N 1
ATOM 2883 C CA . VAL B 1 166 ? -13.195 16.469 17.984 1 98.31 166 VAL B CA 1
ATOM 2884 C C . VAL B 1 166 ? -13.523 15.141 18.672 1 98.31 166 VAL B C 1
ATOM 2886 O O . VAL B 1 166 ? -14.688 14.836 18.922 1 98.31 166 VAL B O 1
ATOM 2889 N N . ALA B 1 167 ? -12.523 14.352 18.953 1 98.44 167 ALA B N 1
ATOM 2890 C CA . ALA B 1 167 ? -12.805 13.062 19.578 1 98.44 167 ALA B CA 1
ATOM 2891 C C . ALA B 1 167 ? -11.531 12.453 20.156 1 98.44 167 ALA B C 1
ATOM 2893 O O . ALA B 1 167 ? -10.422 12.852 19.797 1 98.44 167 ALA B O 1
ATOM 2894 N N . VAL B 1 168 ? -11.711 11.578 21.078 1 98.06 168 VAL B N 1
ATOM 2895 C CA . VAL B 1 168 ? -10.703 10.633 21.531 1 98.06 168 VAL B CA 1
ATOM 2896 C C . VAL B 1 168 ? -11.07 9.227 21.062 1 98.06 168 VAL B C 1
ATOM 2898 O O . VAL B 1 168 ? -12.234 8.828 21.141 1 98.06 168 VAL B O 1
ATOM 2901 N N . ALA B 1 169 ? -10.086 8.539 20.562 1 98.12 169 ALA B N 1
ATOM 2902 C CA . ALA B 1 169 ? -10.32 7.195 20.031 1 98.12 169 ALA B CA 1
ATOM 2903 C C . ALA B 1 169 ? -9.172 6.258 20.391 1 98.12 169 ALA B C 1
ATOM 2905 O O . ALA B 1 169 ? -8.258 6.645 21.125 1 98.12 169 ALA B O 1
ATOM 2906 N N . GLU B 1 170 ? -9.383 5.02 20.078 1 97.69 170 GLU B N 1
ATOM 2907 C CA . GLU B 1 170 ? -8.352 3.992 20.219 1 97.69 170 GLU B CA 1
ATOM 2908 C C . GLU B 1 170 ? -8.047 3.326 18.875 1 97.69 170 GLU B C 1
ATOM 2910 O O . GLU B 1 170 ? -8.969 2.969 18.141 1 97.69 170 GLU B O 1
ATOM 2915 N N . TYR B 1 171 ? -6.852 3.264 18.578 1 97 171 TYR B N 1
ATOM 2916 C CA . TYR B 1 171 ? -6.422 2.592 17.359 1 97 171 TYR B CA 1
ATOM 2917 C C . TYR B 1 171 ? -5.383 1.521 17.656 1 97 171 TYR B C 1
ATOM 2919 O O . TYR B 1 171 ? -4.297 1.825 18.156 1 97 171 TYR B O 1
ATOM 2927 N N . LYS B 1 172 ? -5.715 0.319 17.297 1 94.5 172 LYS B N 1
ATOM 2928 C CA . LYS B 1 172 ? -4.859 -0.839 17.531 1 94.5 172 LYS B CA 1
ATOM 2929 C C . LYS B 1 172 ? -4.355 -0.868 18.969 1 94.5 172 LYS B C 1
ATOM 2931 O O . LYS B 1 172 ? -3.166 -1.071 19.219 1 94.5 172 LYS B O 1
ATOM 2936 N N . GLY B 1 173 ? -5.199 -0.562 19.828 1 94.44 173 GLY B N 1
ATOM 2937 C CA . GLY B 1 173 ? -4.949 -0.681 21.266 1 94.44 173 GLY B CA 1
ATOM 2938 C C . GLY B 1 173 ? -4.293 0.55 21.859 1 94.44 173 GLY B C 1
ATOM 2939 O O . GLY B 1 173 ? -4.035 0.603 23.062 1 94.44 173 GLY B O 1
ATOM 2940 N N . GLU B 1 174 ? -4.02 1.556 21.047 1 95.69 174 GLU B N 1
ATOM 2941 C CA . GLU B 1 174 ? -3.352 2.764 21.516 1 95.69 174 GLU B CA 1
ATOM 2942 C C . GLU B 1 174 ? -4.289 3.969 21.469 1 95.69 174 GLU B C 1
ATOM 2944 O O . GLU B 1 174 ? -5.039 4.133 20.5 1 95.69 174 GLU B O 1
ATOM 2949 N N . PRO B 1 175 ? -4.207 4.758 22.5 1 96.44 175 PRO B N 1
ATOM 2950 C CA . PRO B 1 175 ? -5.035 5.965 22.469 1 96.44 175 PRO B CA 1
ATOM 2951 C C . PRO B 1 175 ? -4.582 6.965 21.406 1 96.44 175 PRO B C 1
ATOM 2953 O O . PRO B 1 175 ? -3.383 7.125 21.172 1 96.44 175 PRO B O 1
ATOM 2956 N N . ILE B 1 176 ? -5.645 7.621 20.766 1 97.88 176 ILE B N 1
ATOM 2957 C CA . ILE B 1 176 ? -5.359 8.672 19.781 1 97.88 176 ILE B CA 1
ATOM 2958 C C . ILE B 1 176 ? -6.375 9.797 19.938 1 97.88 176 ILE B C 1
ATOM 2960 O O . ILE B 1 176 ? -7.496 9.578 20.391 1 97.88 176 ILE B O 1
ATOM 2964 N N . ARG B 1 177 ? -5.91 10.969 19.625 1 98.5 177 ARG B N 1
ATOM 2965 C CA . ARG B 1 177 ? -6.785 12.133 19.516 1 98.5 177 ARG B CA 1
ATOM 2966 C C . ARG B 1 177 ? -7.102 12.445 18.062 1 98.5 177 ARG B C 1
ATOM 2968 O O . ARG B 1 177 ? -6.223 12.391 17.203 1 98.5 177 ARG B O 1
ATOM 2975 N N . VAL B 1 178 ? -8.375 12.719 17.812 1 98.81 178 VAL B N 1
ATOM 2976 C CA . VAL B 1 178 ? -8.828 13.016 16.469 1 98.81 178 VAL B CA 1
ATOM 2977 C C . VAL B 1 178 ? -9.047 14.516 16.312 1 98.81 178 VAL B C 1
ATOM 2979 O O . VAL B 1 178 ? -9.766 15.133 17.094 1 98.81 178 VAL B O 1
ATOM 2982 N N . PHE B 1 179 ? -8.414 15.102 15.312 1 98.81 179 PHE B N 1
ATOM 2983 C CA . PHE B 1 179 ? -8.562 16.516 14.977 1 98.81 179 PHE B CA 1
ATOM 2984 C C . PHE B 1 179 ? -9.18 16.672 13.586 1 98.81 179 PHE B C 1
ATOM 2986 O O . PHE B 1 179 ? -8.938 15.859 12.695 1 98.81 179 PHE B O 1
ATOM 2993 N N . GLU B 1 180 ? -9.977 17.719 13.406 1 98.69 180 GLU B N 1
ATOM 2994 C CA . GLU B 1 180 ? -10.547 17.969 12.086 1 98.69 180 GLU B CA 1
ATOM 2995 C C . GLU B 1 180 ? -10.328 19.422 11.672 1 98.69 180 GLU B C 1
ATOM 2997 O O . GLU B 1 180 ? -10.156 20.297 12.523 1 98.69 180 GLU B O 1
ATOM 3002 N N . ARG B 1 181 ? -10.297 19.688 10.406 1 98.5 181 ARG B N 1
ATOM 3003 C CA . ARG B 1 181 ? -10.219 20.984 9.742 1 98.5 181 ARG B CA 1
ATOM 3004 C C . ARG B 1 181 ? -11.242 21.062 8.609 1 98.5 181 ARG B C 1
ATOM 3006 O O . ARG B 1 181 ? -11.156 20.328 7.629 1 98.5 181 ARG B O 1
ATOM 3013 N N . PRO B 1 182 ? -12.25 21.938 8.781 1 96.56 182 PRO B N 1
ATOM 3014 C CA . PRO B 1 182 ? -13.242 22.078 7.711 1 96.56 182 PRO B CA 1
ATOM 3015 C C . PRO B 1 182 ? -12.641 22.625 6.418 1 96.56 182 PRO B C 1
ATOM 3017 O O . PRO B 1 182 ? -11.68 23.406 6.457 1 96.56 182 PRO B O 1
ATOM 3020 N N . ALA B 1 183 ? -13.203 22.141 5.363 1 91.38 183 ALA B N 1
ATOM 3021 C CA . ALA B 1 183 ? -12.797 22.688 4.074 1 91.38 183 ALA B CA 1
ATOM 3022 C C . ALA B 1 183 ? -13.07 24.188 4.012 1 91.38 183 ALA B C 1
ATOM 3024 O O . ALA B 1 183 ? -14.016 24.688 4.637 1 91.38 183 ALA B O 1
ATOM 3025 N N . ALA B 1 184 ? -12.172 24.797 3.318 1 74.69 184 ALA B N 1
ATOM 3026 C CA . ALA B 1 184 ? -12.398 26.234 3.123 1 74.69 184 ALA B CA 1
ATOM 3027 C C . ALA B 1 184 ? -13.664 26.484 2.318 1 74.69 184 ALA B C 1
ATOM 3029 O O . ALA B 1 184 ? -13.953 25.781 1.352 1 74.69 184 ALA B O 1
ATOM 3030 N N . GLY B 1 185 ? -14.797 26.734 3.018 1 61.38 185 GLY B N 1
ATOM 3031 C CA . GLY B 1 185 ? -15.992 27.109 2.273 1 61.38 185 GLY B CA 1
ATOM 3032 C C . GLY B 1 185 ? -15.688 27.844 0.986 1 61.38 185 GLY B C 1
ATOM 3033 O O . GLY B 1 185 ? -14.555 28.281 0.768 1 61.38 185 GLY B O 1
ATOM 3034 N N . PRO B 1 186 ? -16.594 27.484 -0.11 1 54.62 186 PRO B N 1
ATOM 3035 C CA . PRO B 1 186 ? -16.375 28.266 -1.325 1 54.62 186 PRO B CA 1
ATOM 3036 C C . PRO B 1 186 ? -15.953 29.703 -1.028 1 54.62 186 PRO B C 1
ATOM 3038 O O . PRO B 1 186 ? -16.391 30.297 -0.036 1 54.62 186 PRO B O 1
ATOM 3041 N N . ARG B 1 187 ? -14.688 30 -1.357 1 46.72 187 ARG B N 1
ATOM 3042 C CA . ARG B 1 187 ? -14.391 31.422 -1.225 1 46.72 187 ARG B CA 1
ATOM 3043 C C . ARG B 1 187 ? -15.539 32.281 -1.765 1 46.72 187 ARG B C 1
ATOM 3045 O O . ARG B 1 187 ? -16.141 31.938 -2.785 1 46.72 187 ARG B O 1
ATOM 3052 N N . ALA B 1 188 ? -16.203 33.031 -1.019 1 43.97 188 ALA B N 1
ATOM 3053 C CA . ALA B 1 188 ? -17.375 33.844 -1.317 1 43.97 188 ALA B CA 1
ATOM 3054 C C . ALA B 1 188 ? -17.359 34.312 -2.768 1 43.97 188 ALA B C 1
ATOM 3056 O O . ALA B 1 188 ? -18.422 34.531 -3.373 1 43.97 188 ALA B O 1
ATOM 3057 N N . GLY B 1 189 ? -16.234 34.844 -3.373 1 43.28 189 GLY B N 1
ATOM 3058 C CA . GLY B 1 189 ? -16.281 35.625 -4.605 1 43.28 189 GLY B CA 1
ATOM 3059 C C . GLY B 1 189 ? -16.594 34.781 -5.828 1 43.28 189 GLY B C 1
ATOM 3060 O O . GLY B 1 189 ? -16.719 35.312 -6.934 1 43.28 189 GLY B O 1
ATOM 3061 N N . GLU B 1 190 ? -16.172 33.562 -5.816 1 43 190 GLU B N 1
ATOM 3062 C CA . GLU B 1 190 ? -16.234 32.938 -7.137 1 43 190 GLU B CA 1
ATOM 3063 C C . GLU B 1 190 ? -17.656 32.469 -7.449 1 43 190 GLU B C 1
ATOM 3065 O O . GLU B 1 190 ? -17.969 31.281 -7.352 1 43 190 GLU B O 1
ATOM 3070 N N . ALA B 1 191 ? -18.609 33 -6.836 1 43.28 191 ALA B N 1
ATOM 3071 C CA . ALA B 1 191 ? -19.938 32.844 -7.426 1 43.28 191 ALA B CA 1
ATOM 3072 C C . ALA B 1 191 ? -19.906 33.188 -8.914 1 43.28 191 ALA B C 1
ATOM 3074 O O . ALA B 1 191 ? -19.625 34.312 -9.305 1 43.28 191 ALA B O 1
ATOM 3075 N N . ARG B 1 192 ? -19.516 32.219 -9.766 1 41.5 192 ARG B N 1
ATOM 3076 C CA . ARG B 1 192 ? -19.703 32.5 -11.18 1 41.5 192 ARG B CA 1
ATOM 3077 C C . ARG B 1 192 ? -21.094 33.062 -11.445 1 41.5 192 ARG B C 1
ATOM 3079 O O . ARG B 1 192 ? -22.094 32.438 -11.07 1 41.5 192 ARG B O 1
ATOM 3086 N N . PRO B 1 193 ? -21.25 34.312 -11.758 1 40.41 193 PRO B N 1
ATOM 3087 C CA . PRO B 1 193 ? -22.578 34.844 -12.062 1 40.41 193 PRO B CA 1
ATOM 3088 C C . PRO B 1 193 ? -23.375 33.938 -13.023 1 40.41 193 PRO B C 1
ATOM 3090 O O . PRO B 1 193 ? -22.781 33.25 -13.859 1 40.41 193 PRO B O 1
ATOM 3093 N N . PRO B 1 194 ? -24.391 33.469 -12.516 1 39.88 194 PRO B N 1
ATOM 3094 C CA . PRO B 1 194 ? -25.188 32.656 -13.445 1 39.88 194 PRO B CA 1
ATOM 3095 C C . PRO B 1 194 ? -25.234 33.281 -14.852 1 39.88 194 PRO B C 1
ATOM 3097 O O . PRO B 1 194 ? -25.156 34.5 -15.008 1 39.88 194 PRO B O 1
ATOM 3100 N N . ALA B 1 195 ? -24.688 32.719 -15.875 1 40.62 195 ALA B N 1
ATOM 3101 C CA . ALA B 1 195 ? -24.922 33.125 -17.25 1 40.62 195 ALA B CA 1
ATOM 3102 C C . ALA B 1 195 ? -26.359 33.594 -17.438 1 40.62 195 ALA B C 1
ATOM 3104 O O . ALA B 1 195 ? -27.312 32.844 -17.266 1 40.62 195 ALA B O 1
ATOM 3105 N N . ASP B 1 196 ? -26.672 34.812 -17.094 1 35.22 196 ASP B N 1
ATOM 3106 C CA . ASP B 1 196 ? -27.938 35.531 -17.219 1 35.22 196 ASP B CA 1
ATOM 3107 C C . ASP B 1 196 ? -28.656 35.156 -18.5 1 35.22 196 ASP B C 1
ATOM 3109 O O . ASP B 1 196 ? -28.031 34.875 -19.516 1 35.22 196 ASP B O 1
ATOM 3113 N N . ALA B 1 197 ? -29.984 35.156 -18.406 1 37.88 197 ALA B N 1
ATOM 3114 C CA . ALA B 1 197 ? -31.25 34.938 -19.125 1 37.88 197 ALA B CA 1
ATOM 3115 C C . ALA B 1 197 ? -31.328 35.844 -20.344 1 37.88 197 ALA B C 1
ATOM 3117 O O . ALA B 1 197 ? -32.062 36.844 -20.359 1 37.88 197 ALA B O 1
ATOM 3118 N N . ALA B 1 198 ? -30.188 36.438 -20.812 1 37.59 198 ALA B N 1
ATOM 3119 C CA . ALA B 1 198 ? -30.391 37.406 -21.859 1 37.59 198 ALA B CA 1
ATOM 3120 C C . ALA B 1 198 ? -31.234 36.812 -23 1 37.59 198 ALA B C 1
ATOM 3122 O O . ALA B 1 198 ? -31.438 37.469 -24.016 1 37.59 198 ALA B O 1
ATOM 3123 N N . GLU B 1 199 ? -31.328 35.5 -22.953 1 34.44 199 GLU B N 1
ATOM 3124 C CA . GLU B 1 199 ? -31.938 35.156 -24.25 1 34.44 199 GLU B CA 1
ATOM 3125 C C . GLU B 1 199 ? -33.375 35.688 -24.328 1 34.44 199 GLU B C 1
ATOM 3127 O O . GLU B 1 199 ? -34.062 35.438 -25.312 1 34.44 199 GLU B O 1
ATOM 3132 N N . ARG B 1 200 ? -33.906 36.156 -23.156 1 33.41 200 ARG B N 1
ATOM 3133 C CA . ARG B 1 200 ? -35.344 36.219 -23.406 1 33.41 200 ARG B CA 1
ATOM 3134 C C . ARG B 1 200 ? -35.688 37.406 -24.297 1 33.41 200 ARG B C 1
ATOM 3136 O O . ARG B 1 200 ? -36.875 37.719 -24.516 1 33.41 200 ARG B O 1
ATOM 3143 N N . GLY B 1 201 ? -34.812 38.5 -24.359 1 31.98 201 GLY B N 1
ATOM 3144 C CA . GLY B 1 201 ? -35.438 39.688 -24.906 1 31.98 201 GLY B CA 1
ATOM 3145 C C . GLY B 1 201 ? -35.781 39.594 -26.375 1 31.98 201 GLY B C 1
ATOM 3146 O O . GLY B 1 201 ? -35.219 40.281 -27.203 1 31.98 201 GLY B O 1
ATOM 3147 N N . GLY B 1 202 ? -36.031 38.406 -26.906 1 27.89 202 GLY B N 1
ATOM 3148 C CA . GLY B 1 202 ? -36.406 38.562 -28.312 1 27.89 202 GLY B CA 1
ATOM 3149 C C . GLY B 1 202 ? -37.5 39.594 -28.531 1 27.89 202 GLY B C 1
ATOM 3150 O O . GLY B 1 202 ? -37.25 40.625 -29.156 1 27.89 202 GLY B O 1
ATOM 3151 N N . ARG B 1 203 ? -38.844 39.219 -29.016 1 27.42 203 ARG B N 1
ATOM 3152 C CA . ARG B 1 203 ? -39.75 39.719 -30.031 1 27.42 203 ARG B CA 1
ATOM 3153 C C . ARG B 1 203 ? -40.656 40.812 -29.469 1 27.42 203 ARG B C 1
ATOM 3155 O O . ARG B 1 203 ? -41.75 40.562 -29 1 27.42 203 ARG B O 1
ATOM 3162 N N . ALA B 1 204 ? -40.219 41.75 -28.578 1 23.06 204 ALA B N 1
ATOM 3163 C CA . ALA B 1 204 ? -41 42.938 -28.859 1 23.06 204 ALA B CA 1
ATOM 3164 C C . ALA B 1 204 ? -40.438 43.719 -30.062 1 23.06 204 ALA B C 1
ATOM 3166 O O . ALA B 1 204 ? -39.219 43.781 -30.219 1 23.06 204 ALA B O 1
#

Radius of gyration: 25.14 Å; Cα contacts (8 Å, |Δi|>4): 696; chains: 2; bounding box: 78×72×80 Å

Solvent-accessible surface area (backbone atoms only — not comparable to full-atom values): 22987 Å² total; per-residue (Å²): 126,78,44,71,47,78,43,63,99,82,48,77,37,71,26,41,35,54,96,58,36,36,30,29,45,74,53,80,80,46,47,65,53,49,35,55,43,42,44,29,53,88,63,24,60,67,76,41,92,66,51,50,49,66,36,56,39,52,52,49,53,23,29,35,44,15,30,24,72,72,67,72,45,28,40,26,36,31,19,35,57,91,75,62,44,71,42,35,38,41,33,32,44,77,66,60,63,84,39,57,75,67,67,74,87,37,40,28,49,50,68,51,61,33,75,90,52,59,96,66,59,48,67,60,54,52,49,50,54,55,48,54,48,42,60,73,68,52,86,53,71,31,36,29,33,75,42,37,83,82,38,56,66,60,53,53,53,39,43,76,71,58,34,42,80,76,48,69,34,49,50,96,88,35,68,30,34,33,27,38,28,71,41,68,60,80,66,81,80,74,64,74,72,75,86,74,76,68,76,74,62,69,87,128,127,78,45,73,47,78,46,62,98,82,50,77,37,71,26,42,34,53,97,57,35,37,30,29,46,73,52,78,82,45,46,64,51,49,34,54,44,43,45,30,54,85,63,24,59,67,78,40,92,66,53,50,49,67,36,56,40,50,50,49,53,23,28,33,43,15,29,24,73,73,69,74,44,30,41,25,37,31,21,35,58,91,76,61,44,70,40,35,38,40,34,32,45,77,66,61,63,84,38,57,78,68,66,73,87,36,41,28,48,51,69,51,62,32,76,89,52,58,96,66,58,50,67,60,55,50,48,51,53,53,49,53,49,42,60,74,68,53,85,52,71,29,37,29,34,75,42,38,82,84,38,57,66,61,53,52,54,40,43,74,72,58,34,40,81,75,47,70,33,51,50,96,89,35,68,31,34,34,27,37,28,70,41,69,62,79,65,80,78,73,62,71,72,71,86,72,76,66,76,70,77,60,92,122

Organism: Burkholderia mallei (strain ATCC 23344) (NCBI:txid243160)